Protein AF-A0A935QYT9-F1 (afdb_monomer)

pLDDT: mean 72.6, std 18.12, range [31.16, 96.5]

Sequence (499 aa):
MPSYTTDHISGHEKDSLNIAPDVDAFAAVILAKSVAPPLSIGLFGDWGAGKTFFMQKLERRCDEIAASAHRRAEAGEPSAWHSRVAQIRFNAWHYSDADLWASLVTHIFDELARRLNPGTQDIAAARAELIQRLEATKKLQDELNEEIKAAQKVSEDARKKLAEESRRAEVARKFLQKKKSERLFELVANDPRLREGLGKALTQLGVAEGEATVEQLGEVLREVKTFSGRVQALMASLLRDENKWWVVLAIFALLVGVPLLLYGLYWVMNVTIGDEPLVAMIGAALIQTWVTLSAFLGLAHQRIAKLVSAVNTVELARQHVKDALERDDKTLTDTEELRDARAELAAAEAAEAAARSQLGDAESRLLETQRLLEEAQAGRRFFSFIQDRAGSEDYKKRLGLLNLIRQDFERLESLLRDYKQTAGHDDNGGVERIVLYIDDLDRCEPKRVYEVLQAVHLLLALPLFVVVVGVDARWLHSSLDSQLGEAIEGEGAPGRAAR

Solvent-accessible surface area (backbone atoms only — not comparable to full-atom values): 27536 Å² total; per-residue (Å²): 130,89,76,87,73,76,92,72,82,71,95,73,76,71,76,83,81,69,50,60,68,57,36,52,53,51,32,48,57,75,34,27,68,87,54,71,48,44,43,82,44,79,46,74,42,61,90,88,70,45,58,71,58,50,51,53,54,26,53,53,48,38,52,55,50,13,53,53,24,38,58,32,50,78,70,73,42,93,58,69,42,46,42,36,68,47,77,43,81,44,56,53,44,86,39,66,90,55,63,54,66,36,53,51,52,42,50,51,29,42,52,53,43,44,71,71,40,85,85,50,97,44,68,65,58,57,52,50,51,55,51,52,54,48,52,54,48,50,50,51,48,53,53,45,54,52,50,36,54,53,31,48,52,51,26,54,54,29,48,52,51,31,55,51,36,49,49,51,38,50,52,54,51,52,53,51,52,52,54,50,58,54,49,54,49,51,56,52,71,69,33,70,66,58,47,54,52,51,52,55,50,40,55,73,70,68,56,76,96,60,93,77,53,77,67,58,57,56,48,52,59,53,51,50,60,57,49,52,53,52,56,51,49,55,50,50,68,67,63,41,80,89,51,46,64,58,54,53,44,52,53,46,43,58,69,48,44,50,57,50,53,53,49,51,52,50,53,53,51,54,74,74,67,53,100,50,77,69,59,60,52,55,58,53,52,54,56,54,55,54,54,55,51,54,53,50,52,53,54,49,51,55,54,50,53,52,53,52,53,55,51,51,55,51,51,54,52,50,48,54,52,48,54,53,49,55,56,49,49,53,60,63,65,63,35,67,72,56,50,50,34,49,51,52,31,51,52,29,49,53,48,25,53,51,31,47,48,53,32,53,57,43,52,51,54,42,54,53,47,49,51,54,44,52,24,52,51,33,46,47,54,38,50,50,52,36,45,58,52,39,76,48,70,69,54,77,43,87,79,63,42,71,62,51,52,50,53,51,50,54,48,48,49,53,33,53,50,48,28,56,67,55,41,49,99,80,62,91,80,67,78,75,42,37,36,39,38,39,34,53,40,69,74,38,57,42,70,54,41,51,53,51,52,53,50,51,52,58,48,56,73,36,70,59,34,35,38,38,38,33,38,26,63,66,57,48,50,56,24,49,49,55,54,53,48,50,54,54,54,70,78,60,72,89,75,84,75,91,128

Foldseek 3Di:
DDDDDDDDPDDDDDPPVPCVVVLLVVLCQQFFPPRFDDAEAEAADDPPPCLVVSVVSSVVVNQVLLCVCVVCLVVVHDDRGHNFEQEAEDELLVCQPDDSLLVVLLSQLQSQLCSLPVDDPDLVVVLVVLVVVLVVLVVVLVVLVVVLVVLVVLLVVLVVLLVVLVVLLVVLVVVLVVVLVVVLVVVCVPDPVNVVLVVVLCVVVPPDDDPDDPVNVVVVVVVCVVVVVVVVVVVCVCVPPPCVVVVVVVVCCVLPVVLVVLVVVLVVCCVPPPDDVVSVVSVVVSVVVNVVVVVVVVVVVVVVVVVVVSVVSVVVSVVVSVVVSVVVVVVSCPDPSSVVSVVSSVVSVVSSVVSVVSSVVSVVVSVVSVLVSQLSVLLSVLSVLSVVSSPDPVCSDDPCNVVVSLVSVVVNLVSVVSNDVSVDPNDDRRHPAYEYEYDDLLVHQLVSVVVVVVVVVSVSVGSHYHYYYYDHPVSNVVSCCVVVVCVVVVVDDDDDDDD

Secondary structure (DSSP, 8-state):
----------S----SS--HHHHHHHHHHHHBTT-PSPEEEEEE--TTSSHHHHHHHHHHHHHHHHHHHHHHHHTT---SB-S-EEEEEEESGGGTTS-HHHHHHHHHHHHHHHHH-TT-S-HHHHHHHHHHHHHHHHHHHHHHHHHHHHHHHHHHHHHHHHHHHHHHHHHHHHHHHHHHHHHHHHHHHH-HHHHHHHHHHHHHTT--SS---HHHHHHHHHHHHHHHHHHHHHHHHHS-TTSHHHHHHHHHIIIIIHHHHHHHHHHHHHHHH-S-HHHHHHHHHHHHHHHHHHHHHHHHHHHHHHHHHHHHHHHHHHHHHHHHHHHHHHHHHT-HHHHHHHHHHHHHHHHHHHHHHHHHHHHHHHHHHHHHHHHHHHHHHHH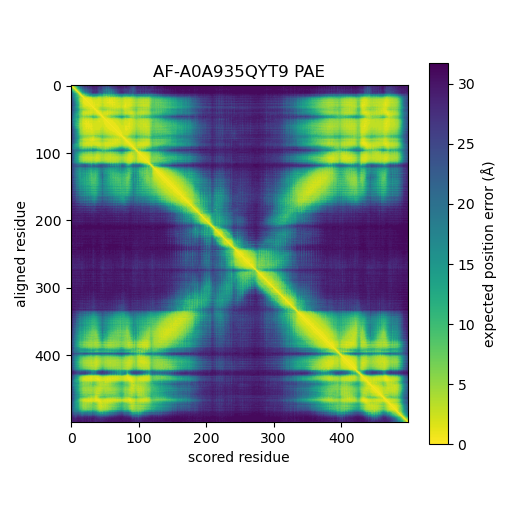HHHHHHHT--GGGS-SSHHHHHHHHHHHHHHHHHHHHHHSTTT-SSS--EEEEEEE-GGGS-HHHHHHHHHHHHHHHTSTTEEEEEEE-HHHHHHHHHHHHHHHHHHTS-S-----

Mean predicted aligned error: 18.49 Å

Structure (mmCIF, N/CA/C/O backbone):
data_AF-A0A935QYT9-F1
#
_entry.id   AF-A0A935QYT9-F1
#
loop_
_atom_site.group_PDB
_atom_site.id
_atom_site.type_symbol
_atom_site.label_atom_id
_atom_site.label_alt_id
_atom_site.label_comp_id
_atom_site.label_asym_id
_atom_site.label_entity_id
_atom_site.label_seq_id
_atom_site.pdbx_PDB_ins_code
_atom_site.Cartn_x
_atom_site.Cartn_y
_atom_site.Cartn_z
_atom_site.occupancy
_atom_site.B_iso_or_equiv
_atom_site.auth_seq_id
_atom_site.auth_comp_id
_atom_site.auth_asym_id
_atom_site.auth_atom_id
_atom_site.pdbx_PDB_model_num
ATOM 1 N N . MET A 1 1 ? 21.761 31.307 -46.242 1.00 34.12 1 MET A N 1
ATOM 2 C CA . MET A 1 1 ? 22.007 29.889 -46.579 1.00 34.12 1 MET A CA 1
ATOM 3 C C . MET A 1 1 ? 20.741 29.120 -46.248 1.00 34.12 1 MET A C 1
ATOM 5 O O . MET A 1 1 ? 20.210 29.378 -45.175 1.00 34.12 1 MET A O 1
ATOM 9 N N . PRO A 1 2 ? 20.204 28.278 -47.141 1.00 31.16 2 PRO A N 1
ATOM 10 C CA . PRO A 1 2 ? 19.028 27.480 -46.812 1.00 31.16 2 PRO A CA 1
ATOM 11 C C . PRO A 1 2 ? 19.428 26.423 -45.773 1.00 31.16 2 PRO A C 1
ATOM 13 O O . PRO A 1 2 ? 20.374 25.668 -45.993 1.00 31.16 2 PRO A O 1
ATOM 16 N N . SER A 1 3 ? 18.768 26.431 -44.612 1.00 33.62 3 SER A N 1
ATOM 17 C CA . SER A 1 3 ? 19.004 25.464 -43.540 1.00 33.62 3 SER A CA 1
ATOM 18 C C . SER A 1 3 ? 18.382 24.124 -43.912 1.00 33.62 3 SER A C 1
ATOM 20 O O . SER A 1 3 ? 17.184 24.037 -44.185 1.00 33.62 3 SER A O 1
ATOM 22 N N . TYR A 1 4 ? 19.204 23.082 -43.905 1.00 35.72 4 TYR A N 1
ATOM 23 C CA . TYR A 1 4 ? 18.763 21.699 -44.010 1.00 35.72 4 TYR A CA 1
ATOM 24 C C . TYR A 1 4 ? 17.867 21.391 -42.803 1.00 35.72 4 TYR A C 1
ATOM 26 O O . TYR A 1 4 ? 18.314 21.484 -41.662 1.00 35.72 4 TYR A O 1
ATOM 34 N N . THR A 1 5 ? 16.590 21.112 -43.051 1.00 33.06 5 THR A N 1
ATOM 35 C CA . THR A 1 5 ? 15.622 20.757 -42.008 1.00 33.06 5 THR A CA 1
ATOM 36 C C . THR A 1 5 ? 15.537 19.237 -42.020 1.00 33.06 5 THR A C 1
ATOM 38 O O . THR A 1 5 ? 15.090 18.668 -43.009 1.00 33.06 5 THR A O 1
ATOM 41 N N . THR A 1 6 ? 16.041 18.576 -40.979 1.00 42.19 6 THR A N 1
ATOM 42 C CA . THR A 1 6 ? 15.811 17.142 -40.746 1.00 42.19 6 THR A CA 1
ATOM 43 C C . THR A 1 6 ? 14.309 16.875 -40.712 1.00 42.19 6 THR A C 1
ATOM 45 O O . THR A 1 6 ? 13.575 17.675 -40.135 1.00 42.19 6 THR A O 1
ATOM 48 N N . ASP A 1 7 ? 13.874 15.782 -41.341 1.00 44.28 7 ASP A N 1
ATOM 49 C CA . ASP A 1 7 ? 12.477 15.364 -41.512 1.00 44.28 7 ASP A CA 1
ATOM 50 C C . ASP A 1 7 ? 11.657 15.451 -40.212 1.00 44.28 7 ASP A C 1
ATOM 52 O O . ASP A 1 7 ? 11.575 14.513 -39.421 1.00 44.28 7 ASP A O 1
ATOM 56 N N . HIS A 1 8 ? 11.012 16.595 -39.993 1.00 41.94 8 HIS A N 1
ATOM 57 C CA . HIS A 1 8 ? 9.943 16.746 -39.018 1.00 41.94 8 HIS A CA 1
ATOM 58 C C . HIS A 1 8 ? 8.623 16.546 -39.755 1.00 41.94 8 HIS A C 1
ATOM 60 O O . HIS A 1 8 ? 8.115 17.457 -40.407 1.00 41.94 8 HIS A O 1
ATOM 66 N N . ILE A 1 9 ? 8.055 15.346 -39.639 1.00 47.06 9 ILE A N 1
ATOM 67 C CA . ILE A 1 9 ? 6.699 15.069 -40.111 1.00 47.06 9 ILE A CA 1
ATOM 68 C C . ILE A 1 9 ? 5.728 15.768 -39.153 1.00 47.06 9 ILE A C 1
ATOM 70 O O . ILE A 1 9 ? 5.502 15.348 -38.016 1.00 47.06 9 ILE A O 1
ATOM 74 N N . SER A 1 10 ? 5.180 16.892 -39.600 1.00 41.56 10 SER A N 1
ATOM 75 C CA . SER A 1 10 ? 4.200 17.689 -38.872 1.00 41.56 10 SER A CA 1
ATOM 76 C C . SER A 1 10 ? 2.873 16.937 -38.700 1.00 41.56 10 SER A C 1
ATOM 78 O O . SER A 1 10 ? 2.111 16.810 -39.651 1.00 41.56 10 SER A O 1
ATOM 80 N N . GLY A 1 11 ? 2.599 16.470 -37.476 1.00 44.44 11 GLY A N 1
ATOM 81 C CA . GLY A 1 11 ? 1.340 16.548 -36.703 1.00 44.44 11 GLY A CA 1
ATOM 82 C C . GLY A 1 11 ? -0.034 16.125 -37.264 1.00 44.44 11 GLY A C 1
ATOM 83 O O . GLY A 1 11 ? -0.910 15.807 -36.465 1.00 44.44 11 GLY A O 1
ATOM 84 N N . HIS A 1 12 ? -0.270 16.081 -38.575 1.00 48.50 12 HIS A N 1
ATOM 85 C CA . HIS A 1 12 ? -1.602 15.869 -39.164 1.00 48.50 12 HIS A CA 1
ATOM 86 C C . HIS A 1 12 ? -1.616 14.917 -40.366 1.00 48.50 12 HIS A C 1
ATOM 88 O O . HIS A 1 12 ? -2.562 14.925 -41.154 1.00 48.50 12 HIS A O 1
ATOM 94 N N . GLU A 1 13 ? -0.611 14.055 -40.516 1.00 54.94 13 GLU A N 1
ATOM 95 C CA . GLU A 1 13 ? -0.648 13.072 -41.594 1.00 54.94 13 GLU A CA 1
ATOM 96 C C . GLU A 1 13 ? -1.628 11.934 -41.287 1.00 54.94 13 GLU A C 1
ATOM 98 O O . GLU A 1 13 ? -1.493 11.167 -40.320 1.00 54.94 13 GLU A O 1
ATOM 103 N N . LYS A 1 14 ? -2.649 11.899 -42.149 1.00 59.22 14 LYS A N 1
ATOM 104 C CA . LYS A 1 14 ? -3.605 10.821 -42.396 1.00 59.22 14 LYS A CA 1
ATOM 105 C C . LYS A 1 14 ? -2.859 9.487 -42.356 1.00 59.22 14 LYS A C 1
ATOM 107 O O . LYS A 1 14 ? -1.844 9.346 -43.038 1.00 59.22 14 LYS A O 1
ATOM 112 N N . ASP A 1 15 ? -3.344 8.536 -41.558 1.00 65.00 15 ASP A N 1
ATOM 113 C CA . ASP A 1 15 ? -2.769 7.192 -41.475 1.00 65.00 15 ASP A CA 1
ATOM 114 C C . ASP A 1 15 ? -2.853 6.496 -42.842 1.00 65.00 15 ASP A C 1
ATOM 116 O O . ASP A 1 15 ? -3.852 5.875 -43.193 1.00 65.00 15 ASP A O 1
ATOM 120 N N . SER A 1 16 ? -1.811 6.680 -43.649 1.00 66.75 16 SER A N 1
ATOM 121 C CA . SER A 1 16 ? -1.741 6.193 -45.029 1.00 66.75 16 SER A CA 1
ATOM 122 C C . SER A 1 16 ? -1.233 4.752 -45.097 1.00 66.75 16 SER A C 1
ATOM 124 O O . SER A 1 16 ? -1.318 4.126 -46.149 1.00 66.75 16 SER A O 1
ATOM 126 N N . LEU A 1 17 ? -0.727 4.231 -43.974 1.00 70.00 17 LEU A N 1
ATOM 127 C CA . LEU A 1 17 ? -0.253 2.857 -43.815 1.00 70.00 17 LEU A CA 1
ATOM 128 C C . LEU A 1 17 ? -1.306 1.956 -43.146 1.00 70.00 17 LEU A C 1
ATOM 130 O O . LEU A 1 17 ? -1.078 0.757 -43.030 1.00 70.00 17 LEU A O 1
ATOM 134 N N . ASN A 1 18 ? -2.453 2.519 -42.739 1.00 83.75 18 ASN A N 1
ATOM 135 C CA . ASN A 1 18 ? -3.534 1.828 -42.033 1.00 83.75 18 ASN A CA 1
ATOM 136 C C . ASN A 1 18 ? -3.041 1.068 -40.782 1.00 83.75 18 ASN A C 1
ATOM 138 O O . ASN A 1 18 ? -3.491 -0.042 -40.505 1.00 83.75 18 ASN A O 1
ATOM 142 N N . ILE A 1 19 ? -2.100 1.667 -40.045 1.00 87.50 19 ILE A N 1
ATOM 143 C CA . ILE A 1 19 ? -1.471 1.086 -38.847 1.00 87.50 19 ILE A CA 1
ATOM 144 C C . ILE A 1 19 ? -2.236 1.391 -37.553 1.00 87.50 19 ILE A C 1
ATOM 146 O O . ILE A 1 19 ? -1.889 0.870 -36.496 1.00 87.50 19 ILE A O 1
ATOM 150 N N . ALA A 1 20 ? -3.260 2.248 -37.598 1.00 88.69 20 ALA A N 1
ATOM 151 C CA . ALA A 1 20 ? -4.035 2.641 -36.425 1.00 88.69 20 ALA A CA 1
ATOM 152 C C . ALA A 1 20 ? -4.621 1.454 -35.630 1.00 88.69 20 ALA A C 1
ATOM 154 O O . ALA A 1 20 ? -4.486 1.485 -34.407 1.00 88.69 20 ALA A O 1
ATOM 155 N N . PRO A 1 21 ? -5.196 0.398 -36.253 1.00 92.50 21 PRO A N 1
ATOM 156 C CA . PRO A 1 21 ? -5.714 -0.750 -35.506 1.00 92.50 21 PRO A CA 1
ATOM 157 C C . PRO A 1 21 ? -4.631 -1.473 -34.696 1.00 92.50 21 PRO A C 1
ATOM 159 O O . PRO A 1 21 ? -4.865 -1.851 -33.549 1.00 92.50 21 PRO A O 1
ATOM 162 N N . ASP A 1 22 ? -3.436 -1.621 -35.272 1.00 92.62 22 ASP A N 1
ATOM 163 C CA . ASP A 1 22 ? -2.299 -2.240 -34.592 1.00 92.62 22 ASP A CA 1
ATOM 164 C C . ASP A 1 22 ? -1.811 -1.342 -33.453 1.00 92.62 22 ASP A C 1
ATOM 166 O O . ASP A 1 22 ? -1.655 -1.800 -32.323 1.00 92.62 22 ASP A O 1
ATOM 170 N N . VAL A 1 23 ? -1.641 -0.041 -33.714 1.00 94.94 23 VAL A N 1
ATOM 171 C CA . VAL A 1 23 ? -1.258 0.950 -32.698 1.00 94.94 23 VAL A CA 1
ATOM 172 C C . VAL A 1 23 ? -2.224 0.937 -31.510 1.00 94.94 23 VAL A C 1
ATOM 174 O O . VAL A 1 23 ? -1.774 0.939 -30.365 1.00 94.94 23 VAL A O 1
ATOM 177 N N . ASP A 1 24 ? -3.534 0.881 -31.760 1.00 94.56 24 ASP A N 1
ATOM 178 C CA . ASP A 1 24 ? -4.557 0.780 -30.718 1.00 94.56 24 ASP A CA 1
ATOM 179 C C . ASP A 1 24 ? -4.413 -0.504 -29.891 1.00 94.56 24 ASP A C 1
ATOM 181 O O . ASP A 1 24 ? -4.456 -0.457 -28.658 1.00 94.56 24 ASP A O 1
ATOM 185 N N . ALA A 1 25 ? -4.206 -1.646 -30.552 1.00 94.50 25 ALA A N 1
ATOM 186 C CA . ALA A 1 25 ? -4.037 -2.932 -29.885 1.00 94.50 25 ALA A CA 1
ATOM 187 C C . ALA A 1 25 ? -2.769 -2.968 -29.016 1.00 94.50 25 ALA A C 1
ATOM 189 O O . ALA A 1 25 ? -2.830 -3.363 -27.849 1.00 94.50 25 ALA A O 1
ATOM 190 N N . PHE A 1 26 ? -1.630 -2.510 -29.546 1.00 96.06 26 PHE A N 1
ATOM 191 C CA . PHE A 1 26 ? -0.379 -2.444 -28.789 1.00 96.06 26 PHE A CA 1
ATOM 192 C C . PHE A 1 26 ? -0.480 -1.459 -27.623 1.00 96.06 26 PHE A C 1
ATOM 194 O O . PHE A 1 26 ? -0.093 -1.811 -26.510 1.00 96.06 26 PHE A O 1
ATOM 201 N N . ALA A 1 27 ? -1.049 -0.267 -27.830 1.00 96.50 27 ALA A N 1
ATOM 202 C CA . ALA A 1 27 ? -1.223 0.712 -26.759 1.00 96.50 27 ALA A CA 1
ATOM 203 C C . ALA A 1 27 ? -2.091 0.149 -25.625 1.00 96.50 27 ALA A C 1
ATOM 205 O O . ALA A 1 27 ? -1.735 0.276 -24.454 1.00 96.50 27 ALA A O 1
ATOM 206 N N . ALA A 1 28 ? -3.185 -0.542 -25.963 1.00 94.62 28 ALA A N 1
ATOM 207 C CA . ALA A 1 28 ? -4.023 -1.222 -24.984 1.00 94.62 28 ALA A CA 1
ATOM 208 C C . ALA A 1 28 ? -3.215 -2.242 -24.163 1.00 94.62 28 ALA A C 1
ATOM 210 O O . ALA A 1 28 ? -3.211 -2.181 -22.936 1.00 94.62 28 ALA A O 1
ATOM 211 N N . VAL A 1 29 ? -2.467 -3.141 -24.808 1.00 95.69 29 VAL A N 1
ATOM 212 C CA . VAL A 1 29 ? -1.653 -4.140 -24.090 1.00 95.69 29 VAL A CA 1
ATOM 213 C C . VAL A 1 29 ? -0.606 -3.479 -23.184 1.00 95.69 29 VAL A C 1
ATOM 215 O O . VAL A 1 29 ? -0.437 -3.902 -22.042 1.00 95.69 29 VAL A O 1
ATOM 218 N N . ILE A 1 30 ? 0.062 -2.424 -23.657 1.00 95.69 30 ILE A N 1
ATOM 219 C CA . ILE A 1 30 ? 1.105 -1.705 -22.906 1.00 95.69 30 ILE A CA 1
ATOM 220 C C . ILE A 1 30 ? 0.538 -1.028 -21.645 1.00 95.69 30 ILE A C 1
ATOM 222 O O . ILE A 1 30 ? 1.191 -1.016 -20.597 1.00 95.69 30 ILE A O 1
ATOM 226 N N . LEU A 1 31 ? -0.668 -0.460 -21.734 1.00 95.44 31 LEU A N 1
ATOM 227 C CA . LEU A 1 31 ? -1.290 0.332 -20.667 1.00 95.44 31 LEU A CA 1
ATOM 228 C C . LEU A 1 31 ? -2.206 -0.455 -19.733 1.00 95.44 31 LEU A C 1
ATOM 230 O O . LEU A 1 31 ? -2.589 0.074 -18.686 1.00 95.44 31 LEU A O 1
ATOM 234 N N . ALA A 1 32 ? -2.590 -1.678 -20.090 1.00 94.75 32 ALA A N 1
ATOM 235 C CA . ALA A 1 32 ? -3.504 -2.487 -19.295 1.00 94.75 32 ALA A CA 1
ATOM 236 C C . ALA A 1 32 ? -2.946 -2.756 -17.888 1.00 94.75 32 ALA A C 1
ATOM 238 O O . ALA A 1 32 ? -1.856 -3.308 -17.727 1.00 94.75 32 ALA A O 1
ATOM 239 N N . LYS A 1 33 ? -3.738 -2.456 -16.849 1.00 91.56 33 LYS A N 1
ATOM 240 C CA . LYS A 1 33 ? -3.401 -2.798 -15.454 1.00 91.56 33 LYS A CA 1
ATOM 241 C C . LYS A 1 33 ? -3.296 -4.309 -15.223 1.00 91.56 33 LYS A C 1
ATOM 243 O O . LYS A 1 33 ? -2.580 -4.741 -14.327 1.00 91.56 33 LYS A O 1
ATOM 248 N N . SER A 1 34 ? -3.990 -5.111 -16.034 1.00 91.88 34 SER A N 1
ATOM 249 C CA . SER A 1 34 ? -3.936 -6.577 -15.993 1.00 91.88 34 SER A CA 1
ATOM 250 C C . SER A 1 34 ? -2.650 -7.165 -16.581 1.00 91.88 34 SER A C 1
ATOM 252 O O . SER A 1 34 ? -2.371 -8.340 -16.357 1.00 91.88 34 SER A O 1
ATOM 254 N N . VAL A 1 35 ? -1.863 -6.380 -17.325 1.00 93.06 35 VAL A N 1
ATOM 255 C CA . VAL A 1 35 ? -0.620 -6.839 -17.955 1.00 93.06 35 VAL A CA 1
ATOM 256 C C . VAL A 1 35 ? 0.561 -6.464 -17.066 1.00 93.06 35 VAL A C 1
ATOM 258 O O . VAL A 1 35 ? 0.946 -5.298 -16.973 1.00 93.06 35 VAL A O 1
ATOM 261 N N . ALA A 1 36 ? 1.162 -7.445 -16.398 1.00 88.38 36 ALA A N 1
ATOM 262 C CA . ALA A 1 36 ? 2.348 -7.221 -15.574 1.00 88.38 36 ALA A CA 1
ATOM 263 C C . ALA A 1 36 ? 3.625 -7.143 -16.442 1.00 88.38 36 ALA A C 1
ATOM 265 O O . ALA A 1 36 ? 3.762 -7.935 -17.373 1.00 88.38 36 ALA A O 1
ATOM 266 N N . PRO A 1 37 ? 4.564 -6.218 -16.161 1.00 90.75 37 PRO A N 1
ATOM 267 C CA . PRO A 1 37 ? 5.910 -6.289 -16.720 1.00 90.75 37 PRO A CA 1
ATOM 268 C C . PRO A 1 37 ? 6.698 -7.462 -16.097 1.00 90.75 37 PRO A C 1
ATOM 270 O O . PRO A 1 37 ? 6.354 -7.908 -14.997 1.00 90.75 37 PRO A O 1
ATOM 273 N N . PRO A 1 38 ? 7.762 -7.954 -16.758 1.00 92.12 38 PRO A N 1
ATOM 274 C CA . PRO A 1 38 ? 8.383 -7.405 -17.963 1.00 92.12 38 PRO A CA 1
ATOM 275 C C . PRO A 1 38 ? 7.647 -7.819 -19.245 1.00 92.12 38 PRO A C 1
ATOM 277 O O . PRO A 1 38 ? 7.178 -8.947 -19.367 1.00 92.12 38 PRO A O 1
ATOM 280 N N . LEU A 1 39 ? 7.565 -6.913 -20.222 1.00 92.19 39 LEU A N 1
ATOM 281 C CA . LEU A 1 39 ? 6.999 -7.194 -21.547 1.00 92.19 39 LEU A CA 1
ATOM 282 C C . LEU A 1 39 ? 7.958 -6.691 -22.625 1.00 92.19 39 LEU A C 1
ATOM 284 O O . LEU A 1 39 ? 8.449 -5.572 -22.526 1.00 92.19 39 LEU A O 1
ATOM 288 N N . SER A 1 40 ? 8.199 -7.491 -23.663 1.00 91.12 40 SER A N 1
ATOM 289 C CA . SER A 1 40 ? 8.982 -7.084 -24.832 1.00 91.12 40 SER A CA 1
ATOM 290 C C . SER A 1 40 ? 8.136 -7.175 -26.096 1.00 91.12 40 SER A C 1
ATOM 292 O O . SER A 1 40 ? 7.458 -8.177 -26.318 1.00 91.12 40 SER A O 1
ATOM 294 N N . ILE A 1 41 ? 8.180 -6.130 -26.916 1.00 92.31 41 ILE A N 1
ATOM 295 C CA . ILE A 1 41 ? 7.478 -6.011 -28.191 1.00 92.31 41 ILE A CA 1
ATOM 296 C C . ILE A 1 41 ? 8.529 -5.737 -29.268 1.00 92.31 41 ILE A C 1
ATOM 298 O O . ILE A 1 41 ? 9.185 -4.698 -29.251 1.00 92.31 41 ILE A O 1
ATOM 302 N N . GLY A 1 42 ? 8.692 -6.668 -30.207 1.00 91.00 42 GLY A N 1
ATOM 303 C CA . GLY A 1 42 ? 9.569 -6.499 -31.366 1.00 91.00 42 GLY A CA 1
ATOM 304 C C . GLY A 1 42 ? 8.793 -5.990 -32.578 1.00 91.00 42 GLY A C 1
ATOM 305 O O . GLY A 1 42 ? 7.853 -6.644 -33.027 1.00 91.00 42 GLY A O 1
ATOM 306 N N . LEU A 1 43 ? 9.198 -4.845 -33.123 1.00 91.75 43 LEU A N 1
ATOM 307 C CA . LEU A 1 43 ? 8.696 -4.298 -34.380 1.00 91.75 43 LEU A CA 1
ATOM 308 C C . LEU A 1 43 ? 9.668 -4.670 -35.499 1.00 91.75 43 LEU A C 1
ATOM 310 O O . LEU A 1 43 ? 10.711 -4.034 -35.674 1.00 91.75 43 LEU A O 1
ATOM 314 N N . PHE A 1 44 ? 9.316 -5.717 -36.240 1.00 89.94 44 PHE A N 1
ATOM 315 C CA . PHE A 1 44 ? 10.117 -6.227 -37.346 1.00 89.94 44 PHE A CA 1
ATOM 316 C C . PHE A 1 44 ? 9.682 -5.604 -38.667 1.00 89.94 44 PHE A C 1
ATOM 318 O O . PHE A 1 44 ? 8.503 -5.612 -39.016 1.00 89.94 44 PHE A O 1
ATOM 325 N N . GLY A 1 45 ? 10.648 -5.100 -39.423 1.00 87.31 45 GLY A N 1
ATOM 326 C CA . GLY A 1 45 ? 10.414 -4.589 -40.767 1.00 87.31 45 GLY A CA 1
ATOM 327 C C . GLY A 1 45 ? 11.716 -4.193 -41.440 1.00 87.31 45 GLY A C 1
ATOM 328 O O . GLY A 1 45 ? 12.680 -3.828 -40.759 1.00 87.31 45 GLY A O 1
ATOM 329 N N . ASP A 1 46 ? 11.724 -4.248 -42.771 1.00 86.19 46 ASP A N 1
ATOM 330 C CA . ASP A 1 46 ? 12.867 -3.824 -43.579 1.00 86.19 46 ASP A CA 1
ATOM 331 C C . ASP A 1 46 ? 13.231 -2.349 -43.284 1.00 86.19 46 ASP A C 1
ATOM 333 O O . ASP A 1 46 ? 12.443 -1.562 -42.726 1.00 86.19 46 ASP A O 1
ATOM 337 N N . TRP A 1 47 ? 14.449 -1.946 -43.638 1.00 82.81 47 TRP A N 1
ATOM 338 C CA . TRP A 1 47 ? 14.852 -0.542 -43.558 1.00 82.81 47 TRP A CA 1
ATOM 339 C C . TRP A 1 47 ? 13.887 0.365 -44.347 1.00 82.81 47 TRP A C 1
ATOM 341 O O . TRP A 1 47 ? 13.508 0.068 -45.479 1.00 82.81 47 TRP A O 1
ATOM 351 N N . GLY A 1 48 ? 13.443 1.464 -43.729 1.00 80.81 48 GLY A N 1
ATOM 352 C CA . GLY A 1 48 ? 12.451 2.374 -44.318 1.00 80.81 48 GLY A CA 1
ATOM 353 C C . GLY A 1 48 ? 10.983 1.929 -44.209 1.00 80.81 48 GLY A C 1
ATOM 354 O O . GLY A 1 48 ? 10.106 2.682 -44.618 1.00 80.81 48 GLY A O 1
ATOM 355 N N . ALA A 1 49 ? 10.672 0.780 -43.594 1.00 85.38 49 ALA A N 1
ATOM 356 C CA . ALA A 1 49 ? 9.294 0.282 -43.441 1.00 85.38 49 ALA A CA 1
ATOM 357 C C . ALA A 1 49 ? 8.398 1.093 -42.470 1.00 85.38 49 ALA A C 1
ATOM 359 O O . ALA A 1 49 ? 7.264 0.705 -42.206 1.00 85.38 49 ALA A O 1
ATOM 360 N N . GLY A 1 50 ? 8.890 2.204 -41.908 1.00 87.44 50 GLY A N 1
ATOM 361 C CA . GLY A 1 50 ? 8.114 3.066 -41.009 1.00 87.44 50 GLY A CA 1
ATOM 362 C C . GLY A 1 50 ? 8.108 2.649 -39.532 1.00 87.44 50 GLY A C 1
ATOM 363 O O . GLY A 1 50 ? 7.238 3.095 -38.791 1.00 87.44 50 GLY A O 1
ATOM 364 N N . LYS A 1 51 ? 9.078 1.844 -39.067 1.00 90.75 51 LYS A N 1
ATOM 365 C CA . LYS A 1 51 ? 9.199 1.401 -37.657 1.00 90.75 51 LYS A CA 1
ATOM 366 C C . LYS A 1 51 ? 9.188 2.575 -36.661 1.00 90.75 51 LYS A C 1
ATOM 368 O O . LYS A 1 51 ? 8.365 2.608 -35.749 1.00 90.75 51 LYS A O 1
ATOM 373 N N . THR A 1 52 ? 10.024 3.588 -36.896 1.00 89.88 52 THR A N 1
ATOM 374 C CA . THR A 1 52 ? 10.066 4.825 -36.098 1.00 89.88 52 THR A CA 1
ATOM 375 C C . THR A 1 52 ? 8.731 5.573 -36.114 1.00 89.88 52 THR A C 1
ATOM 377 O O . THR A 1 52 ? 8.281 6.067 -35.083 1.00 89.88 52 THR A O 1
ATOM 380 N N . PHE A 1 53 ? 8.063 5.639 -37.273 1.00 89.94 53 PHE A N 1
ATOM 381 C CA . PHE A 1 53 ? 6.752 6.282 -37.407 1.00 89.94 53 PHE A CA 1
ATOM 382 C C . PHE A 1 53 ? 5.676 5.539 -36.604 1.00 89.94 53 PHE A C 1
ATOM 384 O O . PHE A 1 53 ? 4.883 6.167 -35.901 1.00 89.94 53 PHE A O 1
ATOM 391 N N . PHE A 1 54 ? 5.691 4.204 -36.643 1.00 92.75 54 PHE A N 1
ATOM 392 C CA . PHE A 1 54 ? 4.820 3.368 -35.824 1.00 92.75 54 PHE A CA 1
ATOM 393 C C . PHE A 1 54 ? 5.037 3.633 -34.330 1.00 92.75 54 PHE A C 1
ATOM 395 O O . PHE A 1 54 ? 4.070 3.894 -33.618 1.00 92.75 54 PHE A O 1
ATOM 402 N N . MET A 1 55 ? 6.290 3.646 -33.858 1.00 93.56 55 MET A N 1
ATOM 403 C CA . MET A 1 55 ? 6.601 3.937 -32.451 1.00 93.56 55 MET A CA 1
ATOM 404 C C . MET A 1 55 ? 6.123 5.321 -32.015 1.00 93.56 55 MET A C 1
ATOM 406 O O . MET A 1 55 ? 5.572 5.452 -30.930 1.00 93.56 55 MET A O 1
ATOM 410 N N . GLN A 1 56 ? 6.275 6.348 -32.856 1.00 92.88 56 GLN A N 1
ATOM 411 C CA . GLN A 1 56 ? 5.783 7.697 -32.549 1.00 92.88 56 GLN A CA 1
ATOM 412 C C . GLN A 1 56 ? 4.253 7.745 -32.447 1.00 92.88 56 GLN A C 1
ATOM 414 O O . GLN A 1 56 ? 3.697 8.403 -31.565 1.00 92.88 56 GLN A O 1
ATOM 419 N N . LYS A 1 57 ? 3.543 7.045 -33.343 1.00 93.38 57 LYS A N 1
ATOM 420 C CA . LYS A 1 57 ? 2.078 6.929 -33.273 1.00 93.38 57 LYS A CA 1
ATOM 421 C C . LYS A 1 57 ? 1.643 6.152 -32.029 1.00 93.38 57 LYS A C 1
ATOM 423 O O . LYS A 1 57 ? 0.671 6.567 -31.399 1.00 93.38 57 LYS A O 1
ATOM 428 N N . LEU A 1 58 ? 2.369 5.092 -31.673 1.00 95.50 58 LEU A N 1
ATOM 429 C CA . LEU A 1 58 ? 2.159 4.298 -30.466 1.00 95.50 58 LEU A CA 1
ATOM 430 C C . LEU A 1 58 ? 2.371 5.121 -29.195 1.00 95.50 58 LEU A C 1
ATOM 432 O O . LEU A 1 58 ? 1.485 5.150 -28.350 1.00 95.50 58 LEU A O 1
ATOM 436 N N . GLU A 1 59 ? 3.476 5.857 -29.099 1.00 94.81 59 GLU A N 1
ATOM 437 C CA . GLU A 1 59 ? 3.777 6.743 -27.972 1.00 94.81 59 GLU A CA 1
ATOM 438 C C . GLU A 1 59 ? 2.659 7.769 -27.758 1.00 94.81 59 GLU A C 1
ATOM 440 O O . GLU A 1 59 ? 2.091 7.864 -26.668 1.00 94.81 59 GLU A O 1
ATOM 445 N N . ARG A 1 60 ? 2.263 8.467 -28.829 1.00 94.75 60 ARG A N 1
ATOM 446 C CA . ARG A 1 60 ? 1.166 9.441 -28.786 1.00 94.75 60 ARG A CA 1
ATOM 447 C C . ARG A 1 60 ? -0.152 8.797 -28.362 1.00 94.75 60 ARG A C 1
ATOM 449 O O . ARG A 1 60 ? -0.911 9.385 -27.595 1.00 94.75 60 ARG A O 1
ATOM 456 N N . ARG A 1 61 ? -0.442 7.592 -28.858 1.00 95.62 61 ARG A N 1
ATOM 457 C CA . ARG A 1 61 ? -1.656 6.868 -28.482 1.00 95.62 61 ARG A CA 1
ATOM 458 C C . ARG A 1 61 ? -1.634 6.463 -27.011 1.00 95.62 61 ARG A C 1
ATOM 460 O O . ARG A 1 61 ? -2.656 6.568 -26.333 1.00 95.62 61 ARG A O 1
ATOM 467 N N . CYS A 1 62 ? -0.474 6.057 -26.508 1.00 96.06 62 CYS A N 1
ATOM 468 C CA . CYS A 1 62 ? -0.300 5.759 -25.100 1.00 96.06 62 CYS A CA 1
ATOM 469 C C . CYS A 1 62 ? -0.556 6.995 -24.224 1.00 96.06 62 CYS A C 1
ATOM 471 O O . CYS A 1 62 ? -1.264 6.885 -23.222 1.00 96.06 62 CYS A O 1
ATOM 473 N N . ASP A 1 63 ? -0.071 8.173 -24.630 1.00 94.25 63 ASP A N 1
ATOM 474 C CA . ASP A 1 63 ? -0.337 9.436 -23.928 1.00 94.25 63 ASP A CA 1
ATOM 475 C C . ASP A 1 63 ? -1.834 9.793 -23.928 1.00 94.25 63 ASP A C 1
ATOM 477 O O . ASP A 1 63 ? -2.374 10.206 -22.902 1.00 94.25 63 ASP A O 1
ATOM 481 N N . GLU A 1 64 ? -2.544 9.591 -25.044 1.00 94.44 64 GLU A N 1
ATOM 482 C CA . GLU A 1 64 ? -3.995 9.822 -25.126 1.00 94.44 64 GLU A CA 1
ATOM 483 C C . GLU A 1 64 ? -4.780 8.932 -24.146 1.00 94.44 64 GLU A C 1
ATOM 485 O O . GLU A 1 64 ? -5.666 9.416 -23.429 1.00 94.44 64 GLU A O 1
ATOM 490 N N . ILE A 1 65 ? -4.453 7.635 -24.102 1.00 94.62 65 ILE A N 1
ATOM 491 C CA . ILE A 1 65 ? -5.092 6.670 -23.198 1.00 94.62 65 ILE A CA 1
ATOM 492 C C . ILE A 1 65 ? -4.758 7.015 -21.745 1.00 94.62 65 ILE A C 1
ATOM 494 O O . ILE A 1 65 ? -5.678 7.106 -20.928 1.00 94.62 65 ILE A O 1
ATOM 498 N N . ALA A 1 66 ? -3.488 7.275 -21.428 1.00 92.31 66 ALA A N 1
ATOM 499 C CA . ALA A 1 66 ? -3.047 7.653 -20.087 1.00 92.31 66 ALA A CA 1
ATOM 500 C C . ALA A 1 66 ? -3.742 8.934 -19.600 1.00 92.31 66 ALA A C 1
ATOM 502 O O . ALA A 1 66 ? -4.301 8.958 -18.504 1.00 92.31 66 ALA A O 1
ATOM 503 N N . ALA A 1 67 ? -3.827 9.966 -20.447 1.00 91.12 67 ALA A N 1
ATOM 504 C CA . ALA A 1 67 ? -4.530 11.206 -20.130 1.00 91.12 67 ALA A CA 1
ATOM 505 C C . ALA A 1 67 ? -6.034 10.983 -19.903 1.00 91.12 67 ALA A C 1
ATOM 507 O O . ALA A 1 67 ? -6.637 11.618 -19.038 1.00 91.12 67 ALA A O 1
ATOM 508 N N . SER A 1 68 ? -6.662 10.078 -20.662 1.00 91.50 68 SER A N 1
ATOM 509 C CA . SER A 1 68 ? -8.062 9.706 -20.430 1.00 91.50 68 SER A CA 1
ATOM 510 C C . SER A 1 68 ? -8.253 8.977 -19.098 1.00 91.50 68 SER A C 1
ATOM 512 O O . SER A 1 68 ? -9.186 9.292 -18.364 1.00 91.50 68 SER A O 1
ATOM 514 N N . ALA A 1 69 ? -7.343 8.065 -18.751 1.00 90.56 69 ALA A N 1
ATOM 515 C CA . ALA A 1 69 ? -7.356 7.342 -17.488 1.00 90.56 69 ALA A CA 1
ATOM 516 C C . ALA A 1 69 ? -7.117 8.276 -16.296 1.00 90.56 69 ALA A C 1
ATOM 518 O O . ALA A 1 69 ? -7.769 8.117 -15.269 1.00 90.56 69 ALA A O 1
ATOM 519 N N . HIS A 1 70 ? -6.242 9.271 -16.452 1.00 87.19 70 HIS A N 1
ATOM 520 C CA . HIS A 1 70 ? -5.990 10.295 -15.442 1.00 87.19 70 HIS A CA 1
ATOM 521 C C . HIS A 1 70 ? -7.247 11.121 -15.144 1.00 87.19 70 HIS A C 1
ATOM 523 O O . HIS A 1 70 ? -7.666 11.182 -13.995 1.00 87.19 70 HIS A O 1
ATOM 529 N N . ARG A 1 71 ? -7.933 11.638 -16.176 1.00 88.88 71 ARG A N 1
ATOM 530 C CA . ARG A 1 71 ? -9.198 12.378 -15.994 1.00 88.88 71 ARG A CA 1
ATOM 531 C C . ARG A 1 71 ? -10.285 11.550 -15.301 1.00 88.88 71 ARG A C 1
ATOM 533 O O . ARG A 1 71 ? -11.081 12.091 -14.544 1.00 88.88 71 ARG A O 1
ATOM 540 N N . ARG A 1 72 ? -10.341 10.240 -15.567 1.00 89.12 72 ARG A N 1
ATOM 541 C CA . ARG A 1 72 ? -11.285 9.335 -14.890 1.00 89.12 72 ARG A CA 1
ATOM 542 C C . ARG A 1 72 ? -10.917 9.108 -13.428 1.00 89.12 72 ARG A C 1
ATOM 544 O O . ARG A 1 72 ? -11.812 9.116 -12.593 1.00 89.12 72 ARG A O 1
ATOM 551 N N . ALA A 1 73 ? -9.627 8.965 -13.126 1.00 83.81 73 ALA A N 1
ATOM 552 C CA . ALA A 1 73 ? -9.143 8.861 -11.753 1.00 83.81 73 ALA A CA 1
ATOM 553 C C . ALA A 1 73 ? -9.471 10.128 -10.942 1.00 83.81 73 ALA A C 1
ATOM 555 O O . ALA A 1 73 ? -9.979 10.016 -9.833 1.00 83.81 73 ALA A O 1
ATOM 556 N N . GLU A 1 74 ? -9.298 11.323 -11.521 1.00 83.06 74 GLU A N 1
ATOM 557 C CA . GLU A 1 74 ? -9.706 12.590 -10.887 1.00 83.06 74 GLU A CA 1
ATOM 558 C C . GLU A 1 74 ? -11.221 12.676 -10.631 1.00 83.06 74 GLU A C 1
ATOM 560 O O . GLU A 1 74 ? -11.656 13.295 -9.663 1.00 83.06 74 GLU A O 1
ATOM 565 N N . ALA A 1 75 ? -12.031 12.030 -11.474 1.00 85.88 75 ALA A N 1
ATOM 566 C CA . ALA A 1 75 ? -13.478 11.919 -11.299 1.00 85.88 75 ALA A CA 1
ATOM 567 C C . ALA A 1 75 ? -13.904 10.784 -10.340 1.00 85.88 75 ALA A C 1
ATOM 569 O O . ALA A 1 75 ? -15.101 10.580 -10.140 1.00 85.88 75 ALA A O 1
ATOM 570 N N . GLY A 1 76 ? -12.958 10.033 -9.763 1.00 83.06 76 GLY A N 1
ATOM 571 C CA . GLY A 1 76 ? -13.237 8.884 -8.894 1.00 83.06 76 GLY A CA 1
ATOM 572 C C . GLY A 1 76 ? -13.787 7.657 -9.632 1.00 83.06 76 GLY A C 1
ATOM 573 O O . GLY A 1 76 ? -14.390 6.777 -9.018 1.00 83.06 76 GLY A O 1
ATOM 574 N N . GLU A 1 77 ? -13.615 7.582 -10.954 1.00 86.44 77 GLU A N 1
ATOM 575 C CA . GLU A 1 77 ? -14.078 6.461 -11.765 1.00 86.44 77 GLU A CA 1
ATOM 576 C C . GLU A 1 77 ? -12.968 5.421 -11.994 1.00 86.44 77 GLU A C 1
ATOM 578 O O . GLU A 1 77 ? -11.842 5.774 -12.367 1.00 86.44 77 GLU A O 1
ATOM 583 N N . PRO A 1 78 ? -13.267 4.113 -11.878 1.00 85.56 78 PRO A N 1
ATOM 584 C CA . PRO A 1 78 ? -12.277 3.076 -12.125 1.00 85.56 78 PRO A CA 1
ATOM 585 C C . PRO A 1 78 ? -11.858 3.044 -13.603 1.00 85.56 78 PRO A C 1
ATOM 587 O O . PRO A 1 78 ? -12.686 3.000 -14.515 1.00 85.56 78 PRO A O 1
ATOM 590 N N . SER A 1 79 ? -10.546 2.996 -13.837 1.00 88.19 79 SER A N 1
ATOM 591 C CA . SER A 1 79 ? -9.943 2.808 -15.161 1.00 88.19 79 SER A CA 1
ATOM 592 C C . SER A 1 79 ? -9.163 1.496 -15.225 1.00 88.19 79 SER A C 1
ATOM 594 O O . SER A 1 79 ? -8.386 1.185 -14.316 1.00 88.19 79 SER A O 1
ATOM 596 N N . ALA A 1 80 ? -9.328 0.764 -16.331 1.00 91.44 80 ALA A N 1
ATOM 597 C CA . ALA A 1 80 ? -8.546 -0.431 -16.661 1.00 91.44 80 ALA A CA 1
ATOM 598 C C . ALA A 1 80 ? -7.106 -0.109 -17.108 1.00 91.44 80 ALA A C 1
ATOM 600 O O . ALA A 1 80 ? -6.263 -1.005 -17.170 1.00 91.44 80 ALA A O 1
ATOM 601 N N . TRP A 1 81 ? -6.823 1.161 -17.405 1.00 93.06 81 TRP A N 1
ATOM 602 C CA . TRP A 1 81 ? -5.548 1.630 -17.941 1.00 93.06 81 TRP A CA 1
ATOM 603 C C . TRP A 1 81 ? -4.748 2.391 -16.889 1.00 93.06 81 TRP A C 1
ATOM 605 O O . TRP A 1 81 ? -5.327 3.083 -16.045 1.00 93.06 81 TRP A O 1
ATOM 615 N N . HIS A 1 82 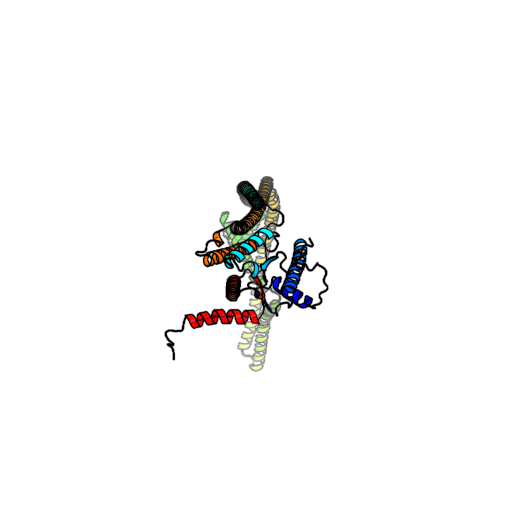? -3.424 2.292 -16.968 1.00 91.00 82 HIS A N 1
ATOM 616 C CA . HIS A 1 82 ? -2.517 3.148 -16.209 1.00 91.00 82 HIS A CA 1
ATOM 617 C C . HIS A 1 82 ? -2.650 4.613 -16.628 1.00 91.00 82 HIS A C 1
ATOM 619 O O . HIS A 1 82 ? -2.725 4.917 -17.816 1.00 91.00 82 HIS A O 1
ATOM 625 N N . SER A 1 83 ? -2.669 5.517 -15.651 1.00 88.50 83 SER A N 1
ATOM 626 C CA . SER A 1 83 ? -2.821 6.961 -15.885 1.00 88.50 83 SER A CA 1
ATOM 627 C C . SER A 1 83 ? -1.483 7.694 -15.967 1.00 88.50 83 SER A C 1
ATOM 629 O O . SER A 1 83 ? -1.384 8.728 -16.622 1.00 88.50 83 SER A O 1
ATOM 631 N N . ARG A 1 84 ? -0.437 7.156 -15.329 1.00 85.88 84 ARG A N 1
ATOM 632 C CA . ARG A 1 84 ? 0.885 7.790 -15.226 1.00 85.88 84 ARG A CA 1
ATOM 633 C C . ARG A 1 84 ? 1.957 6.894 -15.816 1.00 85.88 84 ARG A C 1
ATOM 635 O O . ARG A 1 84 ? 2.489 6.000 -15.155 1.00 85.88 84 ARG A O 1
ATOM 642 N N . VAL A 1 85 ? 2.263 7.138 -17.084 1.00 90.25 85 VAL A N 1
ATOM 643 C CA . VAL A 1 85 ? 3.214 6.340 -17.858 1.00 90.25 85 VAL A CA 1
ATOM 644 C C . VAL A 1 85 ? 4.459 7.163 -18.172 1.00 90.25 85 VAL A C 1
ATOM 646 O O . VAL A 1 85 ? 4.383 8.237 -18.766 1.00 90.25 85 VAL A O 1
ATOM 649 N N . ALA A 1 86 ? 5.624 6.646 -17.789 1.00 90.94 86 ALA A N 1
ATOM 650 C CA . ALA A 1 86 ? 6.909 7.187 -18.202 1.00 90.94 86 ALA A CA 1
ATOM 651 C C . ALA A 1 86 ? 7.320 6.544 -19.530 1.00 90.94 86 ALA A C 1
ATOM 653 O O . ALA A 1 86 ? 7.710 5.380 -19.563 1.00 90.94 86 ALA A O 1
ATOM 654 N N . GLN A 1 87 ? 7.210 7.302 -20.619 1.00 92.88 87 GLN A N 1
ATOM 655 C CA . GLN A 1 87 ? 7.633 6.882 -21.954 1.00 92.88 87 GLN A CA 1
ATOM 656 C C . GLN A 1 87 ? 9.052 7.407 -22.236 1.00 92.88 87 GLN A C 1
ATOM 658 O O . GLN A 1 87 ? 9.298 8.608 -22.140 1.00 92.88 87 GLN A O 1
ATOM 663 N N . ILE A 1 88 ? 9.997 6.513 -22.528 1.00 93.00 88 ILE A N 1
ATOM 664 C CA . ILE A 1 88 ? 11.433 6.806 -22.670 1.00 93.00 88 ILE A CA 1
ATOM 665 C C . ILE A 1 88 ? 11.879 6.356 -24.060 1.00 93.00 88 ILE A C 1
ATOM 667 O O . ILE A 1 88 ? 11.635 5.210 -24.431 1.00 93.00 88 ILE A O 1
ATOM 671 N N . ARG A 1 89 ? 12.540 7.230 -24.827 1.00 92.12 89 ARG A N 1
ATOM 672 C CA . ARG A 1 89 ? 13.031 6.917 -26.178 1.00 92.12 89 ARG A CA 1
ATOM 673 C C . ARG A 1 89 ? 14.546 6.860 -26.215 1.00 92.12 89 ARG A C 1
ATOM 675 O O . ARG A 1 89 ? 15.205 7.869 -26.014 1.00 92.12 89 ARG A O 1
ATOM 682 N N . PHE A 1 90 ? 15.084 5.714 -26.598 1.00 90.62 90 PHE A N 1
ATOM 683 C CA . PHE A 1 90 ? 16.509 5.500 -26.761 1.00 90.62 90 PHE A CA 1
ATOM 684 C C . PHE A 1 90 ? 16.837 5.157 -28.218 1.00 90.62 90 PHE A C 1
ATOM 686 O O . PHE A 1 90 ? 16.375 4.155 -28.760 1.00 90.62 90 PHE A O 1
ATOM 693 N N . ASN A 1 91 ? 17.641 5.998 -28.866 1.00 87.75 91 ASN A N 1
ATOM 694 C CA . ASN A 1 91 ? 18.167 5.722 -30.201 1.00 87.75 91 ASN A CA 1
ATOM 695 C C . ASN A 1 91 ? 19.533 5.045 -30.061 1.00 87.75 91 ASN A C 1
ATOM 697 O O . ASN A 1 91 ? 20.476 5.685 -29.601 1.00 87.75 91 ASN A O 1
ATOM 701 N N . ALA A 1 92 ? 19.647 3.772 -30.444 1.00 83.75 92 ALA A N 1
ATOM 702 C CA . ALA A 1 92 ? 20.873 3.004 -30.228 1.00 83.75 92 ALA A CA 1
ATOM 703 C C . ALA A 1 92 ? 22.065 3.529 -31.046 1.00 83.75 92 ALA A C 1
ATOM 705 O O . ALA A 1 92 ? 23.206 3.465 -30.586 1.00 83.75 92 ALA A O 1
ATOM 706 N N . TRP A 1 93 ? 21.804 4.088 -32.230 1.00 82.69 93 TRP A N 1
ATOM 707 C CA . TRP A 1 93 ? 22.838 4.600 -33.124 1.00 82.69 93 TRP A CA 1
ATOM 708 C C . TRP A 1 93 ? 23.496 5.878 -32.589 1.00 82.69 93 TRP A C 1
ATOM 710 O O . TRP A 1 93 ? 24.710 6.022 -32.682 1.00 82.69 93 TRP A O 1
ATOM 720 N N . HIS A 1 94 ? 22.743 6.768 -31.935 1.00 77.88 94 HIS A N 1
ATOM 721 C CA . HIS A 1 94 ? 23.298 7.997 -31.343 1.00 77.88 94 HIS A CA 1
ATOM 722 C C . HIS A 1 94 ? 24.355 7.750 -30.253 1.00 77.88 94 HIS A C 1
ATOM 724 O O . HIS A 1 94 ? 25.133 8.649 -29.940 1.00 77.88 94 HIS A O 1
ATOM 730 N N . TYR A 1 95 ? 24.387 6.547 -29.677 1.00 70.19 95 TYR A N 1
ATOM 731 C CA . TYR A 1 95 ? 25.309 6.170 -28.607 1.00 70.19 95 TYR A CA 1
ATOM 732 C C . TYR A 1 95 ? 26.341 5.121 -29.051 1.00 70.19 95 TYR A C 1
ATOM 734 O O . TYR A 1 95 ? 27.015 4.531 -28.204 1.00 70.19 95 TYR A O 1
ATOM 742 N N . SER A 1 96 ? 26.512 4.914 -30.366 1.00 65.94 96 SER A N 1
ATOM 743 C CA . SER A 1 96 ? 27.451 3.936 -30.942 1.00 65.94 96 SER A CA 1
ATOM 744 C C . SER A 1 96 ? 28.901 4.130 -30.492 1.00 65.94 96 SER A C 1
ATOM 746 O O . SER A 1 96 ? 29.652 3.157 -30.385 1.00 65.94 96 SER A O 1
ATOM 748 N N . ASP A 1 97 ? 29.283 5.370 -30.184 1.00 62.34 97 ASP A N 1
ATOM 749 C CA . ASP A 1 97 ? 30.662 5.762 -29.870 1.00 62.34 97 ASP A CA 1
ATOM 750 C C . ASP A 1 97 ? 30.970 5.722 -28.359 1.00 62.34 97 ASP A C 1
ATOM 752 O O . ASP A 1 97 ? 32.126 5.848 -27.949 1.00 62.34 97 ASP A O 1
ATOM 756 N N . ALA A 1 98 ? 29.953 5.520 -27.513 1.00 67.19 98 ALA A N 1
ATOM 757 C CA . ALA A 1 98 ? 30.062 5.519 -26.054 1.00 67.19 98 ALA A CA 1
ATOM 758 C C . ALA A 1 98 ? 29.951 4.104 -25.448 1.00 67.19 98 ALA A C 1
ATOM 760 O O . ALA A 1 98 ? 29.819 3.096 -26.150 1.00 67.19 98 ALA A O 1
ATOM 761 N N . ASP A 1 99 ? 30.040 4.016 -24.117 1.00 75.19 99 ASP A N 1
ATOM 762 C CA . ASP A 1 99 ? 29.593 2.827 -23.388 1.00 75.19 99 ASP A CA 1
ATOM 763 C C . ASP A 1 99 ? 28.057 2.811 -23.398 1.00 75.19 99 ASP A C 1
ATOM 765 O O . ASP A 1 99 ? 27.405 3.633 -22.745 1.00 75.19 99 ASP A O 1
ATOM 769 N N . LEU A 1 100 ? 27.492 1.903 -24.197 1.00 78.00 100 LEU A N 1
ATOM 770 C CA . LEU A 1 100 ? 26.057 1.798 -24.437 1.00 78.00 100 LEU A CA 1
ATOM 771 C C . LEU A 1 100 ? 25.274 1.640 -23.126 1.00 78.00 100 LEU A C 1
ATOM 773 O O . LEU A 1 100 ? 24.249 2.294 -22.940 1.00 78.00 100 LEU A O 1
ATOM 777 N N . TRP A 1 101 ? 25.782 0.836 -22.191 1.00 77.75 101 TRP A N 1
ATOM 778 C CA . TRP A 1 101 ? 25.128 0.576 -20.911 1.00 77.75 101 TRP A CA 1
ATOM 779 C C . TRP A 1 101 ? 25.056 1.823 -20.045 1.00 77.75 101 TRP A C 1
ATOM 781 O O . TRP A 1 101 ? 23.991 2.155 -19.527 1.00 77.75 101 TRP A O 1
ATOM 791 N N . ALA A 1 102 ? 26.174 2.539 -19.933 1.00 79.69 102 ALA A N 1
ATOM 792 C CA . ALA A 1 102 ? 26.219 3.792 -19.198 1.00 79.69 102 ALA A CA 1
ATOM 793 C C . ALA A 1 102 ? 25.249 4.812 -19.805 1.00 79.69 102 ALA A C 1
ATOM 795 O O . ALA A 1 102 ? 24.466 5.428 -19.087 1.00 79.69 102 ALA A O 1
ATOM 796 N N . SER A 1 103 ? 25.250 4.936 -21.136 1.00 83.19 103 SER A N 1
ATOM 797 C CA . SER A 1 103 ? 24.382 5.883 -21.837 1.00 83.19 103 SER A CA 1
ATOM 798 C C . SER A 1 103 ? 22.893 5.567 -21.674 1.00 83.19 103 SER A C 1
ATOM 800 O O . SER A 1 103 ? 22.110 6.475 -21.408 1.00 83.19 103 SER A O 1
ATOM 802 N N . LEU A 1 104 ? 22.506 4.291 -21.759 1.00 84.75 104 LEU A N 1
ATOM 803 C CA . LEU A 1 104 ? 21.122 3.851 -21.609 1.00 84.75 104 LEU A CA 1
ATOM 804 C C . LEU A 1 104 ? 20.619 4.084 -20.186 1.00 84.75 104 LEU A C 1
ATOM 806 O O . LEU A 1 104 ? 19.531 4.621 -19.995 1.00 84.75 104 LEU A O 1
ATOM 810 N N . VAL A 1 105 ? 21.407 3.699 -19.183 1.00 86.19 105 VAL A N 1
ATOM 811 C CA . VAL A 1 105 ? 21.001 3.803 -17.778 1.00 86.19 105 VAL A CA 1
ATOM 812 C C . VAL A 1 105 ? 20.930 5.256 -17.330 1.00 86.19 105 VAL A C 1
ATOM 814 O O . VAL A 1 105 ? 19.920 5.650 -16.745 1.00 86.19 105 VAL A O 1
ATOM 817 N N . THR A 1 106 ? 21.936 6.071 -17.661 1.00 85.12 106 THR A N 1
ATOM 818 C CA . THR A 1 106 ? 21.892 7.519 -17.414 1.00 85.12 106 THR A CA 1
ATOM 819 C C . THR A 1 106 ? 20.672 8.139 -18.089 1.00 85.12 106 THR A C 1
ATOM 821 O O . THR A 1 106 ? 19.898 8.823 -17.427 1.00 85.12 106 THR A O 1
ATOM 824 N N . HIS A 1 107 ? 20.418 7.816 -19.362 1.00 87.19 107 HIS A N 1
ATOM 825 C CA . HIS A 1 107 ? 19.257 8.340 -20.077 1.00 87.19 107 HIS A CA 1
ATOM 826 C C . HIS A 1 107 ? 17.920 7.931 -19.432 1.00 87.19 107 HIS A C 1
ATOM 828 O O . HIS A 1 107 ? 17.026 8.766 -19.301 1.00 87.19 107 HIS A O 1
ATOM 834 N N . ILE A 1 108 ? 17.783 6.678 -18.977 1.00 89.19 108 ILE A N 1
ATOM 835 C CA . ILE A 1 108 ? 16.585 6.205 -18.267 1.00 89.19 108 ILE A CA 1
ATOM 836 C C . ILE A 1 108 ? 16.377 6.995 -16.970 1.00 89.19 108 ILE A C 1
ATOM 838 O O . ILE A 1 108 ? 15.277 7.501 -16.746 1.00 89.19 108 ILE A O 1
ATOM 842 N N . PHE A 1 109 ? 17.400 7.123 -16.118 1.00 88.44 109 PHE A N 1
ATOM 843 C CA . PHE A 1 109 ? 17.269 7.861 -14.857 1.00 88.44 109 PHE A CA 1
ATOM 844 C C . PHE A 1 109 ? 16.995 9.355 -15.086 1.00 88.44 109 PHE A C 1
ATOM 846 O O . PHE A 1 109 ? 16.152 9.918 -14.387 1.00 88.44 109 PHE A O 1
ATOM 853 N N . ASP A 1 110 ? 17.608 9.970 -16.099 1.00 85.25 110 ASP A N 1
ATOM 854 C CA . ASP A 1 110 ? 17.374 11.370 -16.471 1.00 85.25 110 ASP A CA 1
ATOM 855 C C . ASP A 1 110 ? 15.942 11.621 -16.960 1.00 85.25 110 ASP A C 1
ATOM 857 O O . ASP A 1 110 ? 15.318 12.619 -16.590 1.00 85.25 110 ASP A O 1
ATOM 861 N N . GLU A 1 111 ? 15.404 10.742 -17.809 1.00 86.56 111 GLU A N 1
ATOM 862 C CA . GLU A 1 111 ? 14.019 10.846 -18.289 1.00 86.56 111 GLU A CA 1
ATOM 863 C C . GLU A 1 111 ? 13.011 10.580 -17.165 1.00 86.56 111 GLU A C 1
ATOM 865 O O . GLU A 1 111 ? 12.013 11.297 -17.044 1.00 86.56 111 GLU A O 1
ATOM 870 N N . LEU A 1 112 ? 13.279 9.603 -16.289 1.00 87.38 112 LEU A N 1
ATOM 871 C CA . LEU A 1 112 ? 12.447 9.357 -15.108 1.00 87.38 112 LEU A CA 1
ATOM 872 C C . LEU A 1 112 ? 12.448 10.568 -14.166 1.00 87.38 112 LEU A C 1
ATOM 874 O O . LEU A 1 112 ? 11.380 10.989 -13.720 1.00 87.38 112 LEU A O 1
ATOM 878 N N . ALA A 1 113 ? 13.612 11.169 -13.904 1.00 81.81 113 ALA A N 1
ATOM 879 C CA . ALA A 1 113 ? 13.733 12.358 -13.062 1.00 81.81 113 ALA A CA 1
ATOM 880 C C . ALA A 1 113 ? 12.965 13.558 -13.638 1.00 81.81 113 ALA A C 1
ATOM 882 O O . ALA A 1 113 ? 12.272 14.260 -12.895 1.00 81.81 113 ALA A O 1
ATOM 883 N N . ARG A 1 114 ? 13.048 13.769 -14.961 1.00 80.69 114 ARG A N 1
ATOM 884 C CA . ARG A 1 114 ? 12.315 14.831 -15.666 1.00 80.69 114 ARG A CA 1
ATOM 885 C C . ARG A 1 114 ? 10.806 14.633 -15.603 1.00 80.69 114 ARG A C 1
ATOM 887 O O . ARG A 1 114 ? 10.081 15.575 -15.298 1.00 80.69 114 ARG A O 1
ATOM 894 N N . ARG A 1 115 ? 10.315 13.417 -15.854 1.00 78.00 115 ARG A N 1
ATOM 895 C CA . ARG A 1 115 ? 8.869 13.138 -15.850 1.00 78.00 115 ARG A CA 1
ATOM 896 C C . ARG A 1 115 ? 8.249 13.154 -14.453 1.00 78.00 115 ARG A C 1
ATOM 898 O O . ARG A 1 115 ? 7.067 13.456 -14.333 1.00 78.00 115 ARG A O 1
ATOM 905 N N . LEU A 1 116 ? 9.032 12.880 -13.410 1.00 71.44 116 LEU A N 1
ATOM 906 C CA . LEU A 1 116 ? 8.589 13.027 -12.021 1.00 71.44 116 LEU A CA 1
ATOM 907 C C . LEU A 1 116 ? 8.485 14.498 -11.570 1.00 71.44 116 LEU A C 1
ATOM 909 O O . LEU A 1 116 ? 7.785 14.760 -10.599 1.00 71.44 116 LEU A O 1
ATOM 913 N N . ASN A 1 117 ? 9.115 15.459 -12.269 1.00 66.06 117 ASN A N 1
ATOM 914 C CA . ASN A 1 117 ? 9.006 16.900 -11.980 1.00 66.06 117 ASN A CA 1
ATOM 915 C C . ASN A 1 117 ? 8.762 17.745 -13.243 1.00 66.06 117 ASN A C 1
ATOM 917 O O . ASN A 1 117 ? 9.674 18.429 -13.714 1.00 66.06 117 ASN A O 1
ATOM 921 N N . PRO A 1 118 ? 7.531 17.792 -13.777 1.00 58.03 118 PRO A N 1
ATOM 922 C CA . PRO A 1 118 ? 7.244 18.571 -14.982 1.00 58.03 118 PRO A CA 1
ATOM 923 C C . PRO A 1 118 ? 7.396 20.095 -14.798 1.00 58.03 118 PRO A C 1
ATOM 925 O O . PRO A 1 118 ? 7.485 20.820 -15.786 1.00 58.03 118 PRO A O 1
ATOM 928 N N . GLY A 1 119 ? 7.383 20.594 -13.551 1.00 52.38 119 GLY A N 1
ATOM 929 C CA . GLY A 1 119 ? 7.262 22.024 -13.227 1.00 52.38 119 GLY A CA 1
ATOM 930 C C . GLY A 1 119 ? 8.513 22.709 -12.667 1.00 52.38 119 GLY A C 1
ATOM 931 O O . GLY A 1 119 ? 8.543 23.936 -12.595 1.00 52.38 119 GLY A O 1
ATOM 932 N N . THR A 1 120 ? 9.551 21.963 -12.293 1.00 52.16 120 THR A N 1
ATOM 933 C CA . THR A 1 120 ? 10.744 22.512 -11.635 1.00 52.16 120 THR A CA 1
ATOM 934 C C . THR A 1 120 ? 11.965 22.184 -12.481 1.00 52.16 120 THR A C 1
ATOM 936 O O . THR A 1 120 ? 12.458 21.062 -12.466 1.00 52.16 120 THR A O 1
ATOM 939 N N . GLN A 1 121 ? 12.486 23.177 -13.211 1.00 54.09 121 GLN A N 1
ATOM 940 C CA . GLN A 1 121 ? 13.814 23.066 -13.837 1.00 54.09 121 GLN A CA 1
ATOM 941 C C . GLN A 1 121 ? 14.917 22.840 -12.783 1.00 54.09 121 GLN A C 1
ATOM 943 O O . GLN A 1 121 ? 16.004 22.380 -13.119 1.00 54.09 121 GLN A O 1
ATOM 948 N N . ASP A 1 122 ? 14.625 23.139 -11.510 1.00 65.25 122 ASP A N 1
ATOM 949 C CA . ASP A 1 122 ? 15.520 22.956 -10.376 1.00 65.25 122 ASP A CA 1
ATOM 950 C C . ASP A 1 122 ? 15.149 21.717 -9.535 1.00 65.25 122 ASP A C 1
ATOM 952 O O . ASP A 1 122 ? 14.196 21.699 -8.748 1.00 65.25 122 ASP A O 1
ATOM 956 N N . ILE A 1 123 ? 15.966 20.678 -9.699 1.00 64.00 123 ILE A N 1
ATOM 957 C CA . ILE A 1 123 ? 15.933 19.404 -8.969 1.00 64.00 123 ILE A CA 1
ATOM 958 C C . ILE A 1 123 ? 16.099 19.625 -7.453 1.00 64.00 123 ILE A C 1
ATOM 960 O O . ILE A 1 123 ? 15.473 18.919 -6.654 1.00 64.00 123 ILE A O 1
ATOM 964 N N . ALA A 1 124 ? 16.899 20.618 -7.042 1.00 67.25 124 ALA A N 1
ATOM 965 C CA . ALA A 1 124 ? 17.146 20.926 -5.636 1.00 67.25 124 ALA A CA 1
ATOM 966 C C . ALA A 1 124 ? 15.922 21.574 -4.975 1.00 67.25 124 ALA A C 1
ATOM 968 O O . ALA A 1 124 ? 15.607 21.254 -3.826 1.00 67.25 124 ALA A O 1
ATOM 969 N N . ALA A 1 125 ? 15.190 22.414 -5.711 1.00 69.38 125 ALA A N 1
ATOM 970 C CA . ALA A 1 125 ? 13.949 23.018 -5.234 1.00 69.38 125 ALA A CA 1
ATOM 971 C C . ALA A 1 125 ? 12.857 21.962 -4.985 1.00 69.38 125 ALA A C 1
ATOM 973 O O . ALA A 1 125 ? 12.243 21.957 -3.918 1.00 69.38 125 ALA A O 1
ATOM 974 N N . ALA A 1 126 ? 12.681 21.006 -5.906 1.00 65.69 126 ALA A N 1
ATOM 975 C CA . ALA A 1 126 ? 11.719 19.910 -5.736 1.00 65.69 126 ALA A CA 1
ATOM 976 C C . ALA A 1 126 ? 12.055 19.019 -4.520 1.00 65.69 126 ALA A C 1
ATOM 978 O O . ALA A 1 126 ? 11.179 18.623 -3.748 1.00 65.69 126 ALA A O 1
ATOM 979 N N . ARG A 1 127 ? 13.348 18.750 -4.294 1.00 68.62 127 ARG A N 1
ATOM 980 C CA . ARG A 1 127 ? 13.824 18.016 -3.111 1.00 68.62 127 ARG A CA 1
ATOM 981 C C . ARG A 1 127 ? 13.558 18.782 -1.813 1.00 68.62 127 ARG A C 1
ATOM 983 O O . ARG A 1 127 ? 13.159 18.169 -0.823 1.00 68.62 127 ARG A O 1
ATOM 990 N N . ALA A 1 128 ? 13.776 20.097 -1.805 1.00 74.56 128 ALA A N 1
ATOM 991 C CA . ALA A 1 128 ? 13.514 20.943 -0.644 1.00 74.56 128 ALA A CA 1
ATOM 992 C C . ALA A 1 128 ? 12.019 20.977 -0.291 1.00 74.56 128 ALA A C 1
ATOM 994 O O . ALA A 1 128 ? 11.667 20.847 0.881 1.00 74.56 128 ALA A O 1
ATOM 995 N N . GLU A 1 129 ? 11.143 21.063 -1.293 1.00 74.62 129 GLU A N 1
ATOM 996 C CA . GLU A 1 129 ? 9.693 21.041 -1.097 1.00 74.62 129 GLU A CA 1
ATOM 997 C C . GLU A 1 129 ? 9.213 19.723 -0.465 1.00 74.62 129 GLU A C 1
ATOM 999 O O . GLU A 1 129 ? 8.459 19.736 0.510 1.00 74.62 129 GLU A O 1
ATOM 1004 N N . LEU A 1 130 ? 9.695 18.574 -0.952 1.00 73.00 130 LEU A N 1
ATOM 1005 C CA . LEU A 1 130 ? 9.376 17.263 -0.370 1.00 73.00 130 LEU A CA 1
ATOM 1006 C C . LEU A 1 130 ? 9.833 17.143 1.091 1.00 73.00 130 LEU A C 1
ATOM 1008 O O . LEU A 1 130 ? 9.122 16.573 1.919 1.00 73.00 130 LEU A O 1
ATOM 1012 N N . ILE A 1 131 ? 11.012 17.682 1.419 1.00 79.88 131 ILE A N 1
ATOM 1013 C CA . ILE A 1 131 ? 11.522 17.705 2.797 1.00 79.88 131 ILE A CA 1
ATOM 1014 C C . ILE A 1 131 ? 10.623 18.571 3.682 1.00 79.88 131 ILE A C 1
ATOM 1016 O O . ILE A 1 131 ? 10.223 18.114 4.750 1.00 79.88 131 ILE A O 1
ATOM 1020 N N . GLN A 1 132 ? 10.238 19.764 3.222 1.00 82.50 132 GLN A N 1
ATOM 1021 C CA . GLN A 1 132 ? 9.343 20.646 3.974 1.00 82.50 132 GLN A CA 1
ATOM 1022 C C . GLN A 1 132 ? 7.970 20.010 4.224 1.00 82.50 132 GLN A C 1
ATOM 1024 O O . GLN A 1 132 ? 7.467 20.064 5.347 1.00 82.50 132 GLN A O 1
ATOM 1029 N N . ARG A 1 133 ? 7.375 19.358 3.215 1.00 79.62 133 ARG A N 1
ATOM 1030 C CA . ARG A 1 133 ? 6.095 18.639 3.369 1.00 79.62 133 ARG A CA 1
ATOM 1031 C C . ARG A 1 133 ? 6.192 17.524 4.415 1.00 79.62 133 ARG A C 1
ATOM 1033 O O . ARG A 1 133 ? 5.290 17.364 5.239 1.00 79.62 133 ARG A O 1
ATOM 1040 N N . LEU A 1 134 ? 7.297 16.781 4.426 1.00 84.38 134 LEU A N 1
ATOM 1041 C CA . LEU A 1 134 ? 7.550 15.738 5.422 1.00 84.38 134 LEU A CA 1
ATOM 1042 C C . LEU A 1 134 ? 7.739 16.288 6.832 1.00 84.38 134 LEU A C 1
ATOM 1044 O O . LEU A 1 134 ? 7.201 15.723 7.781 1.00 84.38 134 LEU A O 1
ATOM 1048 N N . GLU A 1 135 ? 8.493 17.374 6.977 1.00 88.00 135 GLU A N 1
ATOM 1049 C CA . GLU A 1 135 ? 8.694 18.031 8.269 1.00 88.00 135 GLU A CA 1
ATOM 1050 C C . GLU A 1 135 ? 7.376 18.571 8.830 1.00 88.00 135 GLU A C 1
ATOM 1052 O O . GLU A 1 135 ? 7.086 18.362 10.007 1.00 88.00 135 GLU A O 1
ATOM 1057 N N . ALA A 1 136 ? 6.537 19.179 7.986 1.00 86.81 136 ALA A N 1
ATOM 1058 C CA . ALA A 1 136 ? 5.204 19.637 8.372 1.00 86.81 136 ALA A CA 1
ATOM 1059 C C . ALA A 1 136 ? 4.300 18.475 8.822 1.00 86.81 136 ALA A C 1
ATOM 1061 O O . ALA A 1 136 ? 3.663 18.563 9.870 1.00 86.81 136 ALA A O 1
ATOM 1062 N N . THR A 1 137 ? 4.294 17.365 8.076 1.00 85.94 137 THR A N 1
ATOM 1063 C CA . THR A 1 137 ? 3.496 16.170 8.411 1.00 85.94 137 THR A CA 1
ATOM 1064 C C . THR A 1 137 ? 3.972 15.527 9.715 1.00 85.94 137 THR A C 1
ATOM 1066 O O . THR A 1 137 ? 3.167 15.151 10.563 1.00 85.94 137 THR A O 1
ATOM 1069 N N . LYS A 1 138 ? 5.292 15.456 9.924 1.00 88.75 138 LYS A N 1
ATOM 1070 C CA . LYS A 1 138 ? 5.876 14.954 11.171 1.00 88.75 138 LYS A CA 1
ATOM 1071 C C . LYS A 1 138 ? 5.516 15.840 12.364 1.00 88.75 138 LYS A C 1
ATOM 1073 O O . LYS A 1 138 ? 5.168 15.328 13.420 1.00 88.75 138 LYS A O 1
ATOM 1078 N N . LYS A 1 139 ? 5.549 17.162 12.191 1.00 91.50 139 LYS A N 1
ATOM 1079 C CA . LYS A 1 139 ? 5.142 18.100 13.241 1.00 91.50 139 LYS A CA 1
ATOM 1080 C C . LYS A 1 139 ? 3.673 17.906 13.632 1.00 91.50 139 LYS A C 1
ATOM 1082 O O . LYS A 1 139 ? 3.366 17.881 14.818 1.00 91.50 139 LYS A O 1
ATOM 1087 N N . LEU A 1 140 ? 2.790 17.707 12.652 1.00 89.00 140 LEU A N 1
ATOM 1088 C CA . LEU A 1 140 ? 1.380 17.397 12.903 1.00 89.00 140 LEU A CA 1
ATOM 1089 C C . LEU A 1 140 ? 1.211 16.086 13.691 1.00 89.00 140 LEU A C 1
ATOM 1091 O O . LEU A 1 140 ? 0.402 16.023 14.612 1.00 89.00 140 LEU A O 1
ATOM 1095 N N . GLN A 1 141 ? 1.998 15.052 13.373 1.00 89.56 141 GLN A N 1
ATOM 1096 C CA . GLN A 1 141 ? 2.009 13.801 14.138 1.00 89.56 141 GLN A CA 1
ATOM 1097 C C . GLN A 1 141 ? 2.411 14.034 15.604 1.00 89.56 141 GLN A C 1
ATOM 1099 O O . GLN A 1 141 ? 1.788 13.476 16.508 1.00 89.56 141 GLN A O 1
ATOM 1104 N N . ASP A 1 142 ? 3.437 14.852 15.846 1.00 90.56 142 ASP A N 1
ATOM 1105 C CA . ASP A 1 142 ? 3.885 15.189 17.199 1.00 90.56 142 ASP A CA 1
ATOM 1106 C C . ASP A 1 142 ? 2.799 15.963 17.974 1.00 90.56 142 ASP A C 1
ATOM 1108 O O . ASP A 1 142 ? 2.527 15.644 19.131 1.00 90.56 142 ASP A O 1
ATOM 1112 N N . GLU A 1 143 ? 2.117 16.914 17.327 1.00 91.81 143 GLU A N 1
ATOM 1113 C CA . GLU A 1 143 ? 0.988 17.660 17.907 1.00 91.81 143 GLU A CA 1
ATOM 1114 C C . GLU A 1 143 ? -0.191 16.733 18.273 1.00 91.81 143 GLU A C 1
ATOM 1116 O O . GLU A 1 143 ? -0.718 16.816 19.385 1.00 91.81 143 GLU A O 1
ATOM 1121 N N . LEU A 1 144 ? -0.558 15.791 17.394 1.00 90.94 144 LEU A N 1
ATOM 1122 C CA . LEU A 1 144 ? -1.614 14.800 17.655 1.00 90.94 144 LEU A CA 1
ATOM 1123 C C . LEU A 1 144 ? -1.245 13.824 18.778 1.00 90.94 144 LEU A C 1
ATOM 1125 O O . LEU A 1 144 ? -2.099 13.453 19.581 1.00 90.94 144 LEU A O 1
ATOM 1129 N N . ASN A 1 145 ? 0.023 13.416 18.871 1.00 92.25 145 ASN A N 1
ATOM 1130 C CA . ASN A 1 145 ? 0.494 12.569 19.966 1.00 92.25 145 ASN A CA 1
ATOM 1131 C C . ASN A 1 145 ? 0.344 13.266 21.327 1.00 92.25 145 ASN A C 1
ATOM 1133 O O . ASN A 1 145 ? -0.018 12.620 22.312 1.00 92.25 145 ASN A O 1
ATOM 1137 N N . GLU A 1 146 ? 0.607 14.572 21.401 1.00 93.19 146 GLU A N 1
ATOM 1138 C CA . GLU A 1 146 ? 0.375 15.352 22.621 1.00 93.19 146 GLU A CA 1
ATOM 1139 C C . GLU A 1 146 ? -1.125 15.522 22.921 1.00 93.19 146 GLU A C 1
ATOM 1141 O O . GLU A 1 146 ? -1.534 15.380 24.077 1.00 93.19 146 GLU A O 1
ATOM 1146 N N . GLU A 1 147 ? -1.965 15.734 21.899 1.00 91.75 147 GLU A N 1
ATOM 1147 C CA . GLU A 1 147 ? -3.431 15.763 22.044 1.00 91.75 147 GLU A CA 1
ATOM 1148 C C . GLU A 1 147 ? -3.966 14.435 22.609 1.00 91.75 147 GLU A C 1
ATOM 1150 O O . GLU A 1 147 ? -4.742 14.433 23.567 1.00 91.75 147 GLU A O 1
ATOM 1155 N N . ILE A 1 148 ? -3.493 13.298 22.087 1.00 92.81 148 ILE A N 1
ATOM 1156 C CA . ILE A 1 148 ? -3.862 11.960 22.568 1.00 92.81 148 ILE A CA 1
ATOM 1157 C C . ILE A 1 148 ? -3.439 11.769 24.020 1.00 92.81 148 ILE A C 1
ATOM 1159 O O . ILE A 1 148 ? -4.251 11.322 24.825 1.00 92.81 148 ILE A O 1
ATOM 1163 N N . LYS A 1 149 ? -2.214 12.148 24.404 1.00 93.44 149 LYS A N 1
ATOM 1164 C CA . LYS A 1 149 ? -1.775 12.060 25.810 1.00 93.44 149 LYS A CA 1
ATOM 1165 C C . LYS A 1 149 ? -2.683 12.869 26.740 1.00 93.44 149 LYS A C 1
ATOM 1167 O O . LYS A 1 149 ? -3.021 12.406 27.831 1.00 93.44 149 LYS A O 1
ATOM 1172 N N . ALA A 1 150 ? -3.096 14.066 26.319 1.00 91.88 150 ALA A N 1
ATOM 1173 C CA . ALA A 1 150 ? -4.025 14.890 27.084 1.00 91.88 150 ALA A CA 1
ATOM 1174 C C . ALA A 1 150 ? -5.420 14.241 27.181 1.00 91.88 150 ALA A C 1
ATOM 1176 O O . ALA A 1 150 ? -5.972 14.148 28.279 1.00 91.88 150 ALA A O 1
ATOM 1177 N N . ALA A 1 151 ? -5.961 13.733 26.070 1.00 88.75 151 ALA A N 1
ATOM 1178 C CA . ALA A 1 151 ? -7.258 13.056 26.020 1.00 88.75 151 ALA A CA 1
ATOM 1179 C C . ALA A 1 151 ? -7.275 11.749 26.833 1.00 88.75 151 ALA A C 1
ATOM 1181 O O . ALA A 1 151 ? -8.233 11.483 27.559 1.00 88.75 151 ALA A O 1
ATOM 1182 N N . GLN A 1 152 ? -6.190 10.969 26.789 1.00 92.62 152 GLN A N 1
ATOM 1183 C CA . GLN A 1 152 ? -6.001 9.769 27.610 1.00 92.62 152 GLN A CA 1
ATOM 1184 C C . GLN A 1 152 ? -6.087 10.109 29.095 1.00 92.62 152 GLN A C 1
ATOM 1186 O O . GLN A 1 152 ? -6.835 9.468 29.829 1.00 92.62 152 GLN A O 1
ATOM 1191 N N . LYS A 1 153 ? -5.399 11.169 29.533 1.00 93.06 153 LYS A N 1
ATOM 1192 C CA . LYS A 1 153 ? -5.459 11.625 30.926 1.00 93.06 153 LYS A CA 1
ATOM 1193 C C . LYS A 1 153 ? -6.878 12.031 31.341 1.00 93.06 153 LYS A C 1
ATOM 1195 O O . LYS A 1 153 ? -7.326 11.661 32.424 1.00 93.06 153 LYS A O 1
ATOM 1200 N N . VAL A 1 154 ? -7.605 12.746 30.478 1.00 91.81 154 VAL A N 1
ATOM 1201 C CA . VAL A 1 154 ? -9.010 13.124 30.728 1.00 91.81 154 VAL A CA 1
ATOM 1202 C C . VAL A 1 154 ? -9.906 11.887 30.838 1.00 91.81 154 VAL A C 1
ATOM 1204 O O . VAL A 1 154 ? -10.723 11.807 31.756 1.00 91.81 154 VAL A O 1
ATOM 1207 N N . SER A 1 155 ? -9.734 10.905 29.949 1.00 89.00 155 SER A N 1
ATOM 1208 C CA . SER A 1 155 ? -10.474 9.638 29.984 1.00 89.00 155 SER A CA 1
ATOM 1209 C C . SER A 1 155 ? -10.178 8.835 31.255 1.00 89.00 155 SER A C 1
ATOM 1211 O O . SER A 1 155 ? -11.103 8.349 31.909 1.00 89.00 155 SER A O 1
ATOM 1213 N N . GLU A 1 156 ? -8.913 8.754 31.675 1.00 92.19 156 GLU A N 1
ATOM 1214 C CA . GLU A 1 156 ? -8.527 8.101 32.928 1.00 92.19 156 GLU A CA 1
ATOM 1215 C C . GLU A 1 156 ? -9.144 8.779 34.155 1.00 92.19 156 GLU A C 1
ATOM 1217 O O . GLU A 1 156 ? -9.643 8.097 35.055 1.00 92.19 156 GLU A O 1
ATOM 1222 N N . ASP A 1 157 ? -9.134 10.110 34.202 1.00 92.00 157 ASP A N 1
ATOM 1223 C CA . ASP A 1 157 ? -9.707 10.868 35.312 1.00 92.00 157 ASP A CA 1
ATOM 1224 C C . ASP A 1 157 ? -11.240 10.752 35.346 1.00 92.00 157 ASP A C 1
ATOM 1226 O O . ASP A 1 157 ? -11.818 10.585 36.424 1.00 92.00 157 ASP A O 1
ATOM 1230 N N . ALA A 1 158 ? -11.910 10.745 34.188 1.00 88.44 158 ALA A N 1
ATOM 1231 C CA . ALA A 1 158 ? -13.346 10.474 34.088 1.00 88.44 158 ALA A CA 1
ATOM 1232 C C . ALA A 1 158 ? -13.690 9.050 34.556 1.00 88.44 158 ALA A C 1
ATOM 1234 O O . ALA A 1 158 ? -14.621 8.859 35.338 1.00 88.44 158 ALA A O 1
ATOM 1235 N N . ARG A 1 159 ? -12.883 8.054 34.172 1.00 91.50 159 ARG A N 1
ATOM 1236 C CA . ARG A 1 159 ? -13.051 6.658 34.599 1.00 91.50 159 ARG A CA 1
ATOM 1237 C C . ARG A 1 159 ? -12.869 6.480 36.107 1.00 91.50 159 ARG A C 1
ATOM 1239 O O . ARG A 1 159 ? -13.605 5.709 36.724 1.00 91.50 159 ARG A O 1
ATOM 1246 N N . LYS A 1 160 ? -11.913 7.187 36.722 1.00 92.69 160 LYS A N 1
ATOM 1247 C CA . LYS A 1 160 ? -11.737 7.192 38.187 1.00 92.69 160 LYS A CA 1
ATOM 1248 C C . LYS A 1 160 ? -12.958 7.785 38.892 1.00 92.69 160 LYS A C 1
ATOM 1250 O O . LYS A 1 160 ? -13.437 7.177 39.845 1.00 92.69 160 LYS A O 1
ATOM 1255 N N . LYS A 1 161 ? -13.488 8.912 38.398 1.00 90.44 161 LYS A N 1
ATOM 1256 C CA . LYS A 1 161 ? -14.717 9.526 38.931 1.00 90.44 161 LYS A CA 1
ATOM 1257 C C . LYS A 1 161 ? -15.916 8.588 38.811 1.00 90.44 161 LYS A C 1
ATOM 1259 O O . LYS A 1 161 ? -16.614 8.375 39.792 1.00 90.44 161 LYS A O 1
ATOM 1264 N N . LEU A 1 162 ? -16.095 7.943 37.657 1.00 89.25 162 LEU A N 1
ATOM 1265 C CA . LEU A 1 162 ? -17.141 6.939 37.459 1.00 89.25 162 LEU A CA 1
ATOM 1266 C C . LEU A 1 162 ? -17.035 5.784 38.467 1.00 89.25 162 LEU A C 1
ATOM 1268 O O . LEU A 1 162 ? -18.038 5.356 39.033 1.00 89.25 162 LEU A O 1
ATOM 1272 N N . ALA A 1 163 ? -15.822 5.290 38.728 1.00 90.31 163 ALA A N 1
ATOM 1273 C CA . ALA A 1 163 ? -15.604 4.234 39.713 1.00 90.31 163 ALA A CA 1
ATOM 1274 C C . ALA A 1 163 ? -15.930 4.685 41.151 1.00 90.31 163 ALA A C 1
ATOM 1276 O O . ALA A 1 163 ? -16.411 3.878 41.951 1.00 90.31 163 ALA A O 1
ATOM 1277 N N . GLU A 1 164 ? -15.677 5.951 41.488 1.00 90.25 164 GLU A N 1
ATOM 1278 C CA . GLU A 1 164 ? -16.047 6.528 42.782 1.00 90.25 164 GLU A CA 1
ATOM 1279 C C . GLU A 1 164 ? -17.569 6.665 42.923 1.00 90.25 164 GLU A C 1
ATOM 1281 O O . GLU A 1 164 ? -18.134 6.174 43.904 1.00 90.25 164 GLU A O 1
ATOM 1286 N N . GLU A 1 165 ? -18.245 7.229 41.920 1.00 87.00 165 GLU A N 1
ATOM 1287 C CA . GLU A 1 165 ? -19.702 7.408 41.939 1.00 87.00 165 GLU A CA 1
ATOM 1288 C C . GLU A 1 165 ? -20.455 6.072 41.895 1.00 87.00 165 GLU A C 1
ATOM 1290 O 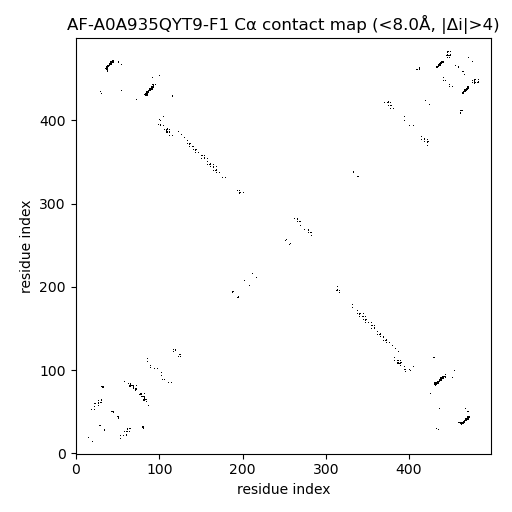O . GLU A 1 165 ? -21.433 5.871 42.617 1.00 87.00 165 GLU A O 1
ATOM 1295 N N . SER A 1 166 ? -19.950 5.089 41.145 1.00 84.06 166 SER A N 1
ATOM 1296 C CA . SER A 1 166 ? -20.507 3.732 41.131 1.00 84.06 166 SER A CA 1
ATOM 1297 C C . SER A 1 166 ? -20.447 3.079 42.516 1.00 84.06 166 SER A C 1
ATOM 1299 O O . SER A 1 166 ? -21.433 2.487 42.964 1.00 84.06 166 SER A O 1
ATOM 1301 N N . ARG A 1 167 ? -19.337 3.252 43.252 1.00 87.56 167 ARG A N 1
ATOM 1302 C CA . ARG A 1 167 ? -19.230 2.782 44.643 1.00 87.56 167 ARG A CA 1
ATOM 1303 C C . ARG A 1 167 ? -20.222 3.490 45.561 1.00 87.56 167 ARG A C 1
ATOM 1305 O O . ARG A 1 167 ? -20.849 2.819 46.380 1.00 87.56 167 ARG A O 1
ATOM 1312 N N . ARG A 1 168 ? -20.391 4.812 45.437 1.00 82.69 168 ARG A N 1
ATOM 1313 C CA . ARG A 1 168 ? -21.364 5.577 46.241 1.00 82.69 168 ARG A CA 1
ATOM 1314 C C . ARG A 1 168 ? -22.794 5.104 45.991 1.00 82.69 168 ARG A C 1
ATOM 1316 O O . ARG A 1 168 ? -23.507 4.798 46.948 1.00 82.69 168 ARG A O 1
ATOM 1323 N N . ALA A 1 169 ? -23.177 4.938 44.726 1.00 81.31 169 ALA A N 1
ATOM 1324 C CA . ALA A 1 169 ? -24.482 4.410 44.343 1.00 81.31 169 ALA A CA 1
ATOM 1325 C C . ALA A 1 169 ? -24.711 2.978 44.868 1.00 81.31 169 ALA A C 1
ATOM 1327 O O . ALA A 1 169 ? -25.807 2.642 45.327 1.00 81.31 169 ALA A O 1
ATOM 1328 N N . GLU A 1 170 ? -23.680 2.126 44.859 1.00 84.50 170 GLU A N 1
ATOM 1329 C CA . GLU A 1 170 ? -23.765 0.766 45.398 1.00 84.50 170 GLU A CA 1
ATOM 1330 C C . GLU A 1 170 ? -23.933 0.750 46.927 1.00 84.50 170 GLU A C 1
ATOM 1332 O O . GLU A 1 170 ? -24.751 -0.011 47.454 1.00 84.50 170 GLU A O 1
ATOM 1337 N N . VAL A 1 171 ? -23.201 1.606 47.649 1.00 86.06 171 VAL A N 1
ATOM 1338 C CA . VAL A 1 171 ? -23.328 1.757 49.108 1.00 86.06 171 VAL A CA 1
ATOM 1339 C C . VAL A 1 171 ? -24.722 2.264 49.481 1.00 86.06 171 VAL A C 1
ATOM 1341 O O . VAL A 1 171 ? -25.365 1.662 50.344 1.00 86.06 171 VAL A O 1
ATOM 1344 N N . ALA A 1 172 ? -25.230 3.294 48.796 1.00 79.38 172 ALA A N 1
ATOM 1345 C CA . ALA A 1 172 ? -26.586 3.808 49.001 1.00 79.38 172 ALA A CA 1
ATOM 1346 C C . ALA A 1 172 ? -27.644 2.714 48.770 1.00 79.38 172 ALA A C 1
ATOM 1348 O O . ALA A 1 172 ? -28.551 2.515 49.584 1.00 79.38 172 ALA A O 1
ATOM 1349 N N . ARG A 1 173 ? -27.477 1.910 47.712 1.00 78.00 173 ARG A N 1
ATOM 1350 C CA . ARG A 1 173 ? -28.361 0.774 47.417 1.00 78.00 173 ARG A CA 1
ATOM 1351 C C . ARG A 1 173 ? -28.326 -0.300 48.509 1.00 78.00 173 ARG A C 1
ATOM 1353 O O . ARG A 1 173 ? -29.381 -0.805 48.896 1.00 78.00 173 ARG A O 1
ATOM 1360 N N . LYS A 1 174 ? -27.140 -0.654 49.016 1.00 81.19 174 LYS A N 1
ATOM 1361 C CA . LYS A 1 174 ? -26.970 -1.625 50.115 1.00 81.19 174 LYS A CA 1
ATOM 1362 C C . LYS A 1 174 ? -27.599 -1.123 51.417 1.00 81.19 174 LYS A C 1
ATOM 1364 O O . LYS A 1 174 ? -28.262 -1.893 52.112 1.00 81.19 174 LYS A O 1
ATOM 1369 N N . PHE A 1 175 ? -27.447 0.163 51.722 1.00 76.25 175 PHE A N 1
ATOM 1370 C CA . PHE A 1 175 ? -28.062 0.788 52.892 1.00 76.25 175 PHE A CA 1
ATOM 1371 C C . PHE A 1 175 ? -29.598 0.733 52.833 1.00 76.25 175 PHE A C 1
ATOM 1373 O O . PHE A 1 175 ? -30.248 0.353 53.809 1.00 76.25 175 PHE A O 1
ATOM 1380 N N . LEU A 1 176 ? -30.184 1.006 51.664 1.00 67.69 176 LEU A N 1
ATOM 1381 C CA . LEU A 1 176 ? -31.630 0.905 51.452 1.00 67.69 176 LEU A CA 1
ATOM 1382 C C . LEU A 1 176 ? -32.147 -0.536 51.514 1.00 67.69 176 LEU A C 1
ATOM 1384 O O . LEU A 1 176 ? -33.214 -0.770 52.078 1.00 67.69 176 LEU A O 1
ATOM 1388 N N . GLN A 1 177 ? -31.389 -1.519 51.015 1.00 69.62 177 GLN A N 1
ATOM 1389 C CA . GLN A 1 177 ? -31.744 -2.933 51.187 1.00 69.62 177 GLN A CA 1
ATOM 1390 C C . GLN A 1 177 ? -31.810 -3.338 52.663 1.00 69.62 177 GLN A C 1
ATOM 1392 O O . GLN A 1 177 ? -32.737 -4.050 53.051 1.00 69.62 177 GLN A O 1
ATOM 1397 N N . LYS A 1 178 ? -30.880 -2.847 53.490 1.00 72.50 178 LYS A N 1
ATOM 1398 C CA . LYS A 1 178 ? -30.889 -3.098 54.936 1.00 72.50 178 LYS A CA 1
ATOM 1399 C C . LYS A 1 178 ? -32.105 -2.458 55.623 1.00 72.50 178 LYS A C 1
ATOM 1401 O O . LYS A 1 178 ? -32.827 -3.145 56.345 1.00 72.50 178 LYS A O 1
ATOM 1406 N N . LYS A 1 179 ? -32.411 -1.190 55.313 1.00 67.62 179 LYS A N 1
ATOM 1407 C CA . LYS A 1 179 ? -33.640 -0.521 55.794 1.00 67.62 179 LYS A CA 1
ATOM 1408 C C . LYS A 1 179 ? -34.916 -1.250 55.349 1.00 67.62 179 LYS A C 1
ATOM 1410 O O . LYS A 1 179 ? -35.876 -1.330 56.112 1.00 67.62 179 LYS A O 1
ATOM 1415 N N . LYS A 1 180 ? -34.930 -1.815 54.136 1.00 62.88 180 LYS A N 1
ATOM 1416 C CA . LYS A 1 180 ? -36.056 -2.604 53.611 1.00 62.88 180 LYS A CA 1
ATOM 1417 C C . LYS A 1 180 ? -36.280 -3.887 54.414 1.00 62.88 180 LYS A C 1
ATOM 1419 O O . LYS A 1 180 ? -37.427 -4.202 54.716 1.00 62.88 180 LYS A O 1
ATOM 1424 N N . SER A 1 181 ? -35.218 -4.606 54.793 1.00 58.94 181 SER A N 1
ATOM 1425 C CA . SER A 1 181 ? -35.338 -5.798 55.649 1.00 58.94 181 SER A CA 1
ATOM 1426 C C . SER A 1 181 ? -35.819 -5.481 57.069 1.00 58.94 181 SER A C 1
ATOM 1428 O O . SER A 1 181 ? -36.598 -6.249 57.625 1.00 58.94 181 SER A O 1
ATOM 1430 N N . GLU A 1 182 ? -35.416 -4.340 57.633 1.00 61.97 182 GLU A N 1
ATOM 1431 C CA . GLU A 1 182 ? -35.836 -3.908 58.975 1.00 61.97 182 GLU A CA 1
ATOM 1432 C C . GLU A 1 182 ? -37.316 -3.475 59.000 1.00 61.97 182 GLU A C 1
ATOM 1434 O O . GLU A 1 182 ? -38.069 -3.905 59.870 1.00 61.97 182 GLU A O 1
ATOM 1439 N N . ARG A 1 183 ? -37.791 -2.725 57.996 1.00 58.50 183 ARG A N 1
ATOM 1440 C CA . ARG A 1 183 ? -39.219 -2.352 57.891 1.00 58.50 183 ARG A CA 1
ATOM 1441 C C . ARG A 1 183 ? -40.142 -3.518 57.556 1.00 58.50 183 ARG A C 1
ATOM 1443 O O . ARG A 1 183 ? -41.270 -3.560 58.035 1.00 58.50 183 ARG A O 1
ATOM 1450 N N . LEU A 1 184 ? -39.667 -4.480 56.764 1.00 55.94 184 LEU A N 1
ATOM 1451 C CA . LEU A 1 184 ? -40.365 -5.750 56.540 1.00 55.94 184 LEU A CA 1
ATOM 1452 C C . LEU A 1 184 ? -40.672 -6.456 57.864 1.00 55.94 184 LEU A C 1
ATOM 1454 O O . LEU A 1 184 ? -41.765 -6.991 58.042 1.00 55.94 184 LEU A O 1
ATOM 1458 N N . PHE A 1 185 ? -39.717 -6.429 58.795 1.00 54.16 185 PHE A N 1
ATOM 1459 C CA . PHE A 1 185 ? -39.890 -6.990 60.126 1.00 54.16 185 PHE A CA 1
ATOM 1460 C C . PHE A 1 185 ? -40.922 -6.201 60.946 1.00 54.16 185 PHE A C 1
ATOM 1462 O O . PHE A 1 185 ? -41.799 -6.812 61.551 1.00 54.16 185 PHE A O 1
ATOM 1469 N N . GLU A 1 186 ? -40.891 -4.864 60.908 1.00 58.22 186 GLU A N 1
ATOM 1470 C CA . GLU A 1 186 ? -41.884 -4.016 61.590 1.00 58.22 186 GLU A CA 1
ATOM 1471 C C . GLU A 1 186 ? -43.313 -4.220 61.064 1.00 58.22 186 GLU A C 1
ATOM 1473 O O . GLU A 1 186 ? -44.246 -4.327 61.860 1.00 58.22 186 GLU A O 1
ATOM 1478 N N . LEU A 1 187 ? -43.502 -4.318 59.744 1.00 59.19 187 LEU A N 1
ATOM 1479 C CA . LEU A 1 187 ? -44.823 -4.536 59.140 1.00 59.19 187 LEU A CA 1
ATOM 1480 C C . LEU A 1 187 ? -45.408 -5.902 59.521 1.00 59.19 187 LEU A C 1
ATOM 1482 O O . LEU A 1 187 ? -46.593 -6.006 59.830 1.00 59.19 187 LEU A O 1
ATOM 1486 N N . VAL A 1 188 ? -44.576 -6.947 59.542 1.00 56.62 188 VAL A N 1
ATOM 1487 C CA . VAL A 1 188 ? -44.994 -8.300 59.946 1.00 56.62 188 VAL A CA 1
ATOM 1488 C C . VAL A 1 188 ? -45.230 -8.387 61.459 1.00 56.62 188 VAL A C 1
ATOM 1490 O O . VAL A 1 188 ? -46.140 -9.089 61.897 1.00 56.62 188 VAL A O 1
ATOM 1493 N N . ALA A 1 189 ? -44.450 -7.667 62.269 1.00 55.72 189 ALA A N 1
ATOM 1494 C CA . ALA A 1 189 ? -44.595 -7.659 63.724 1.00 55.72 189 ALA A CA 1
ATOM 1495 C C . ALA A 1 189 ? -45.845 -6.899 64.206 1.00 55.72 189 ALA A C 1
ATOM 1497 O O . ALA A 1 189 ? -46.433 -7.298 65.218 1.00 55.72 189 ALA A O 1
ATOM 1498 N N . ASN A 1 190 ? -46.246 -5.842 63.486 1.00 53.09 190 ASN A N 1
ATOM 1499 C CA . ASN A 1 190 ? -47.323 -4.927 63.874 1.00 53.09 190 ASN A CA 1
ATOM 1500 C C . ASN A 1 190 ? -48.697 -5.243 63.259 1.00 53.09 190 ASN A C 1
ATOM 1502 O O . ASN A 1 190 ? -49.678 -4.635 63.687 1.00 53.09 190 ASN A O 1
ATOM 1506 N N . ASP A 1 191 ? -48.810 -6.176 62.305 1.00 59.44 191 ASP A N 1
ATOM 1507 C CA . ASP A 1 191 ? -50.112 -6.613 61.783 1.00 59.44 191 ASP A CA 1
ATOM 1508 C C . ASP A 1 191 ? -50.621 -7.871 62.527 1.00 59.44 191 ASP A C 1
ATOM 1510 O O . ASP A 1 191 ? -50.178 -8.997 62.252 1.00 59.44 191 ASP A O 1
ATOM 1514 N N . PRO A 1 192 ? -51.567 -7.727 63.480 1.00 56.28 192 PRO A N 1
ATOM 1515 C CA . PRO A 1 192 ? -52.068 -8.846 64.275 1.00 56.28 192 PRO A CA 1
ATOM 1516 C C . PRO A 1 192 ? -52.744 -9.937 63.431 1.00 56.28 192 PRO A C 1
ATOM 1518 O O . PRO A 1 192 ? -52.723 -11.101 63.829 1.00 56.28 192 PRO A O 1
ATOM 1521 N N . ARG A 1 193 ? -53.280 -9.613 62.243 1.00 54.69 193 ARG A N 1
ATOM 1522 C CA . ARG A 1 193 ? -53.935 -10.599 61.361 1.00 54.69 193 ARG A CA 1
ATOM 1523 C C . ARG A 1 193 ? -52.928 -11.519 60.673 1.00 54.69 193 ARG A C 1
ATOM 1525 O O . ARG A 1 193 ? -53.195 -12.709 60.508 1.00 54.69 193 ARG A O 1
ATOM 1532 N N . LEU A 1 194 ? -51.766 -10.985 60.298 1.00 52.91 194 LEU A N 1
ATOM 1533 C CA . LEU A 1 194 ? -50.681 -11.756 59.686 1.00 52.91 194 LEU A CA 1
ATOM 1534 C C . LEU A 1 194 ? -50.004 -12.676 60.703 1.00 52.91 194 LEU A C 1
ATOM 1536 O O . LEU A 1 194 ? -49.716 -13.827 60.382 1.00 52.91 194 LEU A O 1
ATOM 1540 N N . ARG A 1 195 ? -49.825 -12.207 61.942 1.00 51.81 195 ARG A N 1
ATOM 1541 C CA . ARG A 1 195 ? -49.258 -12.998 63.043 1.00 51.81 195 ARG A CA 1
ATOM 1542 C C . ARG A 1 195 ? -50.144 -14.194 63.403 1.00 51.81 195 ARG A C 1
ATOM 1544 O O . ARG A 1 195 ? -49.649 -15.305 63.580 1.00 51.81 195 ARG A O 1
ATOM 1551 N N . GLU A 1 196 ? -51.460 -13.985 63.430 1.00 51.94 196 GLU A N 1
ATOM 1552 C CA . GLU A 1 196 ? -52.438 -15.041 63.702 1.00 51.94 196 GLU A CA 1
ATOM 1553 C C . GLU A 1 196 ? -52.581 -16.025 62.523 1.00 51.94 196 GLU A C 1
ATOM 1555 O O . GLU A 1 196 ? -52.687 -17.235 62.728 1.00 51.94 196 GLU A O 1
ATOM 1560 N N . GLY A 1 197 ? -52.535 -15.527 61.280 1.00 50.69 197 GLY A N 1
ATOM 1561 C CA . GLY A 1 197 ? -52.572 -16.347 60.064 1.00 50.69 197 GLY A CA 1
ATOM 1562 C C . GLY A 1 197 ? -51.329 -17.225 59.880 1.00 50.69 197 GLY A C 1
ATOM 1563 O O . GLY A 1 197 ? -51.456 -18.411 59.573 1.00 50.69 197 GLY A O 1
ATOM 1564 N N . LEU A 1 198 ? -50.133 -16.680 60.133 1.00 48.56 198 LEU A N 1
ATOM 1565 C CA . LEU A 1 198 ? -48.870 -17.431 60.115 1.00 48.56 198 LEU A CA 1
ATOM 1566 C C . LEU A 1 198 ? -48.788 -18.439 61.265 1.00 48.56 198 LEU A C 1
ATOM 1568 O O . LEU A 1 198 ? -48.384 -19.577 61.036 1.00 48.56 198 LEU A O 1
ATOM 1572 N N . GLY A 1 199 ? -49.236 -18.068 62.469 1.00 50.91 199 GLY A N 1
ATOM 1573 C CA . GLY A 1 199 ? -49.304 -18.985 63.611 1.00 50.91 199 GLY A CA 1
ATOM 1574 C C . GLY A 1 199 ? -50.214 -20.190 63.349 1.00 50.91 199 GLY A C 1
ATOM 1575 O O . GLY A 1 199 ? -49.835 -21.326 63.634 1.00 50.91 199 GLY A O 1
ATOM 1576 N N . LYS A 1 200 ? -51.379 -19.973 62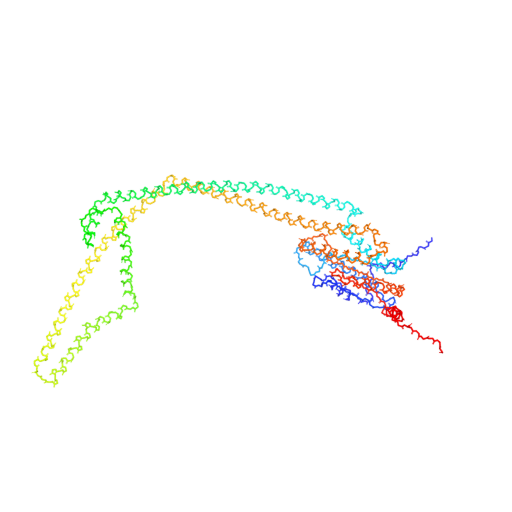.720 1.00 53.00 200 LYS A N 1
ATOM 1577 C CA . LYS A 1 200 ? -52.307 -21.048 62.316 1.00 53.00 200 LYS A CA 1
ATOM 1578 C C . LYS A 1 200 ? -51.746 -21.930 61.195 1.00 53.00 200 LYS A C 1
ATOM 1580 O O . LYS A 1 200 ? -51.981 -23.133 61.200 1.00 53.00 200 LYS A O 1
ATOM 1585 N N . ALA A 1 201 ? -50.993 -21.364 60.253 1.00 47.12 201 ALA A N 1
ATOM 1586 C CA . ALA A 1 201 ? -50.364 -22.134 59.180 1.00 47.12 201 ALA A CA 1
ATOM 1587 C C . ALA A 1 201 ? -49.188 -22.993 59.685 1.00 47.12 201 ALA A C 1
ATOM 1589 O O . ALA A 1 201 ? -49.064 -24.152 59.293 1.00 47.12 201 ALA A O 1
ATOM 1590 N N . LEU A 1 202 ? -48.357 -22.459 60.588 1.00 48.31 202 LEU A N 1
ATOM 1591 C CA . LEU A 1 202 ? -47.207 -23.166 61.169 1.00 48.31 202 LEU A CA 1
ATOM 1592 C C . LEU A 1 202 ? -47.632 -24.328 62.080 1.00 48.31 202 LEU A C 1
ATOM 1594 O O . LEU A 1 202 ? -47.072 -25.421 61.983 1.00 48.31 202 LEU A O 1
ATOM 1598 N N . THR A 1 203 ? -48.681 -24.133 62.884 1.00 52.06 203 THR A N 1
ATOM 1599 C CA . THR A 1 203 ? -49.272 -25.200 63.715 1.00 52.06 203 THR A CA 1
ATOM 1600 C C . THR A 1 203 ? -49.940 -26.293 62.876 1.00 52.06 203 THR A C 1
ATOM 1602 O O . THR A 1 203 ? -49.844 -27.472 63.210 1.00 52.06 203 THR A O 1
ATOM 1605 N N . GLN A 1 204 ? -50.559 -25.946 61.742 1.00 47.88 204 GLN A N 1
ATOM 1606 C CA . GLN A 1 204 ? -51.155 -26.926 60.822 1.00 47.88 204 GLN A CA 1
ATOM 1607 C C . GLN A 1 204 ? -50.126 -27.699 59.981 1.00 47.88 204 GLN A C 1
ATOM 1609 O O . GLN A 1 204 ? -50.437 -28.789 59.500 1.00 47.88 204 GLN A O 1
ATOM 1614 N N . LEU A 1 205 ? -48.909 -27.168 59.824 1.00 42.06 205 LEU A N 1
ATOM 1615 C CA . LEU A 1 205 ? -47.790 -27.822 59.134 1.00 42.06 205 LEU A CA 1
ATOM 1616 C C . LEU A 1 205 ? -46.899 -28.661 60.071 1.00 42.06 205 LEU A C 1
ATOM 1618 O O . LEU A 1 205 ? -45.968 -29.306 59.596 1.00 42.06 205 LEU A O 1
ATOM 1622 N N . GLY A 1 206 ? -47.205 -28.709 61.373 1.00 37.44 206 GLY A N 1
ATOM 1623 C CA . GLY A 1 206 ? -46.549 -29.606 62.330 1.00 37.44 206 GLY A CA 1
ATOM 1624 C C . GLY A 1 206 ? -45.201 -29.119 62.870 1.00 37.44 206 GLY A C 1
ATOM 1625 O O . GLY A 1 206 ? -44.429 -29.933 63.372 1.00 37.44 206 GLY A O 1
ATOM 1626 N N . VAL A 1 207 ? -44.906 -27.817 62.793 1.00 42.28 207 VAL A N 1
ATOM 1627 C CA . VAL A 1 207 ? -43.716 -27.231 63.432 1.00 42.28 207 VAL A CA 1
ATOM 1628 C C . VAL A 1 207 ? -44.071 -26.883 64.880 1.00 42.28 207 VAL A C 1
ATOM 1630 O O . VAL A 1 207 ? -45.025 -26.149 65.127 1.00 42.28 207 VAL A O 1
ATOM 1633 N N . ALA A 1 208 ? -43.350 -27.477 65.835 1.00 33.88 208 ALA A N 1
ATOM 1634 C CA . ALA A 1 208 ? -43.648 -27.384 67.263 1.00 33.88 208 ALA A CA 1
ATOM 1635 C C . ALA A 1 208 ? -43.566 -25.942 67.792 1.00 33.88 208 ALA A C 1
ATOM 1637 O O . ALA A 1 208 ? -42.681 -25.178 67.410 1.00 33.88 208 ALA A O 1
ATOM 1638 N N . GLU A 1 209 ? -44.488 -25.600 68.695 1.00 38.19 209 GLU A N 1
ATOM 1639 C CA . GLU A 1 209 ? -44.556 -24.311 69.385 1.00 38.19 209 GLU A CA 1
ATOM 1640 C C . GLU A 1 209 ? -43.290 -24.069 70.221 1.00 38.19 209 GLU A C 1
ATOM 1642 O O . GLU A 1 209 ? -43.110 -24.617 71.307 1.00 38.19 209 GLU A O 1
ATOM 1647 N N . GLY A 1 210 ? -42.407 -23.227 69.698 1.00 37.72 210 GLY A N 1
ATOM 1648 C CA . GLY A 1 210 ? -41.257 -22.664 70.391 1.00 37.72 210 GLY A CA 1
ATOM 1649 C C . GLY A 1 210 ? -40.784 -21.440 69.617 1.00 37.72 210 GLY A C 1
ATOM 1650 O O . GLY A 1 210 ? -40.861 -21.437 68.391 1.00 37.72 210 GLY A O 1
ATOM 1651 N N . GLU A 1 211 ? -40.380 -20.384 70.326 1.00 38.44 211 GLU A N 1
ATOM 1652 C CA . GLU A 1 211 ? -39.981 -19.080 69.778 1.00 38.44 211 GLU A CA 1
ATOM 1653 C C . GLU A 1 211 ? -39.045 -19.225 68.565 1.00 38.44 211 GLU A C 1
ATOM 1655 O O . GLU A 1 211 ? -37.849 -19.473 68.699 1.00 38.44 211 GLU A O 1
ATOM 1660 N N . ALA A 1 212 ? -39.609 -19.105 67.363 1.00 39.19 212 ALA A N 1
ATOM 1661 C CA . ALA A 1 212 ? -38.870 -19.274 66.123 1.00 39.19 212 ALA A CA 1
ATOM 1662 C C . ALA A 1 212 ? -38.006 -18.034 65.860 1.00 39.19 212 ALA A C 1
ATOM 1664 O O . ALA A 1 212 ? -38.517 -16.927 65.666 1.00 39.19 212 ALA A O 1
ATOM 1665 N N . THR A 1 213 ? -36.689 -18.225 65.839 1.00 40.09 213 THR A N 1
ATOM 1666 C CA . THR A 1 213 ? -35.709 -17.178 65.530 1.00 40.09 213 THR A CA 1
ATOM 1667 C C . THR A 1 213 ? -35.750 -16.816 64.037 1.00 40.09 213 THR A C 1
ATOM 1669 O O . THR A 1 213 ? -36.045 -17.649 63.180 1.00 40.09 213 THR A O 1
ATOM 1672 N N . VAL A 1 214 ? -35.422 -15.559 63.717 1.00 41.53 214 VAL A N 1
ATOM 1673 C CA . VAL A 1 214 ? -35.519 -14.904 62.390 1.00 41.53 214 VAL A CA 1
ATOM 1674 C C . VAL A 1 214 ? -34.894 -15.709 61.236 1.00 41.53 214 VAL A C 1
ATOM 1676 O O . VAL A 1 214 ? -35.404 -15.675 60.116 1.00 41.53 214 VAL A O 1
ATOM 1679 N N . GLU A 1 215 ? -33.834 -16.474 61.496 1.00 39.62 215 GLU A N 1
ATOM 1680 C CA . GLU A 1 215 ? -33.179 -17.316 60.486 1.00 39.62 215 GLU A CA 1
ATOM 1681 C C . GLU A 1 215 ? -34.015 -18.540 60.091 1.00 39.62 215 GLU A C 1
ATOM 1683 O O . GLU A 1 215 ? -34.114 -18.853 58.905 1.00 39.62 215 GLU A O 1
ATOM 1688 N N . GLN A 1 216 ? -34.725 -19.156 61.040 1.00 40.12 216 GLN A N 1
ATOM 1689 C CA . GLN A 1 216 ? -35.540 -20.350 60.790 1.00 40.12 216 GLN A CA 1
ATOM 1690 C C . GLN A 1 216 ? -36.805 -20.025 59.983 1.00 40.12 216 GLN A C 1
ATOM 1692 O O . GLN A 1 216 ? -37.235 -20.817 59.146 1.00 40.12 216 GLN A O 1
ATOM 1697 N N . LEU A 1 217 ? -37.379 -18.829 60.159 1.00 40.62 217 LEU A N 1
ATOM 1698 C CA . LEU A 1 217 ? -38.551 -18.395 59.391 1.00 40.62 217 LEU A CA 1
ATOM 1699 C C . LEU A 1 217 ? -38.196 -18.109 57.920 1.00 40.62 217 LEU A C 1
ATOM 1701 O O . LEU A 1 217 ? -38.966 -18.443 57.017 1.00 40.62 217 LEU A O 1
ATOM 1705 N N . GLY A 1 218 ? -37.014 -17.532 57.671 1.00 42.66 218 GLY A N 1
ATOM 1706 C CA . GLY A 1 218 ? -36.488 -17.312 56.321 1.00 42.66 218 GLY A CA 1
ATOM 1707 C C . GLY A 1 218 ? -36.155 -18.615 55.589 1.00 42.66 218 GLY A C 1
ATOM 1708 O O . GLY A 1 218 ? -36.347 -18.705 54.374 1.00 42.66 218 GLY A O 1
ATOM 1709 N N . GLU A 1 219 ? -35.713 -19.636 56.323 1.00 39.84 219 GLU A N 1
ATOM 1710 C CA . GLU A 1 219 ? -35.363 -20.955 55.794 1.00 39.84 219 GLU A CA 1
ATOM 1711 C C . GLU A 1 219 ? -36.611 -21.785 55.433 1.00 39.84 219 GLU A C 1
ATOM 1713 O O . GLU A 1 219 ? -36.719 -22.271 54.304 1.00 39.84 219 GLU A O 1
ATOM 1718 N N . VAL A 1 220 ? -37.633 -21.801 56.299 1.00 40.19 220 VAL A N 1
ATOM 1719 C CA . VAL A 1 220 ? -38.935 -22.453 56.038 1.00 40.19 220 VAL A CA 1
ATOM 1720 C C . VAL A 1 220 ? -39.671 -21.800 54.859 1.00 40.19 220 VAL A C 1
ATOM 1722 O O . VAL A 1 220 ? -40.192 -22.494 53.986 1.00 40.19 220 VAL A O 1
ATOM 1725 N N . LEU A 1 221 ? -39.669 -20.465 54.745 1.00 39.66 221 LEU A N 1
ATOM 1726 C CA . LEU A 1 221 ? -40.249 -19.759 53.586 1.00 39.66 221 LEU A CA 1
ATOM 1727 C C . LEU A 1 221 ? -39.534 -20.094 52.267 1.00 39.66 221 LEU A C 1
ATOM 1729 O O . LEU A 1 221 ? -40.148 -20.073 51.192 1.00 39.66 221 LEU A O 1
ATOM 1733 N N . ARG A 1 222 ? -38.239 -20.417 52.332 1.00 42.56 222 ARG A N 1
ATOM 1734 C CA . ARG A 1 222 ? -37.430 -20.807 51.175 1.00 42.56 222 ARG A CA 1
ATOM 1735 C C . ARG A 1 222 ? -37.676 -22.269 50.781 1.00 42.56 222 ARG A C 1
ATOM 1737 O O . ARG A 1 222 ? -37.756 -22.547 49.583 1.00 42.56 222 ARG A O 1
ATOM 1744 N N . GLU A 1 223 ? -37.901 -23.159 51.748 1.00 38.41 223 GLU A N 1
ATOM 1745 C CA . GLU A 1 223 ? -38.331 -24.552 51.530 1.00 38.41 223 GLU A CA 1
ATOM 1746 C C . GLU A 1 223 ? -39.772 -24.671 51.004 1.00 38.41 223 GLU A C 1
ATOM 1748 O O . GLU A 1 223 ? -40.049 -25.461 50.100 1.00 38.41 223 GLU A O 1
ATOM 1753 N N . VAL A 1 224 ? -40.697 -23.814 51.450 1.00 37.44 224 VAL A N 1
ATOM 1754 C CA . VAL A 1 224 ? -42.071 -23.760 50.906 1.00 37.44 224 VAL A CA 1
ATOM 1755 C C . VAL A 1 224 ? -42.075 -23.362 49.419 1.00 37.44 224 VAL A C 1
ATOM 1757 O O . VAL A 1 224 ? -42.923 -23.815 48.637 1.00 37.44 224 VAL A O 1
ATOM 1760 N N . LYS A 1 225 ? -41.082 -22.575 48.981 1.00 42.41 225 LYS A N 1
ATOM 1761 C CA . LYS A 1 225 ? -40.907 -22.181 47.574 1.00 42.41 225 LYS A CA 1
ATOM 1762 C C . LYS A 1 225 ? -40.526 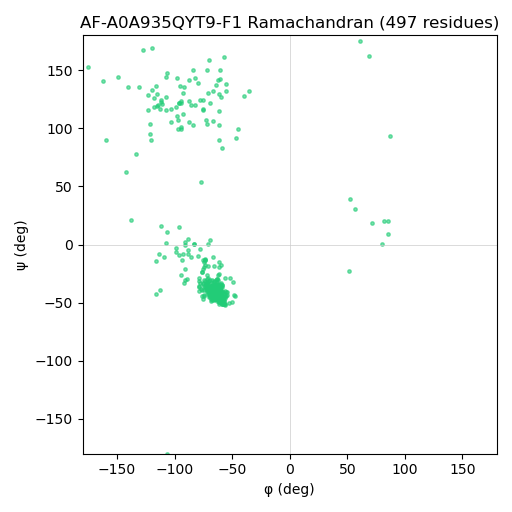-23.363 46.672 1.00 42.41 225 LYS A C 1
ATOM 1764 O O . LYS A 1 225 ? -40.898 -23.370 45.501 1.00 42.41 225 LYS A O 1
ATOM 1769 N N . THR A 1 226 ? -39.815 -24.364 47.195 1.00 37.53 226 THR A N 1
ATOM 1770 C CA . THR A 1 226 ? -39.407 -25.556 46.431 1.00 37.53 226 THR A CA 1
ATOM 1771 C C . THR A 1 226 ? -40.427 -26.690 46.534 1.00 37.53 226 THR A C 1
ATOM 1773 O O . THR A 1 226 ? -40.609 -27.432 45.567 1.00 37.53 226 THR A O 1
ATOM 1776 N N . PHE A 1 227 ? -41.146 -26.799 47.655 1.00 37.34 227 PHE A N 1
ATOM 1777 C CA . PHE A 1 227 ? -42.159 -27.836 47.864 1.00 37.34 227 PHE A CA 1
ATOM 1778 C C . PHE A 1 227 ? -43.471 -27.547 47.114 1.00 37.34 227 PHE A C 1
ATOM 1780 O O . PHE A 1 227 ? -43.984 -28.429 46.422 1.00 37.34 227 PHE A O 1
ATOM 1787 N N . SER A 1 228 ? -43.972 -26.302 47.148 1.00 45.09 228 SER A N 1
ATOM 1788 C CA . SER A 1 228 ? -45.187 -25.923 46.397 1.00 45.09 228 SER A CA 1
ATOM 1789 C C . SER A 1 228 ? -44.991 -26.047 44.884 1.00 45.09 228 SER A C 1
ATOM 1791 O O . SER A 1 228 ? -45.863 -26.573 44.197 1.00 45.09 228 SER A O 1
ATOM 1793 N N . GLY A 1 229 ? -43.804 -25.697 44.373 1.00 43.72 229 GLY A N 1
ATOM 1794 C CA . GLY A 1 229 ? -43.463 -25.858 42.958 1.00 43.72 229 GLY A CA 1
ATOM 1795 C C . GLY A 1 229 ? -43.448 -27.319 42.491 1.00 43.72 229 GLY A C 1
ATOM 1796 O O . GLY A 1 229 ? -43.870 -27.603 41.374 1.00 43.72 229 GLY A O 1
ATOM 1797 N N . ARG A 1 230 ? -43.028 -28.267 43.343 1.00 42.50 230 ARG A N 1
ATOM 1798 C CA . ARG A 1 230 ? -42.999 -29.708 43.015 1.00 42.50 230 ARG A CA 1
ATOM 1799 C C . ARG A 1 230 ? -44.381 -30.356 43.083 1.00 42.50 230 ARG A C 1
ATOM 1801 O O . ARG A 1 230 ? -44.710 -31.162 42.217 1.00 42.50 230 ARG A O 1
ATOM 1808 N N . VAL A 1 231 ? -45.207 -29.968 44.055 1.00 42.66 231 VAL A N 1
ATOM 1809 C CA . VAL A 1 231 ? -46.600 -30.435 44.174 1.00 42.66 231 VAL A CA 1
ATOM 1810 C C . VAL A 1 231 ? -47.470 -29.855 43.054 1.00 42.66 231 VAL A C 1
ATOM 1812 O O . VAL A 1 231 ? -48.259 -30.578 42.450 1.00 42.66 231 VAL A O 1
ATOM 1815 N N . GLN A 1 232 ? -47.275 -28.580 42.704 1.00 45.25 232 GLN A N 1
ATOM 1816 C CA . GLN A 1 232 ? -47.972 -27.937 41.591 1.00 45.25 232 GLN A CA 1
ATOM 1817 C C . GLN A 1 232 ? -47.523 -28.493 40.232 1.00 45.25 232 GLN A C 1
ATOM 1819 O O . GLN A 1 232 ? -48.364 -28.681 39.359 1.00 45.25 232 GLN A O 1
ATOM 1824 N N . ALA A 1 233 ? -46.239 -28.831 40.054 1.00 41.56 233 ALA A N 1
ATOM 1825 C CA . ALA A 1 233 ? -45.740 -29.479 38.836 1.00 41.56 233 ALA A CA 1
ATOM 1826 C C . ALA A 1 233 ? -46.252 -30.922 38.669 1.00 41.56 233 ALA A C 1
ATOM 1828 O O . ALA A 1 233 ? -46.615 -31.309 37.560 1.00 41.56 233 ALA A O 1
ATOM 1829 N N . LEU A 1 234 ? -46.340 -31.698 39.758 1.00 45.56 234 LEU A N 1
ATOM 1830 C CA . LEU A 1 234 ? -46.957 -33.033 39.759 1.00 45.56 234 LEU A CA 1
ATOM 1831 C C . LEU A 1 234 ? -48.471 -32.975 39.497 1.00 45.56 234 LEU A C 1
ATOM 1833 O O . LEU A 1 234 ? -49.002 -33.817 38.780 1.00 45.56 234 LEU A O 1
ATOM 1837 N N . MET A 1 235 ? -49.171 -31.963 40.016 1.00 41.03 235 MET A N 1
ATOM 1838 C CA . MET A 1 235 ? -50.594 -31.750 39.717 1.00 41.03 235 MET A CA 1
ATOM 1839 C C . MET A 1 235 ? -50.824 -31.261 38.284 1.00 41.03 235 MET A C 1
ATOM 1841 O O . MET A 1 235 ? -51.753 -31.713 37.620 1.00 41.03 235 MET A O 1
ATOM 1845 N N . ALA A 1 236 ? -49.967 -30.376 37.773 1.00 46.66 236 ALA A N 1
ATOM 1846 C CA . ALA A 1 236 ? -50.054 -29.878 36.404 1.00 46.66 236 ALA A CA 1
ATOM 1847 C C . ALA A 1 236 ? -49.712 -30.956 35.359 1.00 46.66 236 ALA A C 1
ATOM 1849 O O . ALA A 1 236 ? -50.271 -30.926 34.263 1.00 46.66 236 ALA A O 1
ATOM 1850 N N . SER A 1 237 ? -48.843 -31.924 35.680 1.00 48.75 237 SER A N 1
ATOM 1851 C CA . SER A 1 237 ? -48.558 -33.055 34.786 1.00 48.75 237 SER A CA 1
ATOM 1852 C C . SER A 1 237 ? -49.698 -34.080 34.746 1.00 48.75 237 SER A C 1
ATOM 1854 O O . SER A 1 237 ? -49.944 -34.653 33.687 1.00 48.75 237 SER A O 1
ATOM 1856 N N . LEU A 1 238 ? -50.449 -34.249 35.842 1.00 44.62 238 LEU A N 1
ATOM 1857 C CA . LEU A 1 238 ? -51.661 -35.080 35.884 1.00 44.62 238 LEU A CA 1
ATOM 1858 C C . LEU A 1 238 ? -52.890 -34.428 35.218 1.00 44.62 238 LEU A C 1
ATOM 1860 O O . LEU A 1 238 ? -53.798 -35.140 34.796 1.00 44.62 238 LEU A O 1
ATOM 1864 N N . LEU A 1 239 ? -52.936 -33.094 35.117 1.00 44.38 239 LEU A N 1
ATOM 1865 C CA . LEU A 1 239 ? -54.077 -32.322 34.592 1.00 44.38 239 LEU A CA 1
ATOM 1866 C C . LEU A 1 239 ? -53.842 -31.716 33.194 1.00 44.38 239 LEU A C 1
ATOM 1868 O O . LEU A 1 239 ? -54.651 -30.900 32.745 1.00 44.38 239 LEU A O 1
ATOM 1872 N N . ARG A 1 240 ? -52.771 -32.094 32.485 1.00 46.59 240 ARG A N 1
ATOM 1873 C CA . ARG A 1 240 ? -52.512 -31.619 31.113 1.00 46.59 240 ARG A CA 1
ATOM 1874 C C . ARG A 1 240 ? -53.503 -32.251 30.123 1.00 46.59 240 ARG A C 1
ATOM 1876 O O . ARG A 1 240 ? -53.708 -33.463 30.138 1.00 46.59 240 ARG A O 1
ATOM 1883 N N . ASP A 1 241 ? -54.127 -31.405 29.298 1.00 48.75 241 ASP A N 1
ATOM 1884 C CA . ASP A 1 241 ? -55.380 -31.665 28.561 1.00 48.75 241 ASP A CA 1
ATOM 1885 C C . ASP A 1 241 ? -55.435 -32.953 27.724 1.00 48.75 241 ASP A C 1
ATOM 1887 O O . ASP A 1 241 ? -56.512 -33.529 27.591 1.00 48.75 241 ASP A O 1
ATOM 1891 N N . GLU A 1 242 ? -54.312 -33.461 27.214 1.00 50.47 242 GLU A N 1
ATOM 1892 C CA . GLU A 1 242 ? -54.317 -34.609 26.293 1.00 50.47 242 GLU A CA 1
ATOM 1893 C C . GLU A 1 242 ? -54.558 -35.973 26.969 1.00 50.47 242 GLU A C 1
ATOM 1895 O O . GLU A 1 242 ? -55.089 -36.881 26.333 1.00 50.47 242 GLU A O 1
ATOM 1900 N N . ASN A 1 243 ? -54.270 -36.123 28.270 1.00 53.38 243 ASN A N 1
ATOM 1901 C CA . ASN A 1 243 ? -54.416 -37.408 28.981 1.00 53.38 243 ASN A CA 1
ATOM 1902 C C . ASN A 1 243 ? -55.599 -37.463 29.964 1.00 53.38 243 ASN A C 1
ATOM 1904 O O . ASN A 1 243 ? -55.822 -38.500 30.598 1.00 53.38 243 ASN A O 1
ATOM 1908 N N . LYS A 1 244 ? -56.397 -36.388 30.074 1.00 55.69 244 LYS A N 1
ATOM 1909 C CA . LYS A 1 244 ? -57.529 -36.303 31.019 1.00 55.69 244 LYS A CA 1
ATOM 1910 C C . LYS A 1 244 ? -58.531 -37.440 30.833 1.00 55.69 244 LYS A C 1
ATOM 1912 O O . LYS A 1 244 ? -58.966 -38.045 31.810 1.00 55.69 244 LYS A O 1
ATOM 1917 N N . TRP A 1 245 ? -58.878 -37.756 29.586 1.00 49.97 245 TRP A N 1
ATOM 1918 C CA . TRP A 1 245 ? -59.878 -38.785 29.314 1.00 49.97 245 TRP A CA 1
ATOM 1919 C C . TRP A 1 245 ? -59.353 -40.198 29.584 1.00 49.97 245 TRP A C 1
ATOM 1921 O O . TRP A 1 245 ? -60.103 -41.009 30.109 1.00 49.97 245 TRP A O 1
ATOM 1931 N N . TRP A 1 246 ? -58.065 -40.474 29.346 1.00 53.16 246 TRP A N 1
ATOM 1932 C CA . TRP A 1 246 ? -57.458 -41.784 29.619 1.00 53.16 246 TRP A CA 1
ATOM 1933 C C . TRP A 1 246 ? -57.320 -42.087 31.113 1.00 53.16 246 TRP A C 1
ATOM 1935 O O . TRP A 1 246 ? -57.569 -43.216 31.528 1.00 53.16 246 TRP A O 1
ATOM 1945 N N . VAL A 1 247 ? -56.988 -41.089 31.939 1.00 56.19 247 VAL A N 1
ATOM 1946 C CA . VAL A 1 247 ? -56.929 -41.261 33.403 1.00 56.19 247 VAL A CA 1
ATOM 1947 C C . VAL A 1 247 ? -58.332 -41.456 33.984 1.00 56.19 247 VAL A C 1
ATOM 1949 O O . VAL A 1 247 ? -58.541 -42.354 34.798 1.00 56.19 247 VAL A O 1
ATOM 1952 N N . VAL A 1 248 ? -59.316 -40.677 33.522 1.00 56.44 248 VAL A N 1
ATOM 1953 C CA . VAL A 1 248 ? -60.723 -40.851 33.921 1.00 56.44 248 VAL A CA 1
ATOM 1954 C C . VAL A 1 248 ? -61.271 -42.198 33.435 1.00 56.44 248 VAL A C 1
ATOM 1956 O O . VAL A 1 248 ? -61.952 -42.873 34.201 1.00 56.44 248 VAL A O 1
ATOM 1959 N N . LEU A 1 249 ? -60.922 -42.643 32.223 1.00 59.25 249 LEU A N 1
ATOM 1960 C CA . LEU A 1 249 ? -61.261 -43.970 31.696 1.00 59.25 249 LEU A CA 1
ATOM 1961 C C . LEU A 1 249 ? -60.624 -45.101 32.491 1.00 59.25 249 LEU A C 1
ATOM 1963 O O . LEU A 1 249 ? -61.295 -46.092 32.738 1.00 59.25 249 LEU A O 1
ATOM 1967 N N . ALA A 1 250 ? -59.360 -44.981 32.897 1.00 58.50 250 ALA A N 1
ATOM 1968 C CA . ALA A 1 250 ? -58.686 -46.006 33.689 1.00 58.50 250 ALA A CA 1
ATOM 1969 C C . ALA A 1 250 ? -59.325 -46.138 35.078 1.00 58.50 250 ALA A C 1
ATOM 1971 O O . ALA A 1 250 ? -59.581 -47.247 35.543 1.00 58.50 250 ALA A O 1
ATOM 1972 N N . ILE A 1 251 ? -59.656 -45.006 35.708 1.00 60.41 251 ILE A N 1
ATOM 1973 C CA . ILE A 1 251 ? -60.371 -44.971 36.988 1.00 60.41 251 ILE A CA 1
ATOM 1974 C C . ILE A 1 251 ? -61.795 -45.526 36.825 1.00 60.41 251 ILE A C 1
ATOM 1976 O O . ILE A 1 251 ? -62.234 -46.321 37.651 1.00 60.41 251 ILE A O 1
ATOM 1980 N N . PHE A 1 252 ? -62.500 -45.185 35.742 1.00 62.31 252 PHE A N 1
ATOM 1981 C CA . PHE A 1 252 ? -63.838 -45.703 35.439 1.00 62.31 252 PHE A CA 1
ATOM 1982 C C . PHE A 1 252 ? -63.827 -47.205 35.112 1.00 62.31 252 PHE A C 1
ATOM 1984 O O . PHE A 1 252 ? -64.657 -47.951 35.619 1.00 62.31 252 PHE A O 1
ATOM 1991 N N . ALA A 1 253 ? -62.862 -47.683 34.327 1.00 64.88 253 ALA A N 1
ATOM 1992 C CA . ALA A 1 253 ? -62.687 -49.098 34.005 1.00 64.88 253 ALA A CA 1
ATOM 1993 C C . ALA A 1 253 ? -62.354 -49.924 35.255 1.00 64.88 253 ALA A C 1
ATOM 1995 O O . ALA A 1 253 ? -62.870 -51.029 35.417 1.00 64.88 253 ALA A O 1
ATOM 1996 N N . LEU A 1 254 ? -61.557 -49.374 36.174 1.00 64.31 254 LEU A N 1
ATOM 1997 C CA . LEU A 1 254 ? -61.261 -50.021 37.448 1.00 64.31 254 LEU A CA 1
ATOM 1998 C C . LEU A 1 254 ? -62.487 -50.040 38.376 1.00 64.31 254 LEU A C 1
ATOM 2000 O O . LEU A 1 254 ? -62.795 -51.072 38.963 1.00 64.31 254 LEU A O 1
ATOM 2004 N N . LEU A 1 255 ? -63.202 -48.915 38.490 1.00 61.41 255 LEU A N 1
ATOM 2005 C CA . LEU A 1 255 ? -64.321 -48.755 39.426 1.00 61.41 255 LEU A CA 1
ATOM 2006 C C . LEU A 1 255 ? -65.627 -49.398 38.959 1.00 61.41 255 LEU A C 1
ATOM 2008 O O . LEU A 1 255 ? -66.423 -49.816 39.790 1.00 61.41 255 LEU A O 1
ATOM 2012 N N . VAL A 1 256 ? -65.870 -49.457 37.652 1.00 65.94 256 VAL A N 1
ATOM 2013 C CA . VAL A 1 256 ? -67.135 -49.936 37.071 1.00 65.94 256 VAL A CA 1
ATOM 2014 C C . VAL A 1 256 ? -66.924 -51.241 36.314 1.00 65.94 256 VAL A C 1
ATOM 2016 O O . VAL A 1 256 ? -67.732 -52.160 36.439 1.00 65.94 256 VAL A O 1
ATOM 2019 N N . GLY A 1 257 ? -65.807 -51.367 35.593 1.00 68.19 257 GLY A N 1
ATOM 2020 C CA . GLY A 1 257 ? -65.486 -52.559 34.810 1.00 68.19 257 GLY A CA 1
ATOM 2021 C C . GLY A 1 257 ? -65.209 -53.786 35.675 1.00 68.19 257 GLY A C 1
ATOM 2022 O O . GLY A 1 257 ? -65.801 -54.832 35.432 1.00 68.19 257 GLY A O 1
ATOM 2023 N N . VAL A 1 258 ? -64.380 -53.668 36.718 1.00 68.50 258 VAL A N 1
ATOM 2024 C CA . VAL A 1 258 ? -64.053 -54.810 37.597 1.00 68.50 258 VAL A CA 1
ATOM 2025 C C . VAL A 1 258 ? -65.295 -55.348 38.332 1.00 68.50 258 VAL A C 1
ATOM 2027 O O . VAL A 1 258 ? -65.508 -56.561 38.298 1.00 68.50 258 VAL A O 1
ATOM 2030 N N . PRO A 1 259 ? -66.179 -54.512 38.916 1.00 64.00 259 PRO A N 1
ATOM 2031 C CA . PRO A 1 259 ? -67.403 -55.007 39.550 1.00 64.00 259 PRO A CA 1
ATOM 2032 C C . PRO A 1 259 ? -68.404 -55.626 38.573 1.00 64.00 259 PRO A C 1
ATOM 2034 O O . PRO A 1 259 ? -69.006 -56.644 38.904 1.00 64.00 259 PRO A O 1
ATOM 2037 N N . LEU A 1 260 ? -68.565 -55.067 37.366 1.00 71.88 260 LEU A N 1
ATOM 2038 C CA . LEU A 1 260 ? -69.424 -55.654 36.328 1.00 71.88 260 LEU A CA 1
ATOM 2039 C C . LEU A 1 260 ? -68.908 -57.016 35.862 1.00 71.88 260 LEU A C 1
ATOM 2041 O O . LEU A 1 260 ? -69.700 -57.933 35.658 1.00 71.88 260 LEU A O 1
ATOM 2045 N N . LEU A 1 261 ? -67.589 -57.161 35.722 1.00 72.94 261 LEU A N 1
ATOM 2046 C CA . LEU A 1 261 ? -66.953 -58.408 35.301 1.00 72.94 261 LEU A CA 1
ATOM 2047 C C . LEU A 1 261 ? -67.114 -59.488 36.379 1.00 72.94 261 LEU A C 1
ATOM 2049 O O . LEU A 1 261 ? -67.489 -60.618 36.073 1.00 72.94 261 LEU A O 1
ATOM 2053 N N . LEU A 1 262 ? -66.930 -59.122 37.651 1.00 69.00 262 LEU A N 1
ATOM 2054 C CA . LEU A 1 262 ? -67.162 -60.023 38.781 1.00 69.00 262 LEU A CA 1
ATOM 2055 C C . LEU A 1 262 ? -68.651 -60.373 38.958 1.00 69.00 262 LEU A C 1
ATOM 2057 O O . LEU A 1 262 ? -68.967 -61.517 39.277 1.00 69.00 262 LEU A O 1
ATOM 2061 N N . TYR A 1 263 ? -69.568 -59.437 38.693 1.00 72.69 263 TYR A N 1
ATOM 2062 C CA . TYR A 1 263 ? -71.012 -59.699 38.685 1.00 72.69 263 TYR A CA 1
ATOM 2063 C C . TYR A 1 263 ? -71.424 -60.634 37.539 1.00 72.69 263 TYR A C 1
ATOM 2065 O O . TYR A 1 263 ? -72.200 -61.565 37.746 1.00 72.69 263 TYR A O 1
ATOM 2073 N N . GLY A 1 264 ? -70.867 -60.435 36.341 1.00 72.12 264 GLY A N 1
ATOM 2074 C CA . GLY A 1 264 ? -71.067 -61.335 35.207 1.00 72.12 264 GLY A CA 1
ATOM 2075 C C . GLY A 1 264 ? -70.550 -62.745 35.496 1.00 72.12 264 GLY A C 1
ATOM 2076 O O . GLY A 1 264 ? -71.241 -63.722 35.214 1.00 72.12 264 GLY A O 1
ATOM 2077 N N . LEU A 1 265 ? -69.378 -62.859 36.132 1.00 71.75 265 LEU A N 1
ATOM 2078 C CA . LEU A 1 265 ? -68.812 -64.142 36.554 1.00 71.75 265 LEU A CA 1
ATOM 2079 C C . LEU A 1 265 ? -69.692 -64.837 37.607 1.00 71.75 265 LEU A C 1
ATOM 2081 O O . LEU A 1 265 ? -69.954 -66.032 37.489 1.00 71.75 265 LEU A O 1
ATOM 2085 N N . TYR A 1 266 ? -70.201 -64.079 38.584 1.00 71.75 266 TYR A N 1
ATOM 2086 C CA . TYR A 1 266 ? -71.177 -64.558 39.565 1.00 71.75 266 TYR A CA 1
ATOM 2087 C C . TYR A 1 266 ? -72.447 -65.090 38.885 1.00 71.75 266 TYR A C 1
ATOM 2089 O O . TYR A 1 266 ? -72.891 -66.192 39.199 1.00 71.75 266 TYR A O 1
ATOM 2097 N N . TRP A 1 267 ? -72.999 -64.355 37.914 1.00 74.38 267 TRP A N 1
ATOM 2098 C CA . TRP A 1 267 ? -74.205 -64.759 37.187 1.00 74.38 267 TRP A CA 1
ATOM 2099 C C . TRP A 1 267 ? -74.004 -66.064 36.402 1.00 74.38 267 TRP A C 1
ATOM 2101 O O . TRP A 1 267 ? -74.832 -66.970 36.494 1.00 74.38 267 TRP A O 1
ATOM 2111 N N . VAL A 1 268 ? -72.877 -66.201 35.692 1.00 73.31 268 VAL A N 1
ATOM 2112 C CA . VAL A 1 268 ? -72.534 -67.423 34.942 1.00 73.31 268 VAL A CA 1
ATOM 2113 C C . VAL A 1 268 ? -72.323 -68.615 35.875 1.00 73.31 268 VAL A C 1
ATOM 2115 O O . VAL A 1 268 ? -72.847 -69.693 35.595 1.00 73.31 268 VAL A O 1
ATOM 2118 N N . MET A 1 269 ? -71.594 -68.440 36.984 1.00 65.50 269 MET A N 1
ATOM 2119 C CA . MET A 1 269 ? -71.391 -69.502 37.980 1.00 65.50 269 MET A CA 1
ATOM 2120 C C . MET A 1 269 ? -72.710 -69.949 38.618 1.00 65.50 269 MET A C 1
ATOM 2122 O O . MET A 1 269 ? -72.922 -71.146 38.795 1.00 65.50 269 MET A O 1
ATOM 2126 N N . ASN A 1 270 ? -73.616 -69.008 38.901 1.00 67.75 270 ASN A N 1
ATOM 2127 C CA . ASN A 1 270 ? -74.918 -69.316 39.486 1.00 67.75 270 ASN A CA 1
ATOM 2128 C C . ASN A 1 270 ? -75.808 -70.145 38.539 1.00 67.75 270 ASN A C 1
ATOM 2130 O O . ASN A 1 270 ? -76.490 -71.068 38.971 1.00 67.75 270 ASN A O 1
ATOM 2134 N N . VAL A 1 271 ? -75.770 -69.861 37.230 1.00 72.62 271 VAL A N 1
ATOM 2135 C CA . VAL A 1 271 ? -76.558 -70.594 36.218 1.00 72.62 271 VAL A CA 1
ATOM 2136 C C . VAL A 1 271 ? -75.983 -71.982 35.913 1.00 72.62 271 VAL A C 1
ATOM 2138 O O . VAL A 1 271 ? -76.738 -72.899 35.596 1.00 72.62 271 VAL A O 1
ATOM 2141 N N . THR A 1 272 ? -74.660 -72.151 35.975 1.00 68.12 272 THR A N 1
ATOM 2142 C CA . THR A 1 272 ? -73.991 -73.388 35.536 1.00 68.12 272 THR A CA 1
ATOM 2143 C C . THR A 1 272 ? -73.836 -74.451 36.622 1.00 68.12 272 THR A C 1
ATOM 2145 O O . THR A 1 272 ? -73.803 -75.630 36.277 1.00 68.12 272 THR A O 1
ATOM 2148 N N . ILE A 1 273 ? -73.724 -74.077 37.903 1.00 63.44 273 ILE A N 1
ATOM 2149 C CA . ILE A 1 273 ? -73.309 -75.018 38.964 1.00 63.44 273 ILE A CA 1
ATOM 2150 C C . ILE A 1 273 ? -74.401 -75.268 40.026 1.00 63.44 273 ILE A C 1
ATOM 2152 O O . ILE A 1 273 ? -74.339 -76.283 40.713 1.00 63.44 273 ILE A O 1
ATOM 2156 N N . GLY A 1 274 ? -75.462 -74.454 40.099 1.00 60.22 274 GLY A N 1
ATOM 2157 C CA . GLY A 1 274 ? -76.506 -74.604 41.127 1.00 60.22 274 GLY A CA 1
ATOM 2158 C C . GLY A 1 274 ? -76.010 -74.263 42.542 1.00 60.22 274 GLY A C 1
ATOM 2159 O O . GLY A 1 274 ? -74.808 -74.162 42.776 1.00 60.22 274 GLY A O 1
ATOM 2160 N N . ASP A 1 275 ? -76.949 -74.018 43.464 1.00 61.03 275 ASP A N 1
ATOM 2161 C CA . ASP A 1 275 ? -76.744 -73.368 44.773 1.00 61.03 275 ASP A CA 1
ATOM 2162 C C . ASP A 1 275 ? -75.735 -74.076 45.707 1.00 61.03 275 ASP A C 1
ATOM 2164 O O . ASP A 1 275 ? -76.101 -74.796 46.635 1.00 61.03 275 ASP A O 1
ATOM 2168 N N . GLU A 1 276 ? -74.444 -73.805 45.512 1.00 61.19 276 GLU A N 1
ATOM 2169 C CA . GLU A 1 276 ? -73.378 -74.073 46.480 1.00 61.19 276 GLU A CA 1
ATOM 2170 C C . GLU A 1 276 ? -73.040 -72.785 47.273 1.00 61.19 276 GLU A C 1
ATOM 2172 O O . GLU A 1 276 ? -72.992 -71.684 46.706 1.00 61.19 276 GLU A O 1
ATOM 2177 N N . PRO A 1 277 ? -72.724 -72.873 48.581 1.00 64.56 277 PRO A N 1
ATOM 2178 C CA . PRO A 1 277 ? -72.496 -71.723 49.470 1.00 64.56 277 PRO A CA 1
ATOM 2179 C C . PRO A 1 277 ? -71.324 -70.815 49.050 1.00 64.56 277 PRO A C 1
ATOM 2181 O O . PRO A 1 277 ? -71.222 -69.672 49.502 1.00 64.56 277 PRO A O 1
ATOM 2184 N N . LEU A 1 278 ? -70.454 -71.290 48.157 1.00 61.44 278 LEU A N 1
ATOM 2185 C CA . LEU A 1 278 ? -69.348 -70.527 47.575 1.00 61.44 278 LEU A CA 1
ATOM 2186 C C . LEU A 1 278 ? -69.826 -69.326 46.741 1.00 61.44 278 LEU A C 1
ATOM 2188 O O . LEU A 1 278 ? -69.189 -68.272 46.766 1.00 61.44 278 LEU A O 1
ATOM 2192 N N . VAL A 1 279 ? -70.971 -69.445 46.061 1.00 62.69 279 VAL A N 1
ATOM 2193 C CA . VAL A 1 279 ? -71.523 -68.381 45.206 1.00 62.69 279 VAL A CA 1
ATOM 2194 C C . VAL A 1 279 ? -72.000 -67.195 46.060 1.00 62.69 279 VAL A C 1
ATOM 2196 O O . VAL A 1 279 ? -71.672 -66.044 45.767 1.00 62.69 279 VAL A O 1
ATOM 2199 N N . ALA A 1 280 ? -72.664 -67.455 47.192 1.00 61.72 280 ALA A N 1
ATOM 2200 C CA . ALA A 1 280 ? -73.121 -66.420 48.128 1.00 61.72 280 ALA A CA 1
ATOM 2201 C C . ALA A 1 280 ? -71.964 -65.627 48.774 1.00 61.72 280 ALA A C 1
ATOM 2203 O O . ALA A 1 280 ? -72.073 -64.416 48.983 1.00 61.72 280 ALA A O 1
ATOM 2204 N N . MET A 1 281 ? -70.834 -66.286 49.046 1.00 61.72 281 MET A N 1
ATOM 2205 C CA . MET A 1 281 ? -69.652 -65.654 49.644 1.00 61.72 281 MET A CA 1
ATOM 2206 C C . MET A 1 281 ? -68.994 -64.639 48.696 1.00 61.72 281 MET A C 1
ATOM 2208 O O . MET A 1 281 ? -68.606 -63.549 49.122 1.00 61.72 281 MET A O 1
ATOM 2212 N N . ILE A 1 282 ? -68.931 -64.961 47.400 1.00 59.88 282 ILE A N 1
ATOM 2213 C CA . ILE A 1 282 ? -68.400 -64.064 46.360 1.00 59.88 282 ILE A CA 1
ATOM 2214 C C . ILE A 1 282 ? -69.314 -62.839 46.192 1.00 59.88 282 ILE A C 1
ATOM 2216 O O . ILE A 1 282 ? -68.823 -61.712 46.113 1.00 59.88 282 ILE A O 1
ATOM 2220 N N . GLY A 1 283 ? -70.639 -63.030 46.230 1.00 58.28 283 GLY A N 1
ATOM 2221 C CA . GLY A 1 283 ? -71.606 -61.925 46.202 1.00 58.28 283 GLY A CA 1
ATOM 2222 C C . GLY A 1 283 ? -71.451 -60.952 47.382 1.00 58.28 283 GLY A C 1
ATOM 2223 O O . GLY A 1 283 ? -71.465 -59.735 47.192 1.00 58.28 283 GLY A O 1
ATOM 2224 N N . ALA A 1 284 ? -71.229 -61.468 48.595 1.00 60.59 284 ALA A N 1
ATOM 2225 C CA . ALA A 1 284 ? -71.022 -60.644 49.790 1.00 60.59 284 ALA A CA 1
ATOM 2226 C C . ALA A 1 284 ? -69.689 -59.867 49.767 1.00 60.59 284 ALA A C 1
ATOM 2228 O O . ALA A 1 284 ? -69.639 -58.709 50.195 1.00 60.59 284 ALA A O 1
ATOM 2229 N N . ALA A 1 285 ? -68.620 -60.467 49.230 1.00 58.12 285 ALA A N 1
ATOM 2230 C CA . ALA A 1 285 ? -67.322 -59.808 49.083 1.00 58.12 285 ALA A CA 1
ATOM 2231 C C . ALA A 1 285 ? -67.396 -58.585 48.147 1.00 58.12 285 ALA A C 1
ATOM 2233 O O . ALA A 1 285 ? -66.802 -57.545 48.438 1.00 58.12 285 ALA A O 1
ATOM 2234 N N . LEU A 1 286 ? -68.191 -58.662 47.073 1.00 56.78 286 LEU A N 1
ATOM 2235 C CA . LEU A 1 286 ? -68.361 -57.562 46.117 1.00 56.78 286 LEU A CA 1
ATOM 2236 C C . LEU A 1 286 ? -69.015 -56.323 46.743 1.00 56.78 286 LEU A C 1
ATOM 2238 O O . LEU A 1 286 ? -68.546 -55.203 46.531 1.00 56.78 286 LEU A O 1
ATOM 2242 N N . ILE A 1 287 ? -70.036 -56.509 47.581 1.00 57.38 287 ILE A N 1
ATOM 2243 C CA . ILE A 1 287 ? -70.721 -55.401 48.268 1.00 57.38 287 ILE A CA 1
ATOM 2244 C C . ILE A 1 287 ? -69.773 -54.712 49.266 1.00 57.38 287 ILE A C 1
ATOM 2246 O O . ILE A 1 287 ? -69.698 -53.483 49.310 1.00 57.38 287 ILE A O 1
ATOM 2250 N N . GLN A 1 288 ? -68.991 -55.489 50.022 1.00 54.59 288 GLN A N 1
ATOM 2251 C CA . GLN A 1 288 ? -68.022 -54.969 50.998 1.00 54.59 288 GLN A CA 1
ATOM 2252 C C . GLN A 1 288 ? -66.905 -54.147 50.331 1.00 54.59 288 GLN A C 1
ATOM 2254 O O . GLN A 1 288 ? -66.530 -53.079 50.827 1.00 54.59 288 GLN A O 1
ATOM 2259 N N . THR A 1 289 ? -66.408 -54.590 49.171 1.00 53.56 289 THR A N 1
ATOM 2260 C CA . THR A 1 289 ? -65.404 -53.828 48.406 1.00 53.56 289 THR A CA 1
ATOM 2261 C C . THR A 1 289 ? -65.939 -52.488 47.892 1.00 53.56 289 THR A C 1
ATOM 2263 O O . THR A 1 289 ? -65.221 -51.492 47.920 1.00 53.56 289 THR A O 1
ATOM 2266 N N . TRP A 1 290 ? -67.218 -52.412 47.512 1.00 52.81 290 TRP A N 1
ATOM 2267 C CA . TRP A 1 290 ? -67.843 -51.164 47.057 1.00 52.81 290 TRP A CA 1
ATOM 2268 C C . TRP A 1 290 ? -68.023 -50.132 48.181 1.00 52.81 290 TRP A C 1
ATOM 2270 O O . TRP A 1 290 ? -67.750 -48.941 47.999 1.00 52.81 290 TRP A O 1
ATOM 2280 N N . VAL A 1 291 ? -68.449 -50.579 49.366 1.00 54.66 291 VAL A N 1
ATOM 2281 C CA . VAL A 1 291 ? -68.688 -49.698 50.524 1.00 54.66 291 VAL A CA 1
ATOM 2282 C C . VAL A 1 291 ? -67.377 -49.133 51.077 1.00 54.66 291 VAL A C 1
ATOM 2284 O O . VAL A 1 291 ? -67.277 -47.933 51.341 1.00 54.66 291 VAL A O 1
ATOM 2287 N N . THR A 1 292 ? -66.346 -49.972 51.203 1.00 55.12 292 THR A N 1
ATOM 2288 C CA . THR A 1 292 ? -65.024 -49.560 51.708 1.00 55.12 292 THR A CA 1
ATOM 2289 C C . THR A 1 292 ? -64.337 -48.556 50.784 1.00 55.12 292 THR A C 1
ATOM 2291 O O . THR A 1 292 ? -63.762 -47.570 51.252 1.00 55.12 292 THR A O 1
ATOM 2294 N N . LEU A 1 293 ? -64.470 -48.739 49.471 1.00 53.66 293 LEU A N 1
ATOM 2295 C CA . LEU A 1 293 ? -63.894 -47.840 48.475 1.00 53.66 293 LEU A CA 1
ATOM 2296 C C . LEU A 1 293 ? -64.584 -46.468 48.454 1.00 53.66 293 LEU A C 1
ATOM 2298 O O . LEU A 1 293 ? -63.916 -45.434 48.389 1.00 53.66 293 LEU A O 1
ATOM 2302 N N . SER A 1 294 ? -65.911 -46.447 48.608 1.00 49.94 294 SER A N 1
ATOM 2303 C CA . SER A 1 294 ? -66.703 -45.211 48.691 1.00 49.94 294 SER A CA 1
ATOM 2304 C C . SER A 1 294 ? -66.357 -44.388 49.940 1.00 49.94 294 SER A C 1
ATOM 2306 O O . SER A 1 294 ? -66.204 -43.167 49.870 1.00 49.94 294 SER A O 1
ATOM 2308 N N . ALA A 1 295 ? -66.157 -45.057 51.081 1.00 53.62 295 ALA A N 1
ATOM 2309 C CA . ALA A 1 295 ? -65.733 -44.411 52.323 1.00 53.62 295 ALA A CA 1
ATOM 2310 C C . ALA A 1 295 ? -64.310 -43.827 52.223 1.00 53.62 295 ALA A C 1
ATOM 2312 O O . ALA A 1 295 ? -64.051 -42.722 52.708 1.00 53.62 295 ALA A O 1
ATOM 2313 N N . PHE A 1 296 ? -63.395 -44.532 51.549 1.00 50.62 296 PHE A N 1
ATOM 2314 C CA . PHE A 1 296 ? -62.023 -44.068 51.339 1.00 50.62 296 PHE A CA 1
ATOM 2315 C C . PHE A 1 296 ? -61.961 -42.813 50.452 1.00 50.62 296 PHE A C 1
ATOM 2317 O O . PHE A 1 296 ? -61.271 -41.848 50.788 1.00 50.62 296 PHE A O 1
ATOM 2324 N N . LEU A 1 297 ? -62.744 -42.780 49.368 1.00 51.56 297 LEU A N 1
ATOM 2325 C CA . LEU A 1 297 ? -62.869 -41.615 48.483 1.00 51.56 297 LEU A CA 1
ATOM 2326 C C . LEU A 1 297 ? -63.440 -40.385 49.210 1.00 51.56 297 LEU A C 1
ATOM 2328 O O . LEU A 1 297 ? -62.939 -39.274 49.023 1.00 51.56 297 LEU A O 1
ATOM 2332 N N . GLY A 1 298 ? -64.427 -40.571 50.093 1.00 49.78 298 GLY A N 1
ATOM 2333 C CA . GLY A 1 298 ? -64.991 -39.486 50.905 1.00 49.78 298 GLY A CA 1
ATOM 2334 C C . GLY A 1 298 ? -63.986 -38.874 51.890 1.00 49.78 298 GLY A C 1
ATOM 2335 O O . GLY A 1 298 ? -63.871 -37.648 51.987 1.00 49.78 298 GLY A O 1
ATOM 2336 N N . LEU A 1 299 ? -63.202 -39.712 52.578 1.00 50.75 299 LEU A N 1
ATOM 2337 C CA . LEU A 1 299 ? -62.151 -39.261 53.502 1.00 50.75 299 LEU A CA 1
ATOM 2338 C C . LEU A 1 299 ? -61.002 -38.550 52.772 1.00 50.75 299 LEU A C 1
ATOM 2340 O O . LEU A 1 299 ? -60.491 -37.537 53.260 1.00 50.75 299 LEU A O 1
ATOM 2344 N N . ALA A 1 300 ? -60.621 -39.043 51.590 1.00 46.88 300 ALA A N 1
ATOM 2345 C CA . ALA A 1 300 ? -59.625 -38.398 50.742 1.00 46.88 300 ALA A CA 1
ATOM 2346 C C . ALA A 1 300 ? -60.093 -37.003 50.295 1.00 46.88 300 ALA A C 1
ATOM 2348 O O . ALA A 1 300 ? -59.341 -36.036 50.427 1.00 46.88 300 ALA A O 1
ATOM 2349 N N . HIS A 1 301 ? -61.353 -36.865 49.865 1.00 46.34 301 HIS A N 1
ATOM 2350 C CA . HIS A 1 301 ? -61.916 -35.580 49.443 1.00 46.34 301 HIS A CA 1
ATOM 2351 C C . HIS A 1 301 ? -61.913 -34.540 50.576 1.00 46.34 301 HIS A C 1
ATOM 2353 O O . HIS A 1 301 ? -61.521 -33.393 50.365 1.00 46.34 301 HIS A O 1
ATOM 2359 N N . GLN A 1 302 ? -62.251 -34.945 51.805 1.00 50.72 302 GLN A N 1
ATOM 2360 C CA . GLN A 1 302 ? -62.224 -34.044 52.963 1.00 50.72 302 GLN A CA 1
ATOM 2361 C C . GLN A 1 302 ? -60.810 -33.590 53.350 1.00 50.72 302 GLN A C 1
ATOM 2363 O O . GLN A 1 302 ? -60.619 -32.429 53.721 1.00 50.72 302 GLN A O 1
ATOM 2368 N N . ARG A 1 303 ? -59.806 -34.475 53.274 1.00 47.19 303 ARG A N 1
ATOM 2369 C CA . ARG A 1 303 ? -58.410 -34.107 53.571 1.00 47.19 303 ARG A CA 1
ATOM 2370 C C . ARG A 1 303 ? -57.819 -33.201 52.493 1.00 47.19 303 ARG A C 1
ATOM 2372 O O . ARG A 1 303 ? -57.138 -32.239 52.835 1.00 47.19 303 ARG A O 1
ATOM 2379 N N . ILE A 1 304 ? -58.139 -33.455 51.224 1.00 48.75 304 ILE A N 1
ATOM 2380 C CA . ILE A 1 304 ? -57.713 -32.620 50.093 1.00 48.75 304 ILE A CA 1
ATOM 2381 C C . ILE A 1 304 ? -58.362 -31.231 50.175 1.00 48.75 304 ILE A C 1
ATOM 2383 O O . ILE A 1 304 ? -57.660 -30.234 50.042 1.00 48.75 304 ILE A O 1
ATOM 2387 N N . ALA A 1 305 ? -59.659 -31.136 50.483 1.00 48.56 305 ALA A N 1
ATOM 2388 C CA . ALA A 1 305 ? -60.344 -29.850 50.637 1.00 48.56 305 ALA A CA 1
ATOM 2389 C C . ALA A 1 305 ? -59.754 -28.999 51.779 1.00 48.56 305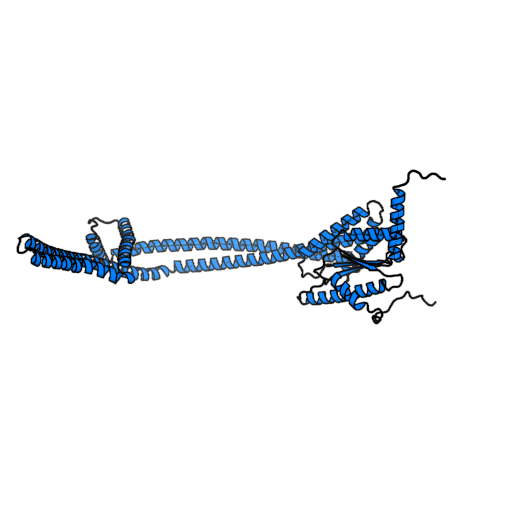 ALA A C 1
ATOM 2391 O O . ALA A 1 305 ? -59.553 -27.795 51.614 1.00 48.56 305 ALA A O 1
ATOM 2392 N N . LYS A 1 306 ? -59.403 -29.624 52.914 1.00 47.34 306 LYS A N 1
ATOM 2393 C CA . LYS A 1 306 ? -58.721 -28.939 54.025 1.00 47.34 306 LYS A CA 1
ATOM 2394 C C . LYS A 1 306 ? -57.332 -28.436 53.623 1.00 47.34 306 LYS A C 1
ATOM 2396 O O . LYS A 1 306 ? -57.027 -27.272 53.874 1.00 47.34 306 LYS A O 1
ATOM 2401 N N . LEU A 1 307 ? -56.541 -29.258 52.930 1.00 45.72 307 LEU A N 1
ATOM 2402 C CA . LEU A 1 307 ? -55.232 -28.869 52.389 1.00 45.72 307 LEU A CA 1
ATOM 2403 C C . LEU A 1 307 ? -55.331 -27.699 51.397 1.00 45.72 307 LEU A C 1
ATOM 2405 O O . LEU A 1 307 ? -54.562 -26.749 51.496 1.00 45.72 307 LEU A O 1
ATOM 2409 N N . VAL A 1 308 ? -56.313 -27.720 50.494 1.00 50.53 308 VAL A N 1
ATOM 2410 C CA . VAL A 1 308 ? -56.542 -26.638 49.520 1.00 50.53 308 VAL A CA 1
ATOM 2411 C C . VAL A 1 308 ? -56.959 -25.335 50.212 1.00 50.53 308 VAL A C 1
ATOM 2413 O O . VAL A 1 308 ? -56.482 -24.264 49.841 1.00 50.53 308 VAL A O 1
ATOM 2416 N N . SER A 1 309 ? -57.799 -25.403 51.251 1.00 47.09 309 SER A N 1
ATOM 2417 C CA . SER A 1 309 ? -58.210 -24.208 52.003 1.00 47.09 309 SER A CA 1
ATOM 2418 C C . SER A 1 309 ? -57.056 -23.555 52.777 1.00 47.09 309 SER A C 1
ATOM 2420 O O . SER A 1 309 ? -56.947 -22.331 52.766 1.00 47.09 309 SER A O 1
ATOM 2422 N N . ALA A 1 310 ? -56.153 -24.357 53.356 1.00 51.25 310 ALA A N 1
ATOM 2423 C CA . ALA A 1 310 ? -54.958 -23.868 54.044 1.00 51.25 310 ALA A CA 1
ATOM 2424 C C . ALA A 1 310 ? -53.966 -23.204 53.070 1.00 51.25 310 ALA A C 1
ATOM 2426 O O . ALA A 1 310 ? -53.417 -22.140 53.363 1.00 51.25 310 ALA A O 1
ATOM 2427 N N . VAL A 1 311 ? -53.792 -23.779 51.873 1.00 51.06 311 VAL A N 1
ATOM 2428 C CA . VAL A 1 311 ? -52.963 -23.191 50.807 1.00 51.06 311 VAL A CA 1
ATOM 2429 C C . VAL A 1 311 ? -53.541 -21.854 50.335 1.00 51.06 311 VAL A C 1
ATOM 2431 O O . VAL A 1 311 ? -52.804 -20.875 50.260 1.00 51.06 311 VAL A O 1
ATOM 2434 N N . ASN A 1 312 ? -54.858 -21.759 50.121 1.00 47.88 312 ASN A N 1
ATOM 2435 C CA . ASN A 1 312 ? -55.495 -20.506 49.695 1.00 47.88 312 ASN A CA 1
ATOM 2436 C C . ASN A 1 312 ? -55.379 -19.381 50.738 1.00 47.88 312 ASN A C 1
ATOM 2438 O O . ASN A 1 312 ? -55.193 -18.222 50.367 1.00 47.88 312 ASN A O 1
ATOM 2442 N N . THR A 1 313 ? -55.439 -19.691 52.039 1.00 52.34 313 THR A N 1
ATOM 2443 C CA . THR A 1 313 ? -55.210 -18.684 53.092 1.00 52.34 313 THR A CA 1
ATOM 2444 C C . THR A 1 313 ? -53.766 -18.180 53.129 1.00 52.34 313 THR A C 1
ATOM 2446 O O . THR A 1 313 ? -53.538 -16.993 53.358 1.00 52.34 313 THR A O 1
ATOM 2449 N N . VAL A 1 314 ? -52.792 -19.049 52.841 1.00 53.53 314 VAL A N 1
ATOM 2450 C CA . VAL A 1 314 ? -51.374 -18.669 52.733 1.00 53.53 314 VAL A CA 1
ATOM 2451 C C . VAL A 1 314 ? -51.120 -17.851 51.461 1.00 53.53 314 VAL A C 1
ATOM 2453 O O . VAL A 1 314 ? -50.367 -16.879 51.501 1.00 53.53 314 VAL A O 1
ATOM 2456 N N . GLU A 1 315 ? -51.790 -18.172 50.352 1.00 51.09 315 GLU A N 1
ATOM 2457 C CA . GLU A 1 315 ? -51.701 -17.430 49.086 1.00 51.09 315 GLU A CA 1
ATOM 2458 C C . GLU A 1 315 ? -52.248 -15.994 49.221 1.00 51.09 315 GLU A C 1
ATOM 2460 O O . GLU A 1 315 ? -51.620 -15.043 48.755 1.00 51.09 315 GLU A O 1
ATOM 2465 N N . LEU A 1 316 ? -53.373 -15.809 49.925 1.00 53.50 316 LEU A N 1
ATOM 2466 C CA . LEU A 1 316 ? -53.971 -14.489 50.180 1.00 53.50 316 LEU A CA 1
ATOM 2467 C C . LEU A 1 316 ? -53.116 -13.620 51.115 1.00 53.50 316 LEU A C 1
ATOM 2469 O O . LEU A 1 316 ? -52.971 -12.417 50.874 1.00 53.50 316 LEU A O 1
ATOM 2473 N N . ALA A 1 317 ? -52.518 -14.219 52.150 1.00 53.09 317 ALA A N 1
ATOM 2474 C CA . ALA A 1 317 ? -51.561 -13.536 53.023 1.00 53.09 317 ALA A CA 1
ATOM 2475 C C . ALA A 1 317 ? -50.287 -13.149 52.254 1.00 53.09 317 ALA A C 1
ATOM 2477 O O . ALA A 1 317 ? -49.782 -12.035 52.390 1.00 53.09 317 ALA A O 1
ATOM 2478 N N . ARG A 1 318 ? -49.810 -14.032 51.369 1.00 57.75 318 ARG A N 1
ATOM 2479 C CA . ARG A 1 318 ? -48.674 -13.768 50.481 1.00 57.75 318 ARG A CA 1
ATOM 2480 C C . ARG A 1 318 ? -48.954 -12.621 49.513 1.00 57.75 318 ARG A C 1
ATOM 2482 O O . ARG A 1 318 ? -48.064 -11.804 49.303 1.00 57.75 318 ARG A O 1
ATOM 2489 N N . GLN A 1 319 ? -50.153 -12.544 48.937 1.00 55.88 319 GLN A N 1
ATOM 2490 C CA . GLN A 1 319 ? -50.538 -11.449 48.040 1.00 55.88 319 GLN A CA 1
ATOM 2491 C C . GLN A 1 319 ? -50.609 -10.105 48.771 1.00 55.88 319 GLN A C 1
ATOM 2493 O O . GLN A 1 319 ? -50.049 -9.134 48.280 1.00 55.88 319 GLN A O 1
ATOM 2498 N N . HIS A 1 320 ? -51.175 -10.050 49.980 1.00 58.19 320 HIS A N 1
ATOM 2499 C CA . HIS A 1 320 ? -51.200 -8.810 50.767 1.00 58.19 320 HIS A CA 1
ATOM 2500 C C . HIS A 1 320 ? -49.798 -8.335 51.165 1.00 58.19 320 HIS A C 1
ATOM 2502 O O . HIS A 1 320 ? -49.498 -7.147 51.063 1.00 58.19 320 HIS A O 1
ATOM 2508 N N . VAL A 1 321 ? -48.913 -9.260 51.554 1.00 57.94 321 VAL A N 1
ATOM 2509 C CA . VAL A 1 321 ? -47.502 -8.947 51.826 1.00 57.94 321 VAL A CA 1
ATOM 2510 C C . VAL A 1 321 ? -46.792 -8.489 50.553 1.00 57.94 321 VAL A C 1
ATOM 2512 O O . VAL A 1 321 ? -46.006 -7.549 50.604 1.00 57.94 321 VAL A O 1
ATOM 2515 N N . LYS A 1 322 ? -47.089 -9.100 49.400 1.00 56.81 322 LYS A N 1
ATOM 2516 C CA . LYS A 1 322 ? -46.527 -8.712 48.102 1.00 56.81 322 LYS A CA 1
ATOM 2517 C C . LYS A 1 322 ? -46.972 -7.307 47.681 1.00 56.81 322 LYS A C 1
ATOM 2519 O O . LYS A 1 322 ? -46.129 -6.513 47.283 1.00 56.81 322 LYS A O 1
ATOM 2524 N N . ASP A 1 323 ? -48.248 -6.976 47.838 1.00 60.66 323 ASP A N 1
ATOM 2525 C CA . ASP A 1 323 ? -48.793 -5.664 47.476 1.00 60.66 323 ASP A CA 1
ATOM 2526 C C . ASP A 1 323 ? -48.331 -4.559 48.439 1.00 60.66 323 ASP A C 1
ATOM 2528 O O . ASP A 1 323 ? -48.125 -3.417 48.027 1.00 60.66 323 ASP A O 1
ATOM 2532 N N . ALA A 1 324 ? -48.157 -4.871 49.728 1.00 60.66 324 ALA A N 1
ATOM 2533 C CA . ALA A 1 324 ? -47.539 -3.958 50.692 1.00 60.66 324 ALA A CA 1
ATOM 2534 C C . ALA A 1 324 ? -46.053 -3.732 50.363 1.00 60.66 324 ALA A C 1
ATOM 2536 O O . ALA A 1 324 ? -45.596 -2.592 50.320 1.00 60.66 324 ALA A O 1
ATOM 2537 N N . LEU A 1 325 ? -45.331 -4.804 50.019 1.00 56.56 325 LEU A N 1
ATOM 2538 C CA . LEU A 1 325 ? -43.941 -4.749 49.572 1.00 56.56 325 LEU A CA 1
ATOM 2539 C C . LEU A 1 325 ? -43.754 -3.948 48.287 1.00 56.56 325 LEU A C 1
ATOM 2541 O O . LEU A 1 325 ? -42.780 -3.216 48.193 1.00 56.56 325 LEU A O 1
ATOM 2545 N N . GLU A 1 326 ? -44.641 -4.080 47.301 1.00 58.81 326 GLU A N 1
ATOM 2546 C CA . GLU A 1 326 ? -44.553 -3.342 46.034 1.00 58.81 326 GLU A CA 1
ATOM 2547 C C . GLU A 1 326 ? -44.859 -1.845 46.205 1.00 58.81 326 GLU A C 1
ATOM 2549 O O . GLU A 1 326 ? -44.251 -1.014 45.526 1.00 58.81 326 GLU A O 1
ATOM 2554 N N . ARG A 1 327 ? -45.765 -1.475 47.123 1.00 60.47 327 ARG A N 1
ATOM 2555 C CA . ARG A 1 327 ? -46.021 -0.063 47.466 1.00 60.47 327 ARG A CA 1
ATOM 2556 C C . ARG A 1 327 ? -44.840 0.565 48.202 1.00 60.47 327 ARG A C 1
ATOM 2558 O O . ARG A 1 327 ? -44.452 1.677 47.851 1.00 60.47 327 ARG A O 1
ATOM 2565 N N . ASP A 1 328 ? -44.247 -0.160 49.146 1.00 56.81 328 ASP A N 1
ATOM 2566 C CA . ASP A 1 328 ? -43.077 0.310 49.892 1.00 56.81 328 ASP A CA 1
ATOM 2567 C C . ASP A 1 328 ? -41.789 0.293 49.062 1.00 56.81 328 ASP A C 1
ATOM 2569 O O . ASP A 1 328 ? -40.917 1.140 49.242 1.00 56.81 328 ASP A O 1
ATOM 2573 N N . ASP A 1 329 ? -41.657 -0.637 48.113 1.00 55.97 329 ASP A N 1
ATOM 2574 C CA . ASP A 1 329 ? -40.523 -0.656 47.189 1.00 55.97 329 ASP A CA 1
ATOM 2575 C C . ASP A 1 329 ? -40.502 0.605 46.329 1.00 55.97 329 ASP A C 1
ATOM 2577 O O . ASP A 1 329 ? -39.431 1.171 46.136 1.00 55.97 329 ASP A O 1
ATOM 2581 N N . LYS A 1 330 ? -41.671 1.096 45.886 1.00 58.44 330 LYS A N 1
ATOM 2582 C CA . LYS A 1 330 ? -41.792 2.363 45.147 1.00 58.44 330 LYS A CA 1
ATOM 2583 C C . LYS A 1 330 ? -41.395 3.576 45.989 1.00 58.44 330 LYS A C 1
ATOM 2585 O O . LYS A 1 330 ? -40.639 4.405 45.504 1.00 58.44 330 LYS A O 1
ATOM 2590 N N . THR A 1 331 ? -41.825 3.672 47.246 1.00 56.44 331 THR A N 1
ATOM 2591 C CA . THR A 1 331 ? -41.440 4.787 48.137 1.00 56.44 331 THR A CA 1
ATOM 2592 C C . THR A 1 331 ? -39.980 4.725 48.593 1.00 56.44 331 THR A C 1
ATOM 2594 O O . THR A 1 331 ? -39.370 5.768 48.809 1.00 56.44 331 THR A O 1
ATOM 2597 N N . LEU A 1 332 ? -39.386 3.532 48.712 1.00 56.50 332 LEU A N 1
ATOM 2598 C CA . LEU A 1 332 ? -37.957 3.350 49.008 1.00 56.50 332 LEU A CA 1
ATOM 2599 C C . LEU A 1 332 ? -37.056 3.549 47.781 1.00 56.50 332 LEU A C 1
ATOM 2601 O O . LEU A 1 332 ? -35.906 3.946 47.943 1.00 56.50 332 LEU A O 1
ATOM 2605 N N . THR A 1 333 ? -37.539 3.277 46.563 1.00 55.53 333 THR A N 1
ATOM 2606 C CA . THR A 1 333 ? -36.788 3.593 45.331 1.00 55.53 333 THR A CA 1
ATOM 2607 C C . THR A 1 333 ? -36.791 5.081 44.989 1.00 55.53 333 THR A C 1
ATOM 2609 O O . THR A 1 333 ? -35.887 5.508 44.272 1.00 55.53 333 THR A O 1
ATOM 2612 N N . ASP A 1 334 ? -37.736 5.850 45.535 1.00 57.84 334 ASP A N 1
ATOM 2613 C CA . ASP A 1 334 ? -37.867 7.306 45.371 1.00 57.84 334 ASP A CA 1
ATOM 2614 C C . ASP A 1 334 ? -37.231 8.123 46.511 1.00 57.84 334 ASP A C 1
ATOM 2616 O O . ASP A 1 334 ? -37.484 9.320 46.646 1.00 57.84 334 ASP A O 1
ATOM 2620 N N . THR A 1 335 ? -36.386 7.518 47.353 1.00 69.38 335 THR A N 1
ATOM 2621 C CA . THR A 1 335 ? -35.594 8.305 48.308 1.00 69.38 335 THR A CA 1
ATOM 2622 C C . THR A 1 335 ? -34.677 9.268 47.558 1.00 69.38 335 THR A C 1
ATOM 2624 O O . THR A 1 335 ? -33.923 8.835 46.683 1.00 69.38 335 THR A O 1
ATOM 2627 N N . GLU A 1 336 ? -34.715 10.545 47.942 1.00 74.81 336 GLU A N 1
ATOM 2628 C CA . GLU A 1 336 ? -33.943 11.650 47.353 1.00 74.81 336 GLU A CA 1
ATOM 2629 C C . GLU A 1 336 ? -32.455 11.280 47.183 1.00 74.81 336 GLU A C 1
ATOM 2631 O O . GLU A 1 336 ? -31.919 11.374 46.082 1.00 74.81 336 GLU A O 1
ATOM 2636 N N . GLU A 1 337 ? -31.856 10.650 48.202 1.00 74.75 337 GLU A N 1
ATOM 2637 C CA . GLU A 1 337 ? -30.471 10.144 48.198 1.00 74.75 337 GLU A CA 1
ATOM 2638 C C . GLU A 1 337 ? -30.150 9.156 47.053 1.00 74.75 337 GLU A C 1
ATOM 2640 O O . GLU A 1 337 ? -29.064 9.194 46.476 1.00 74.75 337 GLU A O 1
ATOM 2645 N N . LEU A 1 338 ? -31.071 8.247 46.704 1.00 75.50 338 LEU A N 1
ATOM 2646 C CA . LEU A 1 338 ? -30.849 7.262 45.634 1.00 75.50 338 LEU A CA 1
ATOM 2647 C C . LEU A 1 338 ? -31.014 7.902 44.250 1.00 75.50 338 LEU A C 1
ATOM 2649 O O . LEU A 1 338 ? -30.354 7.494 43.292 1.00 75.50 338 LEU A O 1
ATOM 2653 N N . ARG A 1 339 ? -31.918 8.878 44.134 1.00 80.81 339 ARG A N 1
ATOM 2654 C CA . ARG A 1 339 ? -32.146 9.612 42.889 1.00 80.81 339 ARG A CA 1
ATOM 2655 C C . ARG A 1 339 ? -30.938 10.481 42.553 1.00 80.81 339 ARG A C 1
ATOM 2657 O O . ARG A 1 339 ? -30.490 10.448 41.410 1.00 80.81 339 ARG A O 1
ATOM 2664 N N . ASP A 1 340 ? -30.381 11.155 43.552 1.00 84.69 340 ASP A N 1
ATOM 2665 C CA . ASP A 1 340 ? -29.198 12.000 43.404 1.00 84.69 340 ASP A CA 1
ATOM 2666 C C . ASP A 1 340 ? -27.964 11.156 43.064 1.00 84.69 340 ASP A C 1
ATOM 2668 O O . ASP A 1 340 ? -27.315 11.408 42.051 1.00 84.69 340 ASP A O 1
ATOM 2672 N N . ALA A 1 341 ? -27.726 10.052 43.784 1.00 83.00 341 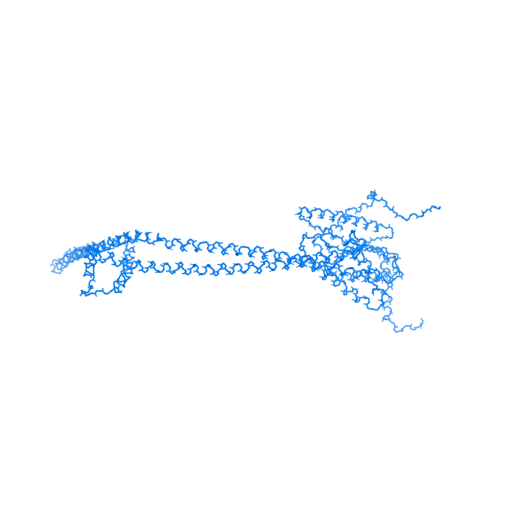ALA A N 1
ATOM 2673 C CA . ALA A 1 341 ? -26.624 9.136 43.472 1.00 83.00 341 ALA A CA 1
ATOM 2674 C C . ALA A 1 341 ? -26.734 8.510 42.064 1.00 83.00 341 ALA A C 1
ATOM 2676 O O . ALA A 1 341 ? -25.726 8.276 41.397 1.00 83.00 341 ALA A O 1
ATOM 2677 N N . ARG A 1 342 ? -27.953 8.231 41.577 1.00 84.88 342 ARG A N 1
ATOM 2678 C CA . ARG A 1 342 ? -28.177 7.758 40.197 1.00 84.88 342 ARG A CA 1
ATOM 2679 C C . ARG A 1 342 ? -27.940 8.854 39.161 1.00 84.88 342 ARG A C 1
ATOM 2681 O O . ARG A 1 342 ? -27.413 8.551 38.095 1.00 84.88 342 ARG A O 1
ATOM 2688 N N . ALA A 1 343 ? -28.344 10.089 39.450 1.00 87.50 343 ALA A N 1
ATOM 2689 C CA . ALA A 1 343 ? -28.117 11.224 38.565 1.00 87.50 343 ALA A CA 1
ATOM 2690 C C . ALA A 1 343 ? -26.618 11.543 38.443 1.00 87.50 343 ALA A C 1
ATOM 2692 O O . ALA A 1 343 ? -26.130 11.742 37.331 1.00 87.50 343 ALA A O 1
ATOM 2693 N N . GLU A 1 344 ? -25.880 11.514 39.556 1.00 88.06 344 GLU A N 1
ATOM 2694 C CA . GLU A 1 344 ? -24.422 11.683 39.580 1.00 88.06 344 GLU A CA 1
ATOM 2695 C C . GLU A 1 344 ? -23.702 10.554 38.833 1.00 88.06 344 GLU A C 1
ATOM 2697 O O . GLU A 1 344 ? -22.821 10.825 38.015 1.00 88.06 344 GLU A O 1
ATOM 2702 N N . LEU A 1 345 ? -24.129 9.298 39.023 1.00 88.19 345 LEU A N 1
ATOM 2703 C CA . LEU A 1 345 ? -23.604 8.161 38.265 1.00 88.19 345 LEU A CA 1
ATOM 2704 C C . LEU A 1 345 ? -23.841 8.324 36.757 1.00 88.19 345 LEU A C 1
ATOM 2706 O O . LEU A 1 345 ? -22.905 8.175 35.978 1.00 88.19 345 LEU A O 1
ATOM 2710 N N . ALA A 1 346 ? -25.059 8.683 36.344 1.00 89.44 346 ALA A N 1
ATOM 2711 C CA . ALA A 1 346 ? -25.387 8.896 34.934 1.00 89.44 346 ALA A CA 1
ATOM 2712 C C . ALA A 1 346 ? -24.580 10.056 34.319 1.00 89.44 346 ALA A C 1
ATOM 2714 O O . ALA A 1 346 ? -24.141 9.970 33.172 1.00 89.44 346 ALA A O 1
ATOM 2715 N N . ALA A 1 347 ? -24.340 11.129 35.080 1.00 91.12 347 ALA A N 1
ATOM 2716 C CA . ALA A 1 347 ? -23.484 12.232 34.651 1.00 91.12 347 ALA A CA 1
ATOM 2717 C C . ALA A 1 347 ? -22.015 11.794 34.496 1.00 91.12 347 ALA A C 1
ATOM 2719 O O . ALA A 1 347 ? -21.358 12.180 33.527 1.00 91.12 347 ALA A O 1
ATOM 2720 N N . ALA A 1 348 ? -21.506 10.961 35.409 1.00 88.19 348 ALA A N 1
ATOM 2721 C CA . ALA A 1 348 ? -20.160 10.401 35.322 1.00 88.19 348 ALA A CA 1
ATOM 2722 C C . ALA A 1 348 ? -20.007 9.412 34.150 1.00 88.19 348 ALA A C 1
ATOM 2724 O O . ALA A 1 348 ? -18.986 9.443 33.464 1.00 88.19 348 ALA A O 1
ATOM 2725 N N . GLU A 1 349 ? -21.020 8.583 33.878 1.00 90.25 349 GLU A N 1
ATOM 2726 C CA . GLU A 1 349 ? -21.068 7.688 32.711 1.00 90.25 349 GLU A CA 1
ATOM 2727 C C . GLU A 1 349 ? -21.055 8.483 31.400 1.00 90.25 349 GLU A C 1
ATOM 2729 O O . GLU A 1 349 ? -20.273 8.183 30.499 1.00 90.25 349 GLU A O 1
ATOM 2734 N N . ALA A 1 350 ? -21.860 9.547 31.305 1.00 92.56 350 ALA A N 1
ATOM 2735 C CA . ALA A 1 350 ? -21.874 10.421 30.134 1.00 92.56 350 ALA A CA 1
ATOM 2736 C C . ALA A 1 350 ? -20.524 11.130 29.920 1.00 92.56 350 ALA A C 1
ATOM 2738 O O . ALA A 1 350 ? -20.061 11.251 28.784 1.00 92.56 350 ALA A O 1
ATOM 2739 N N . ALA A 1 351 ? -19.871 11.572 31.000 1.00 90.38 351 ALA A N 1
ATOM 2740 C CA . ALA A 1 351 ? -18.556 12.203 30.936 1.00 90.38 351 ALA A CA 1
ATOM 2741 C C . ALA A 1 351 ? -17.447 11.223 30.501 1.00 90.38 351 ALA A C 1
ATOM 2743 O O . ALA A 1 351 ? -16.587 11.600 29.705 1.00 90.38 351 ALA A O 1
ATOM 2744 N N . GLU A 1 352 ? -17.467 9.974 30.982 1.00 92.00 352 GLU A N 1
ATOM 2745 C CA . GLU A 1 352 ? -16.528 8.925 30.551 1.00 92.00 352 GLU A CA 1
ATOM 2746 C C . GLU A 1 352 ? -16.728 8.566 29.077 1.00 92.00 352 GLU A C 1
ATOM 2748 O O . GLU A 1 352 ? -15.753 8.541 28.323 1.00 92.00 352 GLU A O 1
ATOM 2753 N N . ALA A 1 353 ? -17.981 8.399 28.643 1.00 92.12 353 ALA A N 1
ATOM 2754 C CA . ALA A 1 353 ? -18.307 8.111 27.252 1.00 92.12 353 ALA A CA 1
ATOM 2755 C C . ALA A 1 353 ? -17.842 9.236 26.309 1.00 92.12 353 ALA A C 1
ATOM 2757 O O . ALA A 1 353 ? -17.239 8.961 25.270 1.00 92.12 353 ALA A O 1
ATOM 2758 N N . ALA A 1 354 ? -18.060 10.502 26.685 1.00 92.75 354 ALA A N 1
ATOM 2759 C CA . ALA A 1 354 ? -17.599 11.655 25.912 1.00 92.75 354 ALA A CA 1
ATOM 2760 C C . ALA A 1 354 ? -16.064 11.718 25.825 1.00 92.75 354 ALA A C 1
ATOM 2762 O O . ALA A 1 354 ? -15.517 11.891 24.735 1.00 92.75 354 ALA A O 1
ATOM 2763 N N . ALA A 1 355 ? -15.362 11.521 26.947 1.00 90.25 355 ALA A N 1
ATOM 2764 C CA . ALA A 1 355 ? -13.900 11.511 26.977 1.00 90.25 355 ALA A CA 1
ATOM 2765 C C . ALA A 1 355 ? -13.310 10.357 26.147 1.00 90.25 355 ALA A C 1
ATOM 2767 O O . ALA A 1 355 ? -12.318 10.532 25.441 1.00 90.25 355 ALA A O 1
ATOM 2768 N N . ARG A 1 356 ? -13.941 9.178 26.189 1.00 92.75 356 ARG A N 1
ATOM 2769 C CA . ARG A 1 356 ? -13.540 8.016 25.391 1.00 92.75 356 ARG A CA 1
ATOM 2770 C C . ARG A 1 356 ? -13.771 8.230 23.894 1.00 92.75 356 ARG A C 1
ATOM 2772 O O . ARG A 1 356 ? -12.934 7.813 23.099 1.00 92.75 356 ARG A O 1
ATOM 2779 N N . SER A 1 357 ? -14.867 8.888 23.515 1.00 93.56 357 SER A N 1
ATOM 2780 C CA . SER A 1 357 ? -15.123 9.264 22.119 1.00 93.56 357 SER A CA 1
ATOM 2781 C C . SER A 1 357 ? -14.038 10.204 21.594 1.00 93.56 357 SER A C 1
ATOM 2783 O O . SER A 1 357 ? -13.453 9.930 20.554 1.00 93.56 357 SER A O 1
ATOM 2785 N N . GLN A 1 358 ? -13.704 11.257 22.349 1.00 90.75 358 GLN A N 1
ATOM 2786 C CA . GLN A 1 358 ? -12.653 12.208 21.966 1.00 90.75 358 GLN A CA 1
ATOM 2787 C C . GLN A 1 358 ? -11.288 11.536 21.786 1.00 90.75 358 GLN A C 1
ATOM 2789 O O . GLN A 1 358 ? -10.561 11.860 20.847 1.00 90.75 358 GLN A O 1
ATOM 2794 N N . LEU A 1 359 ? -10.948 10.585 22.663 1.00 92.62 359 LEU A N 1
ATOM 2795 C CA . LEU A 1 359 ? -9.731 9.791 22.529 1.00 92.62 359 LEU A CA 1
ATOM 2796 C C . LEU A 1 359 ? -9.727 8.980 21.223 1.00 92.62 359 LEU A C 1
ATOM 2798 O O . LEU A 1 359 ? -8.748 9.034 20.484 1.00 92.62 359 LEU A O 1
ATOM 2802 N N . GLY A 1 360 ? -10.825 8.286 20.912 1.00 92.12 360 GLY A N 1
ATOM 2803 C CA . GLY A 1 360 ? -10.948 7.506 19.676 1.00 92.12 360 GLY A CA 1
ATOM 2804 C C . GLY A 1 360 ? -10.858 8.359 18.404 1.00 92.12 360 GLY A C 1
ATOM 2805 O O . GLY A 1 360 ? -10.217 7.956 17.430 1.00 92.12 360 GLY A O 1
ATOM 2806 N N . ASP A 1 361 ? -11.433 9.564 18.420 1.00 91.69 361 ASP A N 1
ATOM 2807 C CA . ASP A 1 361 ? -11.353 10.512 17.300 1.00 91.69 361 ASP A CA 1
ATOM 2808 C C . ASP A 1 361 ? -9.920 11.032 17.092 1.00 91.69 361 ASP A C 1
ATOM 2810 O O . ASP A 1 361 ? -9.466 11.210 15.958 1.00 91.69 361 ASP A O 1
ATOM 2814 N N . ALA A 1 362 ? -9.181 11.282 18.177 1.00 89.81 362 ALA A N 1
ATOM 2815 C CA . ALA A 1 362 ? -7.776 11.682 18.112 1.00 89.81 362 ALA A CA 1
ATOM 2816 C C . ALA A 1 362 ? -6.874 10.534 17.618 1.00 89.81 362 ALA A C 1
ATOM 2818 O O . ALA A 1 362 ? -6.034 10.749 16.744 1.00 89.81 362 ALA A O 1
ATOM 2819 N N . GLU A 1 363 ? -7.087 9.306 18.103 1.00 92.19 363 GLU A N 1
ATOM 2820 C CA . GLU A 1 363 ? -6.368 8.104 17.649 1.00 92.19 363 GLU A CA 1
ATOM 2821 C C . GLU A 1 363 ? -6.593 7.823 16.156 1.00 92.19 363 GLU A C 1
ATOM 2823 O O . GLU A 1 363 ? -5.647 7.502 15.434 1.00 92.19 363 GLU A O 1
ATOM 2828 N N . SER A 1 364 ? -7.820 8.014 15.666 1.00 93.00 364 SER A N 1
ATOM 2829 C CA . SER A 1 364 ? -8.149 7.848 14.244 1.00 93.00 364 SER A CA 1
ATOM 2830 C C . SER A 1 364 ? -7.417 8.869 13.363 1.00 93.00 364 SER A C 1
ATOM 2832 O O . SER A 1 364 ? -6.822 8.496 12.351 1.00 93.00 364 SER A O 1
ATOM 2834 N N . ARG A 1 365 ? -7.375 10.145 13.781 1.00 91.81 365 ARG A N 1
ATOM 2835 C CA . ARG A 1 365 ? -6.598 11.201 13.100 1.00 91.81 365 ARG A CA 1
ATOM 2836 C C . ARG A 1 365 ? -5.096 10.911 13.100 1.00 91.81 365 ARG A C 1
ATOM 2838 O O . ARG A 1 365 ? -4.416 11.186 12.109 1.00 91.81 365 ARG A O 1
ATOM 2845 N N . LEU A 1 366 ? -4.567 10.346 14.188 1.00 92.06 366 LEU A N 1
ATOM 2846 C CA . LEU A 1 366 ? -3.162 9.944 14.262 1.00 92.06 366 LEU A CA 1
ATOM 2847 C C . LEU A 1 366 ? -2.854 8.817 13.271 1.00 92.06 366 LEU A C 1
ATOM 2849 O O . LEU A 1 366 ? -1.856 8.909 12.561 1.00 92.06 366 LEU A O 1
ATOM 2853 N N . LEU A 1 367 ? -3.701 7.788 13.203 1.00 91.50 367 LEU A N 1
ATOM 2854 C CA . LEU A 1 367 ? -3.548 6.680 12.254 1.00 91.50 367 LEU A CA 1
ATOM 2855 C C . LEU A 1 367 ? -3.532 7.178 10.803 1.00 91.50 367 LEU A C 1
ATOM 2857 O O . LEU A 1 367 ? -2.660 6.793 10.025 1.00 91.50 367 LEU A O 1
ATOM 2861 N N . GLU A 1 368 ? -4.450 8.076 10.446 1.00 90.00 368 GLU A N 1
ATOM 2862 C CA . GLU A 1 368 ? -4.478 8.692 9.117 1.00 90.00 368 GLU A CA 1
ATOM 2863 C C . GLU A 1 368 ? -3.205 9.504 8.832 1.00 90.00 368 GLU A C 1
ATOM 2865 O O . GLU A 1 368 ? -2.593 9.353 7.775 1.00 90.00 368 GLU A O 1
ATOM 2870 N N . THR A 1 369 ? -2.754 10.311 9.795 1.00 88.81 369 THR A N 1
ATOM 2871 C CA . THR A 1 369 ? -1.534 11.122 9.660 1.00 88.81 369 THR A CA 1
ATOM 2872 C C . THR A 1 369 ? -0.279 10.253 9.539 1.00 88.81 369 THR A C 1
ATOM 2874 O O . THR A 1 369 ? 0.615 10.570 8.756 1.00 88.81 369 THR A O 1
ATOM 2877 N N . GLN A 1 370 ? -0.208 9.137 10.272 1.00 89.69 370 GLN A N 1
ATOM 2878 C CA . GLN A 1 370 ? 0.881 8.163 10.158 1.00 89.69 370 GLN A CA 1
ATOM 2879 C C . GLN A 1 370 ? 0.921 7.536 8.764 1.00 89.69 370 GLN A C 1
ATOM 2881 O O . GLN A 1 370 ? 1.993 7.491 8.164 1.00 89.69 370 GLN A O 1
ATOM 2886 N N . ARG A 1 371 ? -0.236 7.143 8.213 1.00 87.00 371 ARG A N 1
ATOM 2887 C CA . ARG A 1 371 ? -0.331 6.637 6.837 1.00 87.00 371 ARG A CA 1
ATOM 2888 C C . ARG A 1 371 ? 0.200 7.663 5.831 1.00 87.00 371 ARG A C 1
ATOM 2890 O O . ARG A 1 371 ? 1.078 7.340 5.039 1.00 87.00 371 ARG A O 1
ATOM 2897 N N . LEU A 1 372 ? -0.264 8.913 5.910 1.00 84.50 372 LEU A N 1
ATOM 2898 C CA . LEU A 1 372 ? 0.205 9.994 5.031 1.00 84.50 372 LEU A CA 1
ATOM 2899 C C . LEU A 1 372 ? 1.717 10.243 5.166 1.00 84.50 372 LEU A C 1
ATOM 2901 O O . LEU A 1 372 ? 2.401 10.524 4.180 1.00 84.50 372 LEU A O 1
ATOM 2905 N N . LEU A 1 373 ? 2.263 10.129 6.380 1.00 86.88 373 LEU A N 1
ATOM 2906 C CA . LEU A 1 373 ? 3.697 10.266 6.612 1.00 86.88 373 LEU A CA 1
ATOM 2907 C C . LEU A 1 373 ? 4.489 9.122 5.970 1.00 86.88 373 LEU A C 1
ATOM 2909 O O . LEU A 1 373 ? 5.512 9.379 5.335 1.00 86.88 373 LEU A O 1
ATOM 2913 N N . GLU A 1 374 ? 4.044 7.877 6.131 1.00 85.19 374 GLU A N 1
ATOM 2914 C CA . GLU A 1 374 ? 4.674 6.707 5.510 1.00 85.19 374 GLU A CA 1
ATOM 2915 C C . GLU A 1 374 ? 4.679 6.823 3.982 1.00 85.19 374 GLU A C 1
ATOM 2917 O O . GLU A 1 374 ? 5.723 6.624 3.354 1.00 85.19 374 GLU A O 1
ATOM 2922 N N . GLU A 1 375 ? 3.559 7.247 3.397 1.00 82.56 375 GLU A N 1
ATOM 2923 C CA . GLU A 1 375 ? 3.415 7.519 1.964 1.00 82.56 375 GLU A CA 1
ATOM 2924 C C . GLU A 1 375 ? 4.392 8.591 1.480 1.00 82.56 375 GLU A C 1
ATOM 2926 O O . GLU A 1 375 ? 5.157 8.374 0.534 1.00 82.56 375 GLU A O 1
ATOM 2931 N N . ALA A 1 376 ? 4.435 9.734 2.167 1.00 81.44 376 ALA A N 1
ATOM 2932 C CA . ALA A 1 376 ? 5.350 10.819 1.837 1.00 81.44 376 ALA A CA 1
ATOM 2933 C C . ALA A 1 376 ? 6.823 10.388 1.976 1.00 81.44 376 ALA A C 1
ATOM 2935 O O . ALA A 1 376 ? 7.681 10.798 1.187 1.00 81.44 376 ALA A O 1
ATOM 2936 N N . GLN A 1 377 ? 7.144 9.543 2.961 1.00 85.19 377 GLN A N 1
ATOM 2937 C CA . GLN A 1 377 ? 8.497 9.024 3.156 1.00 85.19 377 GLN A CA 1
ATOM 2938 C C . GLN A 1 377 ? 8.888 8.037 2.054 1.00 85.19 377 GLN A C 1
ATOM 2940 O O . GLN A 1 377 ? 10.010 8.118 1.547 1.00 85.19 377 GLN A O 1
ATOM 2945 N N . ALA A 1 378 ? 7.990 7.125 1.675 1.00 84.38 378 ALA A N 1
ATOM 2946 C CA . ALA A 1 378 ? 8.199 6.195 0.570 1.00 84.38 378 ALA A CA 1
ATOM 2947 C C . ALA A 1 378 ? 8.405 6.950 -0.749 1.00 84.38 378 ALA A C 1
ATOM 2949 O O . ALA A 1 378 ? 9.400 6.719 -1.444 1.00 84.38 378 ALA A O 1
ATOM 2950 N N . GLY A 1 379 ? 7.546 7.937 -1.026 1.00 80.44 379 GLY A N 1
ATOM 2951 C CA . GLY A 1 379 ? 7.663 8.819 -2.186 1.00 80.44 379 GLY A CA 1
ATOM 2952 C C . GLY A 1 379 ? 8.993 9.567 -2.212 1.00 80.44 379 GLY A C 1
ATOM 2953 O O . GLY A 1 379 ? 9.692 9.547 -3.225 1.00 80.44 379 GLY A O 1
ATOM 2954 N N . ARG A 1 380 ? 9.419 10.140 -1.076 1.00 82.94 380 ARG A N 1
ATOM 2955 C CA . ARG A 1 380 ? 10.733 10.790 -0.969 1.00 82.94 380 ARG A CA 1
ATOM 2956 C C . ARG A 1 380 ? 11.879 9.830 -1.263 1.00 82.94 380 ARG A C 1
ATOM 2958 O O . ARG A 1 380 ? 12.775 10.223 -1.998 1.00 82.94 380 ARG A O 1
ATOM 2965 N N . ARG A 1 381 ? 11.894 8.621 -0.684 1.00 86.69 381 ARG A N 1
ATOM 2966 C CA . ARG A 1 381 ? 12.980 7.644 -0.906 1.00 86.69 381 ARG A CA 1
ATOM 2967 C C . ARG A 1 381 ? 13.097 7.275 -2.382 1.00 86.69 381 ARG A C 1
ATOM 2969 O O . ARG A 1 381 ? 14.203 7.265 -2.921 1.00 86.69 381 ARG A O 1
ATOM 2976 N N . PHE A 1 382 ? 11.960 6.985 -3.013 1.00 84.50 382 PHE A N 1
ATOM 2977 C CA . PHE A 1 382 ? 11.876 6.681 -4.438 1.00 84.50 382 PHE A CA 1
ATOM 2978 C C . PHE A 1 382 ? 12.413 7.843 -5.282 1.00 84.50 382 PHE A C 1
ATOM 2980 O O . PHE A 1 382 ? 13.319 7.669 -6.095 1.00 84.50 382 PHE A O 1
ATOM 2987 N N . PHE A 1 383 ? 11.920 9.047 -5.018 1.00 80.19 383 PHE A N 1
ATOM 2988 C CA . PHE A 1 383 ? 12.299 10.249 -5.740 1.00 80.19 383 PHE A CA 1
ATOM 2989 C C . PHE A 1 383 ? 13.775 10.628 -5.566 1.00 80.19 383 PHE A C 1
ATOM 2991 O O . PHE A 1 383 ? 14.464 10.892 -6.550 1.00 80.19 383 PHE A O 1
ATOM 2998 N N . SER A 1 384 ? 14.288 10.611 -4.330 1.00 83.12 384 SER A N 1
ATOM 2999 C CA . SER A 1 384 ? 15.691 10.928 -4.054 1.00 83.12 384 SER A CA 1
ATOM 3000 C C . SER A 1 384 ? 16.629 9.953 -4.750 1.00 83.12 384 SER A C 1
ATOM 3002 O O . SER A 1 384 ? 17.648 10.372 -5.281 1.00 83.12 384 SER A O 1
ATOM 3004 N N . PHE A 1 385 ? 16.261 8.670 -4.806 1.00 87.56 385 PHE A N 1
ATOM 3005 C CA . PHE A 1 385 ? 17.063 7.665 -5.494 1.00 87.56 385 PHE A CA 1
ATOM 3006 C C . PHE A 1 385 ? 17.173 7.949 -6.998 1.00 87.56 385 PHE A C 1
ATOM 3008 O O . PHE A 1 385 ? 18.276 7.939 -7.538 1.00 87.56 385 PHE A O 1
ATOM 3015 N N . ILE A 1 386 ? 16.053 8.260 -7.664 1.00 85.19 386 ILE A N 1
ATOM 3016 C CA . ILE A 1 386 ? 16.053 8.631 -9.088 1.00 85.19 386 ILE A CA 1
ATOM 3017 C C . ILE A 1 386 ? 16.932 9.863 -9.337 1.00 85.19 386 ILE A C 1
ATOM 3019 O O . ILE A 1 386 ? 17.760 9.849 -10.245 1.00 85.19 386 ILE A O 1
ATOM 3023 N N . GLN A 1 387 ? 16.786 10.909 -8.519 1.00 80.00 387 GLN A N 1
ATOM 3024 C CA . GLN A 1 387 ? 17.561 12.144 -8.665 1.00 80.00 387 GLN A CA 1
ATOM 3025 C C . GLN A 1 387 ? 19.062 11.937 -8.430 1.00 80.00 387 GLN A C 1
ATOM 3027 O O . GLN A 1 387 ? 19.877 12.429 -9.210 1.00 80.00 387 GLN A O 1
ATOM 3032 N N . ASP A 1 388 ? 19.432 11.201 -7.380 1.00 83.75 388 ASP A N 1
ATOM 3033 C CA . ASP A 1 388 ? 20.833 10.930 -7.052 1.00 83.75 388 ASP A CA 1
ATOM 3034 C C . ASP A 1 388 ? 21.510 10.111 -8.174 1.00 83.75 388 ASP A C 1
ATOM 3036 O O . ASP A 1 388 ? 22.694 10.306 -8.454 1.00 83.75 388 ASP A O 1
ATOM 3040 N N . ARG A 1 389 ? 20.766 9.226 -8.862 1.00 85.56 389 ARG A N 1
ATOM 3041 C CA . ARG A 1 389 ? 21.274 8.454 -10.010 1.00 85.56 389 ARG A CA 1
ATOM 3042 C C . ARG A 1 389 ? 21.322 9.241 -11.319 1.00 85.56 389 ARG A C 1
ATOM 3044 O O . ARG A 1 389 ? 22.288 9.062 -12.053 1.00 85.56 389 ARG A O 1
ATOM 3051 N N . ALA A 1 390 ? 20.356 10.119 -11.585 1.00 81.38 390 ALA A N 1
ATOM 3052 C CA . ALA A 1 390 ? 20.367 11.016 -12.747 1.00 81.38 390 ALA A CA 1
ATOM 3053 C C . ALA A 1 390 ? 21.585 11.966 -12.730 1.00 81.38 390 ALA A C 1
ATOM 3055 O O . ALA A 1 390 ? 22.255 12.171 -13.734 1.00 81.38 390 ALA A O 1
ATOM 3056 N N . GLY A 1 391 ? 21.947 12.489 -11.552 1.00 72.44 391 GLY A N 1
ATOM 3057 C CA . GLY A 1 391 ? 23.106 13.377 -11.394 1.00 72.44 391 GLY A CA 1
ATOM 3058 C C . GLY A 1 391 ? 24.468 12.681 -11.254 1.00 72.44 391 GLY A C 1
ATOM 3059 O O . GLY A 1 391 ? 25.469 13.368 -11.048 1.00 72.44 391 GLY A O 1
ATOM 3060 N N . SER A 1 392 ? 24.531 11.344 -11.295 1.00 79.12 392 SER A N 1
ATOM 3061 C CA . SER A 1 392 ? 25.763 10.603 -11.008 1.00 79.12 392 SER A CA 1
ATOM 3062 C C . SER A 1 392 ? 26.598 10.312 -12.260 1.00 79.12 392 SER A C 1
ATOM 3064 O O . SER A 1 392 ? 26.118 9.816 -13.275 1.00 79.12 392 SER A O 1
ATOM 3066 N N . GLU A 1 393 ? 27.909 10.521 -12.135 1.00 74.62 393 GLU A N 1
ATOM 3067 C CA . GLU A 1 393 ? 28.918 10.145 -13.131 1.00 74.62 393 GLU A CA 1
ATOM 3068 C C . GLU A 1 393 ? 29.442 8.706 -12.929 1.00 74.62 393 GLU A C 1
ATOM 3070 O O . GLU A 1 393 ? 30.375 8.274 -13.611 1.00 74.62 393 GLU A O 1
ATOM 3075 N N . ASP A 1 394 ? 28.884 7.945 -11.979 1.00 77.56 394 ASP A N 1
ATOM 3076 C CA . ASP A 1 394 ? 29.397 6.622 -11.597 1.00 77.56 394 ASP A CA 1
ATOM 3077 C C . ASP A 1 394 ? 29.302 5.597 -12.726 1.00 77.56 394 ASP A C 1
ATOM 3079 O O . ASP A 1 394 ? 30.190 4.754 -12.858 1.00 77.56 394 ASP A O 1
ATOM 3083 N N . TYR A 1 395 ? 28.304 5.724 -13.603 1.00 75.19 395 TYR A N 1
ATOM 3084 C CA . TYR A 1 395 ? 28.147 4.844 -14.759 1.00 75.19 395 TYR A CA 1
ATOM 3085 C C . TYR A 1 395 ? 29.211 5.069 -15.844 1.00 75.19 395 TYR A C 1
ATOM 3087 O O . TYR A 1 395 ? 29.452 4.186 -16.659 1.00 75.19 395 TYR A O 1
ATOM 3095 N N . LYS A 1 396 ? 29.913 6.211 -15.845 1.00 67.25 396 LYS A N 1
ATOM 3096 C CA . LYS A 1 396 ? 31.010 6.472 -16.796 1.00 67.25 396 LYS A CA 1
ATOM 3097 C C . LYS A 1 396 ? 32.321 5.784 -16.388 1.00 67.25 396 LYS A C 1
ATOM 3099 O O . LYS A 1 396 ? 33.272 5.743 -17.172 1.00 67.25 396 LYS A O 1
ATOM 3104 N N . LYS A 1 397 ? 32.397 5.229 -15.171 1.00 69.56 397 LYS A N 1
ATOM 3105 C CA . LYS A 1 397 ? 33.566 4.495 -14.664 1.00 69.56 397 LYS A CA 1
ATOM 3106 C C . LYS A 1 397 ? 33.451 3.017 -15.068 1.00 69.56 397 LYS A C 1
ATOM 3108 O O . LYS A 1 397 ? 32.487 2.342 -14.740 1.00 69.56 397 LYS A O 1
ATOM 3113 N N . ARG A 1 398 ? 34.460 2.494 -15.776 1.00 59.81 398 ARG A N 1
ATOM 3114 C CA . ARG A 1 398 ? 34.382 1.202 -16.499 1.00 59.81 398 ARG A CA 1
ATOM 3115 C C . ARG A 1 398 ? 34.402 -0.075 -15.640 1.00 59.81 398 ARG A C 1
ATOM 3117 O O . ARG A 1 398 ? 34.135 -1.151 -16.163 1.00 59.81 398 ARG A O 1
ATOM 3124 N N . LEU A 1 399 ? 34.748 -0.016 -14.353 1.00 57.03 399 LEU A N 1
ATOM 3125 C CA . LEU A 1 399 ? 34.898 -1.216 -13.514 1.00 57.03 399 LEU A CA 1
ATOM 3126 C C . LEU A 1 399 ? 33.646 -1.456 -12.663 1.00 57.03 399 LEU A C 1
ATOM 3128 O O . LEU A 1 399 ? 33.309 -0.640 -11.813 1.00 57.03 399 LEU A O 1
ATOM 3132 N N . GLY A 1 400 ? 32.983 -2.599 -12.872 1.00 69.25 400 GLY A N 1
ATOM 3133 C CA . GLY A 1 400 ? 31.823 -3.027 -12.075 1.00 69.25 400 GLY A CA 1
ATOM 3134 C C . GLY A 1 400 ? 30.465 -2.476 -12.527 1.00 69.25 400 GLY A C 1
ATOM 3135 O O . GLY A 1 400 ? 29.474 -2.691 -11.830 1.00 69.25 400 GLY A O 1
ATOM 3136 N N . LEU A 1 401 ? 30.408 -1.824 -13.694 1.00 78.38 401 LEU A N 1
ATOM 3137 C CA . LEU A 1 401 ? 29.221 -1.158 -14.242 1.00 78.38 401 LEU A CA 1
ATOM 3138 C C . LEU A 1 401 ? 27.971 -2.053 -14.242 1.00 78.38 401 LEU A C 1
ATOM 3140 O O . LEU A 1 401 ? 26.932 -1.657 -13.728 1.00 78.38 401 LEU A O 1
ATOM 3144 N N . LEU A 1 402 ? 28.081 -3.286 -14.743 1.00 77.88 402 LEU A N 1
ATOM 3145 C CA . LEU A 1 402 ? 26.941 -4.204 -14.845 1.00 77.88 402 LEU A CA 1
ATOM 3146 C C . LEU A 1 402 ? 26.342 -4.569 -13.476 1.00 77.88 402 LEU A C 1
ATOM 3148 O O . LEU A 1 402 ? 25.124 -4.640 -13.332 1.00 77.88 402 LEU A O 1
ATOM 3152 N N . ASN A 1 403 ? 27.189 -4.780 -12.463 1.00 79.81 403 ASN A N 1
ATOM 3153 C CA . ASN A 1 403 ? 26.717 -5.093 -11.116 1.00 79.81 403 ASN A CA 1
ATOM 3154 C C . ASN A 1 403 ? 26.053 -3.872 -10.463 1.00 79.81 403 ASN A C 1
ATOM 3156 O O . ASN A 1 403 ? 25.011 -4.021 -9.835 1.00 79.81 403 ASN A O 1
ATOM 3160 N N . LEU A 1 404 ? 26.615 -2.673 -10.657 1.00 84.88 404 LEU A N 1
ATOM 3161 C CA . LEU A 1 404 ? 26.016 -1.425 -10.178 1.00 84.88 404 LEU A CA 1
ATOM 3162 C C . LEU A 1 404 ? 24.642 -1.183 -10.820 1.00 84.88 404 LEU A C 1
ATOM 3164 O O . LEU A 1 404 ? 23.670 -0.978 -10.105 1.00 84.88 404 LEU A O 1
ATOM 3168 N N . ILE A 1 405 ? 24.545 -1.300 -12.149 1.00 83.81 405 ILE A N 1
ATOM 3169 C CA . ILE A 1 405 ? 23.289 -1.147 -12.900 1.00 83.81 405 ILE A CA 1
ATOM 3170 C C . ILE A 1 405 ? 22.229 -2.121 -12.392 1.00 83.81 405 ILE A C 1
ATOM 3172 O O . ILE A 1 405 ? 21.093 -1.729 -12.128 1.00 83.81 405 ILE A O 1
ATOM 3176 N N . ARG A 1 406 ? 22.598 -3.397 -12.243 1.00 83.31 406 ARG A N 1
ATOM 3177 C CA . ARG A 1 406 ? 21.680 -4.418 -11.745 1.00 83.31 406 ARG A CA 1
ATOM 3178 C C . ARG A 1 406 ? 21.183 -4.077 -10.340 1.00 83.31 406 ARG A C 1
ATOM 3180 O O . ARG A 1 406 ? 19.977 -4.083 -10.122 1.00 83.31 406 ARG A O 1
ATOM 3187 N N . GLN A 1 407 ? 22.087 -3.740 -9.420 1.00 86.56 407 GLN A N 1
ATOM 3188 C CA . GLN A 1 407 ? 21.730 -3.349 -8.053 1.00 86.56 407 GLN A CA 1
ATOM 3189 C C . GLN A 1 407 ? 20.834 -2.106 -8.028 1.00 86.56 407 GLN A C 1
ATOM 3191 O O . GLN A 1 407 ? 19.886 -2.047 -7.247 1.00 86.56 407 GLN A O 1
ATOM 3196 N N . ASP A 1 408 ? 21.098 -1.129 -8.894 1.00 89.50 408 ASP A N 1
ATOM 3197 C CA . ASP A 1 408 ? 20.325 0.105 -8.959 1.00 89.50 408 ASP A CA 1
ATOM 3198 C C . ASP A 1 408 ? 18.927 -0.102 -9.534 1.00 89.50 408 ASP A C 1
ATOM 3200 O O . ASP A 1 408 ? 17.967 0.477 -9.021 1.00 89.50 408 ASP A O 1
ATOM 3204 N N . PHE A 1 409 ? 18.764 -0.969 -10.531 1.00 87.88 409 PHE A N 1
ATOM 3205 C CA . PHE A 1 409 ? 17.432 -1.311 -11.012 1.00 87.88 409 PHE A CA 1
ATOM 3206 C C . PHE A 1 409 ? 16.665 -2.241 -10.056 1.00 87.88 409 PHE A C 1
ATOM 3208 O O . PHE A 1 409 ? 15.465 -2.045 -9.877 1.00 87.88 409 PHE A O 1
ATOM 3215 N N . GLU A 1 410 ? 17.321 -3.189 -9.376 1.00 89.50 410 GLU A N 1
ATOM 3216 C CA . GLU A 1 410 ? 16.699 -3.975 -8.292 1.00 89.50 410 GLU A CA 1
ATOM 3217 C C . GLU A 1 410 ? 16.238 -3.049 -7.150 1.00 89.50 410 GLU A C 1
ATOM 3219 O O . GLU A 1 410 ? 15.136 -3.184 -6.606 1.00 89.50 410 GLU A O 1
ATOM 3224 N N . ARG A 1 411 ? 17.050 -2.036 -6.818 1.00 90.50 411 ARG A N 1
ATOM 3225 C CA . ARG A 1 411 ? 16.685 -1.012 -5.837 1.00 90.50 411 ARG A CA 1
ATOM 3226 C C . ARG A 1 411 ? 15.521 -0.153 -6.319 1.00 90.50 411 ARG A C 1
ATOM 3228 O O . ARG A 1 411 ? 14.618 0.117 -5.526 1.00 90.50 411 ARG A O 1
ATOM 3235 N N . LEU A 1 412 ? 15.520 0.247 -7.590 1.00 89.31 412 LEU A N 1
ATOM 3236 C CA . LEU A 1 412 ? 14.421 0.982 -8.208 1.00 89.31 412 LEU A CA 1
ATOM 3237 C C . LEU A 1 412 ? 13.109 0.196 -8.125 1.00 89.31 412 LEU A C 1
ATOM 3239 O O . LEU A 1 412 ? 12.088 0.757 -7.734 1.00 89.31 412 LEU A O 1
ATOM 3243 N N . GLU A 1 413 ? 13.143 -1.099 -8.446 1.00 88.12 413 GLU A N 1
ATOM 3244 C CA . GLU A 1 413 ? 11.982 -1.985 -8.357 1.00 88.12 413 GLU A CA 1
ATOM 3245 C C . GLU A 1 413 ? 11.430 -2.029 -6.932 1.00 88.12 413 GLU A C 1
ATOM 3247 O O . GLU A 1 413 ? 10.233 -1.826 -6.716 1.00 88.12 413 GLU A O 1
ATOM 3252 N N . SER A 1 414 ? 12.309 -2.254 -5.953 1.00 89.88 414 SER A N 1
ATOM 3253 C CA . SER A 1 414 ? 11.932 -2.311 -4.543 1.00 89.88 414 SER A CA 1
ATOM 3254 C C . SER A 1 414 ? 11.297 -1.002 -4.069 1.00 89.88 414 SER A C 1
ATOM 3256 O O . SER A 1 414 ? 10.255 -1.046 -3.419 1.00 89.88 414 SER A O 1
ATOM 3258 N N . LEU A 1 415 ? 11.876 0.150 -4.422 1.00 88.25 415 LEU A N 1
ATOM 3259 C CA . LEU A 1 415 ? 11.351 1.463 -4.039 1.00 88.25 415 LEU A CA 1
ATOM 3260 C C . LEU A 1 415 ? 10.022 1.783 -4.729 1.00 88.25 415 LEU A C 1
ATOM 3262 O O . LEU A 1 415 ? 9.126 2.341 -4.101 1.00 88.25 415 LEU A O 1
ATOM 3266 N N . LEU A 1 416 ? 9.873 1.412 -6.002 1.00 84.50 416 LEU A N 1
ATOM 3267 C CA . LEU A 1 416 ? 8.627 1.607 -6.736 1.00 84.50 416 LEU A CA 1
ATOM 3268 C C . LEU A 1 416 ? 7.500 0.732 -6.173 1.00 84.50 416 LEU A C 1
ATOM 3270 O O . LEU A 1 416 ? 6.356 1.175 -6.081 1.00 84.50 416 LEU A O 1
ATOM 3274 N N . ARG A 1 417 ? 7.815 -0.511 -5.796 1.00 85.94 417 ARG A N 1
ATOM 3275 C CA . ARG A 1 417 ? 6.871 -1.440 -5.166 1.00 85.94 417 ARG A CA 1
ATOM 3276 C C . ARG A 1 417 ? 6.427 -0.942 -3.793 1.00 85.94 417 ARG A C 1
ATOM 3278 O O . ARG A 1 417 ? 5.228 -0.946 -3.537 1.00 85.94 417 ARG A O 1
ATOM 3285 N N . ASP A 1 418 ? 7.372 -0.505 -2.961 1.00 85.44 418 ASP A N 1
ATOM 3286 C CA . ASP A 1 418 ? 7.114 0.094 -1.644 1.00 85.44 418 ASP A CA 1
ATOM 3287 C C . ASP A 1 418 ? 6.179 1.301 -1.786 1.00 85.44 418 ASP A C 1
ATOM 3289 O O . ASP A 1 418 ? 5.089 1.307 -1.223 1.00 85.44 418 ASP A O 1
ATOM 3293 N N . TYR A 1 419 ? 6.522 2.239 -2.677 1.00 82.38 419 TYR A N 1
ATOM 3294 C CA . TYR A 1 419 ? 5.692 3.410 -2.960 1.00 82.38 419 TYR A CA 1
ATOM 3295 C C . TYR A 1 419 ? 4.267 3.044 -3.408 1.00 82.38 419 TYR A C 1
ATOM 3297 O O . TYR A 1 419 ? 3.302 3.610 -2.899 1.00 82.38 419 TYR A O 1
ATOM 3305 N N . LYS A 1 420 ? 4.110 2.067 -4.314 1.00 79.75 420 LYS A N 1
ATOM 3306 C CA . LYS A 1 420 ? 2.791 1.597 -4.785 1.00 79.75 420 LYS A CA 1
ATOM 3307 C C . LYS A 1 420 ? 1.960 0.912 -3.698 1.00 79.75 420 LYS A C 1
ATOM 3309 O O . LYS A 1 420 ? 0.736 0.956 -3.764 1.00 79.75 420 LYS A O 1
ATOM 3314 N N . GLN A 1 421 ? 2.598 0.234 -2.746 1.00 81.19 421 GLN A N 1
ATOM 3315 C CA . GLN A 1 421 ? 1.902 -0.421 -1.636 1.00 81.19 421 GLN A CA 1
ATOM 3316 C C . GLN A 1 421 ? 1.456 0.590 -0.584 1.00 81.19 421 GLN A C 1
ATOM 3318 O O . GLN A 1 421 ? 0.351 0.461 -0.063 1.00 81.19 421 GLN A O 1
ATOM 3323 N N . THR A 1 422 ? 2.288 1.595 -0.303 1.00 76.88 422 THR A N 1
ATOM 3324 C CA . THR A 1 422 ? 1.975 2.630 0.682 1.00 76.88 422 THR A CA 1
ATOM 3325 C C . THR A 1 422 ? 0.955 3.632 0.160 1.00 76.88 422 THR A C 1
ATOM 3327 O O . THR A 1 422 ? -0.004 3.895 0.861 1.00 76.88 422 THR A O 1
ATOM 3330 N N . ALA A 1 423 ? 1.107 4.149 -1.067 1.00 65.81 423 ALA A N 1
ATOM 3331 C CA . ALA A 1 423 ? 0.336 5.293 -1.584 1.00 65.81 423 ALA A CA 1
ATOM 3332 C C . ALA A 1 423 ? -1.151 5.008 -1.889 1.00 65.81 423 ALA A C 1
ATOM 3334 O O . ALA A 1 423 ? -1.871 5.885 -2.365 1.00 65.81 423 ALA A O 1
ATOM 3335 N N . GLY A 1 424 ? -1.628 3.781 -1.656 1.00 57.88 424 GLY A N 1
ATOM 3336 C CA . GLY A 1 424 ? -2.947 3.351 -2.113 1.00 57.88 424 GLY A CA 1
ATOM 3337 C C . GLY A 1 424 ? -3.087 3.408 -3.644 1.00 57.88 424 GLY A C 1
ATOM 3338 O O . GLY A 1 424 ? -2.194 3.827 -4.375 1.00 57.88 424 GLY A O 1
ATOM 3339 N N . HIS A 1 425 ? -4.222 2.943 -4.167 1.00 51.97 425 HIS A N 1
ATOM 3340 C CA . HIS A 1 425 ? -4.483 2.962 -5.615 1.00 51.97 425 HIS A CA 1
ATOM 3341 C C . HIS A 1 425 ? -4.897 4.349 -6.152 1.00 51.97 425 HIS A C 1
ATOM 3343 O O . HIS A 1 425 ? -5.042 4.488 -7.368 1.00 51.97 425 HIS A O 1
ATOM 3349 N N . ASP A 1 426 ? -5.058 5.347 -5.272 1.00 47.69 426 ASP A N 1
ATOM 3350 C CA . ASP A 1 426 ? -5.732 6.619 -5.572 1.00 47.69 426 ASP A CA 1
ATOM 3351 C C . ASP A 1 426 ? -4.818 7.859 -5.560 1.00 47.69 426 ASP A C 1
ATOM 3353 O O . ASP A 1 426 ? -5.268 8.928 -5.968 1.00 47.69 426 ASP A O 1
ATOM 3357 N N . ASP A 1 427 ? -3.546 7.767 -5.141 1.00 49.78 427 ASP A N 1
ATOM 3358 C CA . ASP A 1 427 ? -2.696 8.966 -5.063 1.00 49.78 427 ASP A CA 1
ATOM 3359 C C . ASP A 1 427 ? -1.956 9.297 -6.373 1.00 49.78 427 ASP A C 1
ATOM 3361 O O . ASP A 1 427 ? -1.446 8.423 -7.079 1.00 49.78 427 ASP A O 1
ATOM 3365 N N . ASN A 1 428 ? -1.863 10.600 -6.662 1.00 51.34 428 ASN A N 1
ATOM 3366 C CA . ASN A 1 428 ? -1.589 11.254 -7.947 1.00 51.34 428 ASN A CA 1
ATOM 3367 C C . ASN A 1 428 ? -0.090 11.532 -8.241 1.00 51.34 428 ASN A C 1
ATOM 3369 O O . ASN A 1 428 ? 0.237 12.010 -9.324 1.00 51.34 428 ASN A O 1
ATOM 3373 N N . GLY A 1 429 ? 0.857 11.147 -7.368 1.00 56.22 429 GLY A N 1
ATOM 3374 C CA . GLY A 1 429 ? 2.282 11.535 -7.484 1.00 56.22 429 GLY A CA 1
ATOM 3375 C C . GLY A 1 429 ? 3.324 10.676 -8.250 1.00 56.22 429 GLY A C 1
ATOM 3376 O O . GLY A 1 429 ? 4.359 11.231 -8.607 1.00 56.22 429 GLY A O 1
ATOM 3377 N N . GLY A 1 430 ? 3.150 9.371 -8.510 1.00 70.75 430 GLY A N 1
ATOM 3378 C CA . GLY A 1 430 ? 4.225 8.507 -9.051 1.00 70.75 430 GLY A CA 1
ATOM 3379 C C . GLY A 1 430 ? 3.988 7.821 -10.402 1.00 70.75 430 GLY A C 1
ATOM 3380 O O . GLY A 1 430 ? 2.890 7.788 -10.946 1.00 70.75 430 GLY A O 1
ATOM 3381 N N . VAL A 1 431 ? 5.060 7.245 -10.954 1.00 83.19 431 VAL A N 1
ATOM 3382 C CA . VAL A 1 431 ? 5.050 6.513 -12.234 1.00 83.19 431 VAL A CA 1
ATOM 3383 C C . VAL A 1 431 ? 4.469 5.112 -12.039 1.00 83.19 431 VAL A C 1
ATOM 3385 O O . VAL A 1 431 ? 4.969 4.321 -11.246 1.00 83.19 431 VAL A O 1
ATOM 3388 N N . GLU A 1 432 ? 3.435 4.755 -12.795 1.00 86.44 432 GLU A N 1
ATOM 3389 C CA . GLU A 1 432 ? 2.802 3.435 -12.698 1.00 86.44 432 GLU A CA 1
ATOM 3390 C C . GLU A 1 432 ? 3.398 2.418 -13.672 1.00 86.44 432 GLU A C 1
ATOM 3392 O O . GLU A 1 432 ? 3.477 1.227 -13.352 1.00 86.44 432 GLU A O 1
ATOM 3397 N N . ARG A 1 433 ? 3.824 2.891 -14.845 1.00 90.56 433 ARG A N 1
ATOM 3398 C CA . ARG A 1 433 ? 4.324 2.084 -15.961 1.00 90.56 433 ARG A CA 1
ATOM 3399 C C . ARG A 1 433 ? 5.513 2.786 -16.606 1.00 90.56 433 ARG A C 1
ATOM 3401 O O . ARG A 1 433 ? 5.432 3.983 -16.866 1.00 90.56 433 ARG A O 1
ATOM 3408 N N . ILE A 1 434 ? 6.576 2.044 -16.905 1.00 92.31 434 ILE A N 1
ATOM 3409 C CA . ILE A 1 434 ? 7.719 2.551 -17.671 1.00 92.31 434 ILE A CA 1
ATOM 3410 C C . ILE A 1 434 ? 7.740 1.835 -19.020 1.00 92.31 434 ILE A C 1
ATOM 3412 O O . ILE A 1 434 ? 7.773 0.604 -19.067 1.00 92.31 434 ILE A O 1
ATOM 3416 N N . VAL A 1 435 ? 7.700 2.606 -20.105 1.00 94.31 435 VAL A N 1
ATOM 3417 C CA . VAL A 1 435 ? 7.763 2.110 -21.482 1.00 94.31 435 VAL A CA 1
ATOM 3418 C C . VAL A 1 435 ? 9.051 2.615 -22.116 1.00 94.31 435 VAL A C 1
ATOM 3420 O O . VAL A 1 435 ? 9.261 3.822 -22.197 1.00 94.31 435 VAL A O 1
ATOM 3423 N N . LEU A 1 436 ? 9.914 1.699 -22.544 1.00 94.38 436 LEU A N 1
ATOM 3424 C CA . LEU A 1 436 ? 11.184 1.999 -23.194 1.00 94.38 436 LEU A CA 1
ATOM 3425 C C . LEU A 1 436 ? 11.089 1.669 -24.684 1.00 94.38 436 LEU A C 1
ATOM 3427 O O . LEU A 1 436 ? 10.946 0.507 -25.053 1.00 94.38 436 LEU A O 1
ATOM 3431 N N . TYR A 1 437 ? 11.208 2.681 -25.533 1.00 94.44 437 TYR A N 1
ATOM 3432 C CA . TYR A 1 437 ? 11.278 2.544 -26.982 1.00 94.44 437 TYR A CA 1
ATOM 3433 C C . TYR A 1 437 ? 12.739 2.558 -27.419 1.00 94.44 437 TYR A C 1
ATOM 3435 O O . TYR A 1 437 ? 13.445 3.531 -27.155 1.00 94.44 437 TYR A O 1
ATOM 3443 N N . ILE A 1 438 ? 13.188 1.502 -28.090 1.00 91.44 438 ILE A N 1
ATOM 3444 C CA . ILE A 1 438 ? 14.549 1.363 -28.606 1.00 91.44 438 ILE A CA 1
ATOM 3445 C C . ILE A 1 438 ? 14.494 1.312 -30.132 1.00 91.44 438 ILE A C 1
ATOM 3447 O O . ILE A 1 438 ? 13.870 0.413 -30.696 1.00 91.44 438 ILE A O 1
ATOM 3451 N N . ASP A 1 439 ? 15.145 2.267 -30.790 1.00 90.50 439 ASP A N 1
ATOM 3452 C CA . ASP A 1 439 ? 15.069 2.459 -32.244 1.00 90.50 439 ASP A CA 1
ATOM 3453 C C . ASP A 1 439 ? 16.456 2.512 -32.910 1.00 90.50 439 ASP A C 1
ATOM 3455 O O . ASP A 1 439 ? 17.480 2.649 -32.231 1.00 90.50 439 ASP A O 1
ATOM 3459 N N . ASP A 1 440 ? 16.466 2.415 -34.243 1.00 85.69 440 ASP A N 1
ATOM 3460 C CA . ASP A 1 440 ? 17.645 2.461 -35.122 1.00 85.69 440 ASP A CA 1
ATOM 3461 C C . ASP A 1 440 ? 18.732 1.403 -34.803 1.00 85.69 440 ASP A C 1
ATOM 3463 O O . ASP A 1 440 ? 19.918 1.613 -35.070 1.00 85.69 440 ASP A O 1
ATOM 3467 N N . LEU A 1 441 ? 18.350 0.224 -34.280 1.00 84.81 441 LEU A N 1
ATOM 3468 C CA . LEU A 1 441 ? 19.281 -0.911 -34.117 1.00 84.81 441 LEU A CA 1
ATOM 3469 C C . LEU A 1 441 ? 19.886 -1.354 -35.453 1.00 84.81 441 LEU A C 1
ATOM 3471 O O . LEU A 1 441 ? 21.030 -1.795 -35.500 1.00 84.81 441 LEU A O 1
ATOM 3475 N N . ASP A 1 442 ? 19.123 -1.245 -36.537 1.00 83.50 442 ASP A N 1
ATOM 3476 C CA . ASP A 1 442 ? 19.533 -1.596 -37.896 1.00 83.50 442 ASP A CA 1
ATOM 3477 C C . ASP A 1 442 ? 20.640 -0.688 -38.462 1.00 83.50 442 ASP A C 1
ATOM 3479 O O . ASP A 1 442 ? 21.242 -1.026 -39.477 1.00 83.50 442 ASP A O 1
ATOM 3483 N N . ARG A 1 443 ? 20.970 0.426 -37.791 1.00 84.88 443 ARG A N 1
ATOM 3484 C CA . ARG A 1 443 ? 22.098 1.309 -38.154 1.00 84.88 443 ARG A CA 1
ATOM 3485 C C . ARG A 1 443 ? 23.362 1.063 -37.332 1.00 84.88 443 ARG A C 1
ATOM 3487 O O . ARG A 1 443 ? 24.394 1.678 -37.595 1.00 84.88 443 ARG A O 1
ATOM 3494 N N . CYS A 1 444 ? 23.282 0.207 -36.321 1.00 85.19 444 CYS A N 1
ATOM 3495 C CA . CYS A 1 444 ? 24.400 -0.119 -35.450 1.00 85.19 444 CYS A CA 1
ATOM 3496 C C . CYS A 1 444 ? 25.280 -1.218 -36.055 1.00 85.19 444 CYS A C 1
ATOM 3498 O O . CYS A 1 444 ? 24.798 -2.119 -36.742 1.00 85.19 444 CYS A O 1
ATOM 3500 N N . GLU A 1 445 ? 26.573 -1.190 -35.728 1.00 87.00 445 GLU A N 1
ATOM 3501 C CA . GLU A 1 445 ? 27.489 -2.292 -36.034 1.00 87.00 445 GLU A CA 1
ATOM 3502 C C . GLU A 1 445 ? 27.040 -3.600 -35.345 1.00 87.00 445 GLU A C 1
ATOM 3504 O O . GLU A 1 445 ? 26.495 -3.537 -34.237 1.00 87.00 445 GLU A O 1
ATOM 3509 N N . PRO A 1 446 ? 27.321 -4.790 -35.917 1.00 86.38 446 PRO A N 1
ATOM 3510 C CA . PRO A 1 446 ? 26.894 -6.084 -35.368 1.00 86.38 446 PRO A CA 1
ATOM 3511 C C . PRO A 1 446 ? 27.168 -6.280 -33.873 1.00 86.38 446 PRO A C 1
ATOM 3513 O O . PRO A 1 446 ? 26.300 -6.719 -33.116 1.00 86.38 446 PRO A O 1
ATOM 3516 N N . LYS A 1 447 ? 28.361 -5.879 -33.422 1.00 83.75 447 LYS A N 1
ATOM 3517 C CA . LYS A 1 447 ? 28.749 -5.930 -32.010 1.00 83.75 447 LYS A CA 1
ATOM 3518 C C . LYS A 1 447 ? 27.834 -5.077 -31.124 1.00 83.75 447 LYS A C 1
ATOM 3520 O O . LYS A 1 447 ? 27.429 -5.511 -30.050 1.00 83.75 447 LYS A O 1
ATOM 3525 N N . ARG A 1 448 ? 27.472 -3.876 -31.580 1.00 82.75 448 ARG A N 1
ATOM 3526 C CA . ARG A 1 448 ? 26.584 -2.963 -30.847 1.00 82.75 448 ARG A CA 1
ATOM 3527 C C . ARG A 1 448 ? 25.153 -3.477 -30.807 1.00 82.75 448 ARG A C 1
ATOM 3529 O O . ARG A 1 448 ? 24.516 -3.384 -29.764 1.00 82.75 448 ARG A O 1
ATOM 3536 N N . VAL A 1 449 ? 24.668 -4.075 -31.896 1.00 85.56 449 VAL A N 1
ATOM 3537 C CA . VAL A 1 449 ? 23.357 -4.745 -31.912 1.00 85.56 449 VAL A CA 1
ATOM 3538 C C . VAL A 1 449 ? 23.295 -5.814 -30.819 1.00 85.56 449 VAL A C 1
ATOM 3540 O O . VAL A 1 449 ? 22.340 -5.847 -30.047 1.00 85.56 449 VAL A O 1
ATOM 3543 N N . TYR A 1 450 ? 24.340 -6.636 -30.691 1.00 84.31 450 TYR A N 1
ATOM 3544 C CA . TYR A 1 450 ? 24.422 -7.651 -29.642 1.00 84.31 450 TYR A CA 1
ATOM 3545 C C . TYR A 1 450 ? 24.429 -7.050 -28.223 1.00 84.31 450 TYR A C 1
ATOM 3547 O O . TYR A 1 450 ? 23.674 -7.503 -27.364 1.00 84.31 450 TYR A O 1
ATOM 3555 N N . GLU A 1 451 ? 25.202 -5.986 -27.980 1.00 81.12 451 GLU A N 1
ATOM 3556 C CA . GLU A 1 451 ? 25.222 -5.273 -26.691 1.00 81.12 451 GLU A CA 1
ATOM 3557 C C . GLU A 1 451 ? 23.846 -4.680 -26.317 1.00 81.12 451 GLU A C 1
ATOM 3559 O O . GLU A 1 451 ? 23.425 -4.792 -25.164 1.00 81.12 451 GLU A O 1
ATOM 3564 N N . VAL A 1 452 ? 23.103 -4.113 -27.279 1.00 82.75 452 VAL A N 1
ATOM 3565 C CA . VAL A 1 452 ? 21.729 -3.616 -27.053 1.00 82.75 452 VAL A CA 1
ATOM 3566 C C . VAL A 1 452 ? 20.796 -4.759 -26.657 1.00 82.75 452 VAL A C 1
ATOM 3568 O O . VAL A 1 452 ? 19.999 -4.610 -25.733 1.00 82.75 452 VAL A O 1
ATOM 3571 N N . LEU A 1 453 ? 20.886 -5.916 -27.315 1.00 83.56 453 LEU A N 1
ATOM 3572 C CA . LEU A 1 453 ? 20.045 -7.070 -26.981 1.00 83.56 453 LEU A CA 1
ATOM 3573 C C . LEU A 1 453 ? 20.365 -7.631 -25.595 1.00 83.56 453 LEU A C 1
ATOM 3575 O O . LEU A 1 453 ? 19.448 -8.024 -24.874 1.00 83.56 453 LEU A O 1
ATOM 3579 N N . GLN A 1 454 ? 21.637 -7.619 -25.186 1.00 81.12 454 GLN A N 1
ATOM 3580 C CA . GLN A 1 454 ? 22.012 -7.943 -23.808 1.00 81.12 454 GLN A CA 1
ATOM 3581 C C . GLN A 1 454 ? 21.411 -6.944 -22.810 1.00 81.12 454 GLN A C 1
ATOM 3583 O O . GLN A 1 454 ? 20.936 -7.353 -21.748 1.00 81.12 454 GLN A O 1
ATOM 3588 N N . ALA A 1 455 ? 21.369 -5.655 -23.162 1.00 79.31 455 ALA A N 1
ATOM 3589 C CA . ALA A 1 455 ? 20.703 -4.631 -22.361 1.00 79.31 455 ALA A CA 1
ATOM 3590 C C . ALA A 1 455 ? 19.207 -4.874 -22.223 1.00 79.31 455 ALA A C 1
ATOM 3592 O O . ALA A 1 455 ? 18.689 -4.886 -21.105 1.00 79.31 455 ALA A O 1
ATOM 3593 N N . VAL A 1 456 ? 18.528 -5.176 -23.327 1.00 82.38 456 VAL A N 1
ATOM 3594 C CA . VAL A 1 456 ? 17.120 -5.576 -23.301 1.00 82.38 456 VAL A CA 1
ATOM 3595 C C . VAL A 1 456 ? 16.929 -6.811 -22.423 1.00 82.38 456 VAL A C 1
ATOM 3597 O O . VAL A 1 456 ? 16.033 -6.816 -21.586 1.00 82.38 456 VAL A O 1
ATOM 3600 N N . HIS A 1 457 ? 17.788 -7.826 -22.533 1.00 83.00 457 HIS A N 1
ATOM 3601 C CA . HIS A 1 457 ? 17.698 -9.027 -21.703 1.00 83.00 457 HIS A CA 1
ATOM 3602 C C . HIS A 1 457 ? 17.810 -8.722 -20.199 1.00 83.00 457 HIS A C 1
ATOM 3604 O O . HIS A 1 457 ? 17.008 -9.236 -19.420 1.00 83.00 457 HIS A O 1
ATOM 3610 N N . LEU A 1 458 ? 18.740 -7.851 -19.784 1.00 79.94 458 LEU A N 1
ATOM 3611 C CA . LEU A 1 458 ? 18.855 -7.433 -18.381 1.00 79.94 458 LEU A CA 1
ATOM 3612 C C . LEU A 1 458 ? 17.614 -6.663 -17.912 1.00 79.94 458 LEU A C 1
ATOM 3614 O O . LEU A 1 458 ? 17.121 -6.910 -16.814 1.00 79.94 458 LEU A O 1
ATOM 3618 N N . LEU A 1 459 ? 17.087 -5.757 -18.739 1.00 80.31 459 LEU A N 1
ATOM 3619 C CA . LEU A 1 459 ? 15.870 -5.007 -18.416 1.00 80.31 459 LEU A CA 1
ATOM 3620 C C . LEU A 1 459 ? 14.652 -5.929 -18.284 1.00 80.31 459 LEU A C 1
ATOM 3622 O O . LEU A 1 459 ? 13.801 -5.694 -17.431 1.00 80.31 459 LEU A O 1
ATOM 3626 N N . LEU A 1 460 ? 14.587 -6.993 -19.088 1.00 81.94 460 LEU A N 1
ATOM 3627 C CA . LEU A 1 460 ? 13.549 -8.022 -19.005 1.00 81.94 460 LEU A CA 1
ATOM 3628 C C . LEU A 1 460 ? 13.743 -8.987 -17.829 1.00 81.94 460 LEU A C 1
ATOM 3630 O O . LEU A 1 460 ? 12.809 -9.707 -17.493 1.00 81.94 460 LEU A O 1
ATOM 3634 N N . ALA A 1 461 ? 14.907 -9.006 -17.176 1.00 82.06 461 ALA A N 1
ATOM 3635 C CA . ALA A 1 461 ? 15.089 -9.749 -15.930 1.00 82.06 461 ALA A CA 1
ATOM 3636 C C . ALA A 1 461 ? 14.393 -9.068 -14.737 1.00 82.06 461 ALA A C 1
ATOM 3638 O O . ALA A 1 461 ? 14.245 -9.683 -13.682 1.00 82.06 461 ALA A O 1
ATOM 3639 N N . LEU A 1 462 ? 13.956 -7.814 -14.901 1.00 80.50 462 LEU A N 1
ATOM 3640 C CA . LEU A 1 462 ? 13.311 -7.019 -13.865 1.00 80.50 462 LEU A CA 1
ATOM 3641 C C . LEU A 1 462 ? 11.862 -6.708 -14.264 1.00 80.50 462 LEU A C 1
ATOM 3643 O O . LEU A 1 462 ? 11.627 -6.203 -15.365 1.00 80.50 462 LEU A O 1
ATOM 3647 N N . PRO A 1 463 ? 10.866 -6.944 -13.390 1.00 84.31 463 PRO A N 1
ATOM 3648 C CA . PRO A 1 463 ? 9.451 -6.704 -13.675 1.00 84.31 463 PRO A CA 1
ATOM 3649 C C . PRO A 1 463 ? 9.092 -5.210 -13.588 1.00 84.31 463 PRO A C 1
ATOM 3651 O O . PRO A 1 463 ? 8.186 -4.803 -12.863 1.00 84.31 463 PRO A O 1
ATOM 3654 N N . LEU A 1 464 ? 9.829 -4.379 -14.324 1.00 85.69 464 LEU A N 1
ATOM 3655 C CA . LEU A 1 464 ? 9.723 -2.921 -14.326 1.00 85.69 464 LEU A CA 1
ATOM 3656 C C . LEU A 1 464 ? 9.288 -2.367 -15.684 1.00 85.69 464 LEU A C 1
ATOM 3658 O O . LEU A 1 464 ? 8.458 -1.457 -15.741 1.00 85.69 464 LEU A O 1
ATOM 3662 N N . PHE A 1 465 ? 9.847 -2.905 -16.769 1.00 90.88 465 PHE A N 1
ATOM 3663 C CA . PHE A 1 465 ? 9.802 -2.269 -18.083 1.00 90.88 465 PHE A CA 1
ATOM 3664 C C . PHE A 1 465 ? 8.861 -2.976 -19.055 1.00 90.88 465 PHE A C 1
ATOM 3666 O O . PHE A 1 465 ? 8.772 -4.205 -19.107 1.00 90.88 465 PHE A O 1
ATOM 3673 N N . VAL A 1 466 ? 8.201 -2.172 -19.883 1.00 94.44 466 VAL A N 1
ATOM 3674 C CA . VAL A 1 466 ? 7.669 -2.605 -21.173 1.00 94.44 466 VAL A CA 1
ATOM 3675 C C . VAL A 1 466 ? 8.608 -2.074 -22.246 1.00 94.44 466 VAL A C 1
ATOM 3677 O O . VAL A 1 466 ? 8.779 -0.866 -22.363 1.00 94.44 466 VAL A O 1
ATOM 3680 N N . VAL A 1 467 ? 9.255 -2.953 -22.999 1.00 93.94 467 VAL A N 1
ATOM 3681 C CA . VAL A 1 467 ? 10.268 -2.583 -23.990 1.00 93.94 467 VAL A CA 1
ATOM 3682 C C . VAL A 1 467 ? 9.697 -2.772 -25.390 1.00 93.94 467 VAL A C 1
ATOM 3684 O O . VAL A 1 467 ? 9.230 -3.858 -25.719 1.00 93.94 467 VAL A O 1
ATOM 3687 N N . VAL A 1 468 ? 9.761 -1.738 -26.224 1.00 94.50 468 VAL A N 1
ATOM 3688 C CA . VAL A 1 468 ? 9.399 -1.779 -27.644 1.00 94.50 468 VAL A CA 1
ATOM 3689 C C . VAL A 1 468 ? 10.675 -1.589 -28.456 1.00 94.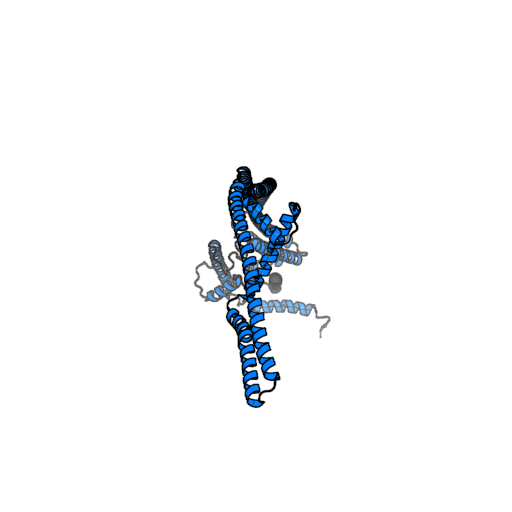50 468 VAL A C 1
ATOM 3691 O O . VAL A 1 468 ? 11.306 -0.543 -28.355 1.00 94.50 468 VAL A O 1
ATOM 3694 N N . VAL A 1 469 ? 11.074 -2.585 -29.245 1.00 92.56 469 VAL A N 1
ATOM 3695 C CA . VAL A 1 469 ? 12.334 -2.567 -30.006 1.00 92.56 469 VAL A CA 1
ATOM 3696 C C . VAL A 1 469 ? 12.047 -2.628 -31.497 1.00 92.56 469 VAL A C 1
ATOM 3698 O O . VAL A 1 469 ? 11.363 -3.536 -31.961 1.00 92.56 469 VAL A O 1
ATOM 3701 N N . GLY A 1 470 ? 12.585 -1.677 -32.252 1.00 91.12 470 GLY A N 1
ATOM 3702 C CA . GLY A 1 470 ? 12.504 -1.631 -33.709 1.00 91.12 470 GLY A CA 1
ATOM 3703 C C . GLY A 1 470 ? 13.740 -2.266 -34.316 1.00 91.12 470 GLY A C 1
ATOM 3704 O O . GLY A 1 470 ? 14.855 -1.853 -34.008 1.00 91.12 470 GLY A O 1
ATOM 3705 N N . VAL A 1 471 ? 13.557 -3.276 -35.168 1.00 88.56 471 VAL A N 1
ATOM 3706 C CA . VAL A 1 471 ? 14.690 -4.011 -35.735 1.00 88.56 471 VAL A CA 1
ATOM 3707 C C . VAL A 1 471 ? 14.394 -4.551 -37.134 1.00 88.56 471 VAL A C 1
ATOM 3709 O O . VAL A 1 471 ? 13.276 -4.960 -37.447 1.00 88.56 471 VAL A O 1
ATOM 3712 N N . ASP A 1 472 ? 15.411 -4.560 -37.994 1.00 89.75 472 ASP A N 1
ATOM 3713 C CA . ASP A 1 472 ? 15.395 -5.333 -39.237 1.00 89.75 472 ASP A CA 1
ATOM 3714 C C . ASP A 1 472 ? 15.782 -6.789 -38.929 1.00 89.75 472 ASP A C 1
ATOM 3716 O O . ASP A 1 472 ? 16.869 -7.064 -38.415 1.00 89.75 472 ASP A O 1
ATOM 3720 N N . ALA A 1 473 ? 14.887 -7.733 -39.231 1.00 85.88 473 ALA A N 1
ATOM 3721 C CA . ALA A 1 473 ? 15.081 -9.147 -38.915 1.00 85.88 473 ALA A CA 1
ATOM 3722 C C . ALA A 1 473 ? 16.319 -9.755 -39.598 1.00 85.88 473 ALA A C 1
ATOM 3724 O O . ALA A 1 473 ? 16.981 -10.615 -39.016 1.00 85.88 473 ALA A O 1
ATOM 3725 N N . ARG A 1 474 ? 16.653 -9.309 -40.815 1.00 86.50 474 ARG A N 1
ATOM 3726 C CA . ARG A 1 474 ? 17.805 -9.819 -41.574 1.00 86.50 474 ARG A CA 1
ATOM 3727 C C . ARG A 1 474 ? 19.100 -9.285 -40.982 1.00 86.50 474 ARG A C 1
ATOM 3729 O O . ARG A 1 474 ? 20.042 -10.051 -40.787 1.00 86.50 474 ARG A O 1
ATOM 3736 N N . TRP A 1 475 ? 19.127 -7.991 -40.653 1.00 86.88 475 TRP A N 1
ATOM 3737 C CA . TRP A 1 475 ? 20.281 -7.367 -40.003 1.00 86.88 475 TRP A CA 1
ATOM 3738 C C . TRP A 1 475 ? 20.547 -7.972 -38.626 1.00 86.88 475 TRP A C 1
ATOM 3740 O O . TRP A 1 475 ? 21.691 -8.281 -38.293 1.00 86.88 475 TRP A O 1
ATOM 3750 N N . LEU A 1 476 ? 19.485 -8.206 -37.851 1.00 86.12 476 LEU A N 1
ATOM 3751 C CA . LEU A 1 476 ? 19.557 -8.871 -36.555 1.00 86.12 476 LEU A CA 1
ATOM 3752 C C . LEU A 1 476 ? 20.171 -10.267 -36.672 1.00 86.12 476 LEU A C 1
ATOM 3754 O O . LEU A 1 476 ? 21.123 -10.570 -35.958 1.00 86.12 476 LEU A O 1
ATOM 3758 N N . HIS A 1 477 ? 19.656 -11.092 -37.587 1.00 86.12 477 HIS A N 1
ATOM 3759 C CA . HIS A 1 477 ? 20.159 -12.449 -37.799 1.00 86.12 477 HIS A CA 1
ATOM 3760 C C . HIS A 1 477 ?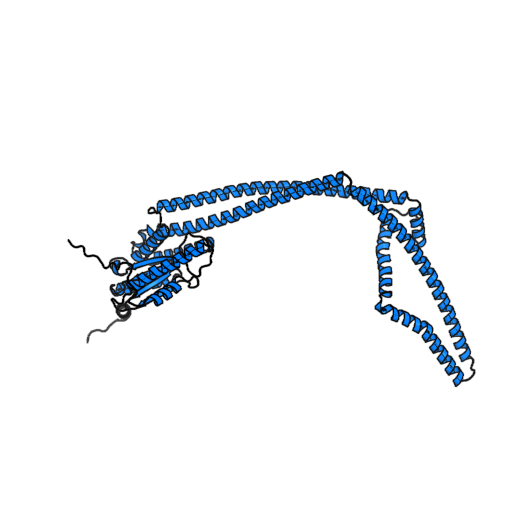 21.637 -12.436 -38.202 1.00 86.12 477 HIS A C 1
ATOM 3762 O O . HIS A 1 477 ? 22.450 -13.110 -37.580 1.00 86.12 477 HIS A O 1
ATOM 3768 N N . SER A 1 478 ? 22.006 -11.599 -39.176 1.00 85.12 478 SER A N 1
ATOM 3769 C CA . SER A 1 478 ? 23.398 -11.467 -39.617 1.00 85.12 478 SER A CA 1
ATOM 3770 C C . SER A 1 478 ? 24.324 -10.972 -38.502 1.00 85.12 478 SER A C 1
ATOM 3772 O O . SER A 1 478 ? 25.480 -11.388 -38.433 1.00 85.12 478 SER A O 1
ATOM 3774 N N . SER A 1 479 ? 23.836 -10.077 -37.639 1.00 86.06 479 SER A N 1
ATOM 3775 C CA . SER A 1 479 ? 24.618 -9.535 -36.525 1.00 86.06 479 SER A CA 1
ATOM 3776 C C . SER A 1 479 ? 24.865 -10.583 -35.443 1.00 86.06 479 SER A C 1
ATOM 3778 O O . SER A 1 479 ? 25.974 -10.682 -34.918 1.00 86.06 479 SER A O 1
ATOM 3780 N N . LEU A 1 480 ? 23.842 -11.384 -35.134 1.00 85.44 480 LEU A N 1
ATOM 3781 C CA . LEU A 1 480 ? 23.938 -12.488 -34.184 1.00 85.44 480 LEU A CA 1
ATOM 3782 C C . LEU A 1 480 ? 24.843 -13.604 -34.707 1.00 85.44 480 LEU A C 1
ATOM 3784 O O . LEU A 1 480 ? 25.702 -14.057 -33.959 1.00 85.44 480 LEU A O 1
ATOM 3788 N N . ASP A 1 481 ? 24.709 -13.997 -35.975 1.00 85.56 481 ASP A N 1
ATOM 3789 C CA . ASP A 1 481 ? 25.555 -15.031 -36.585 1.00 85.56 481 ASP A CA 1
ATOM 3790 C C . ASP A 1 481 ? 27.032 -14.638 -36.578 1.00 85.56 481 ASP A C 1
ATOM 3792 O O . ASP A 1 481 ? 27.887 -15.455 -36.252 1.00 85.56 481 ASP A O 1
ATOM 3796 N N . SER A 1 482 ? 27.339 -13.377 -36.893 1.00 85.00 482 SER A N 1
ATOM 3797 C CA . SER A 1 482 ? 28.713 -12.873 -36.861 1.00 85.00 482 SER A CA 1
ATOM 3798 C C . SER A 1 482 ? 29.319 -12.956 -35.457 1.00 85.00 482 SER A C 1
ATOM 3800 O O . SER A 1 482 ? 30.445 -13.418 -35.314 1.00 85.00 482 SER A O 1
ATOM 3802 N N . GLN A 1 483 ? 28.584 -12.551 -34.416 1.00 82.12 483 GLN A N 1
ATOM 3803 C CA . GLN A 1 483 ? 29.103 -12.523 -33.042 1.00 82.12 483 GLN A CA 1
ATOM 3804 C C . GLN A 1 483 ? 29.119 -13.907 -32.374 1.00 82.12 483 GLN A C 1
ATOM 3806 O O . GLN A 1 483 ? 30.069 -14.250 -31.672 1.00 82.12 483 GLN A O 1
ATOM 3811 N N . LEU A 1 484 ? 28.080 -14.721 -32.584 1.00 76.38 484 LEU A N 1
ATOM 3812 C CA . LEU A 1 484 ? 28.000 -16.078 -32.036 1.00 76.38 484 LEU A CA 1
ATOM 3813 C C . LEU A 1 484 ? 28.915 -17.045 -32.797 1.00 76.38 484 LEU A C 1
ATOM 3815 O O . LEU A 1 484 ? 29.493 -17.934 -32.180 1.00 76.38 484 LEU A O 1
ATOM 3819 N N . GLY A 1 485 ? 29.096 -16.851 -34.106 1.00 69.25 485 GLY A N 1
ATOM 3820 C CA . GLY A 1 485 ? 30.070 -17.587 -34.912 1.00 69.25 485 GLY A CA 1
ATOM 3821 C C . GLY A 1 485 ? 31.504 -17.336 -34.447 1.00 69.25 485 GLY A C 1
ATOM 3822 O O . GLY A 1 485 ? 32.232 -18.293 -34.199 1.00 69.25 485 GLY A O 1
ATOM 3823 N N . GLU A 1 486 ? 31.880 -16.073 -34.211 1.00 63.53 486 GLU A N 1
ATOM 3824 C CA . GLU A 1 486 ? 33.184 -15.720 -33.625 1.00 63.53 486 GLU A CA 1
ATOM 3825 C C . GLU A 1 486 ? 33.381 -16.313 -32.217 1.00 63.53 486 GLU A C 1
ATOM 3827 O O . GLU A 1 486 ? 34.474 -16.777 -31.891 1.00 63.53 486 GLU A O 1
ATOM 3832 N N . ALA A 1 487 ? 32.334 -16.349 -31.383 1.00 58.69 487 ALA A N 1
ATOM 3833 C CA . ALA A 1 487 ? 32.403 -16.943 -30.045 1.00 58.69 487 ALA A CA 1
ATOM 3834 C C . ALA A 1 487 ? 32.601 -18.472 -30.082 1.00 58.69 487 ALA A C 1
ATOM 3836 O O . ALA A 1 487 ? 33.366 -19.015 -29.285 1.00 58.69 487 ALA A O 1
ATOM 3837 N N . ILE A 1 488 ? 31.952 -19.161 -31.026 1.00 55.97 488 ILE A N 1
ATOM 3838 C CA . ILE A 1 488 ? 32.056 -20.618 -31.201 1.00 55.97 488 ILE A CA 1
ATOM 3839 C C . ILE A 1 488 ? 33.399 -21.008 -31.843 1.00 55.97 488 ILE A C 1
ATOM 3841 O O . ILE A 1 488 ? 34.011 -21.993 -31.429 1.00 55.97 488 ILE A O 1
ATOM 3845 N N . GLU A 1 489 ? 33.899 -20.237 -32.812 1.00 56.50 489 GLU A N 1
ATOM 3846 C CA . GLU A 1 489 ? 35.227 -20.459 -33.406 1.00 56.50 489 GLU A CA 1
ATOM 3847 C C . GLU A 1 489 ? 36.368 -20.125 -32.425 1.00 56.50 489 GLU A C 1
ATOM 3849 O O . GLU A 1 489 ? 37.407 -20.789 -32.432 1.00 56.50 489 GLU A O 1
ATOM 3854 N N . GLY A 1 490 ? 36.161 -19.155 -31.526 1.00 53.62 490 GLY A N 1
ATOM 3855 C CA . GLY A 1 490 ? 37.112 -18.771 -30.478 1.00 53.62 490 GLY A CA 1
ATOM 3856 C C . GLY A 1 490 ? 37.281 -19.795 -29.345 1.00 53.62 490 GLY A C 1
ATOM 3857 O O . GLY A 1 490 ? 38.371 -19.893 -28.780 1.00 53.62 490 GLY A O 1
ATOM 3858 N N . GLU A 1 491 ? 36.257 -20.599 -29.035 1.00 50.09 491 GLU A N 1
ATOM 3859 C CA . GLU A 1 491 ? 36.344 -21.693 -28.047 1.00 50.09 491 GLU A CA 1
ATOM 3860 C C . GLU A 1 491 ? 36.806 -23.037 -28.651 1.00 50.09 491 GLU A C 1
ATOM 3862 O O . GLU A 1 491 ? 37.056 -23.997 -27.917 1.00 50.09 491 GLU A O 1
ATOM 3867 N N . GLY A 1 492 ? 36.986 -23.121 -29.975 1.00 52.00 492 GLY A N 1
ATOM 3868 C CA . GLY A 1 492 ? 37.177 -24.392 -30.672 1.00 52.00 492 GLY A CA 1
ATOM 3869 C C . GLY A 1 492 ? 38.170 -24.384 -31.830 1.00 52.00 492 GLY A C 1
ATOM 3870 O O . GLY A 1 492 ? 37.784 -24.751 -32.934 1.00 52.00 492 GLY A O 1
ATOM 3871 N N . ALA A 1 493 ? 39.459 -24.092 -31.597 1.00 39.09 493 ALA A N 1
ATOM 3872 C CA . ALA A 1 493 ? 40.518 -24.543 -32.517 1.00 39.09 493 ALA A CA 1
ATOM 3873 C C . ALA A 1 493 ? 41.947 -24.590 -31.922 1.00 39.09 493 ALA A C 1
ATOM 3875 O O . ALA A 1 493 ? 42.738 -23.667 -32.130 1.00 39.09 493 ALA A O 1
ATOM 3876 N N . PRO A 1 494 ? 42.398 -25.713 -31.328 1.00 45.38 494 PRO A N 1
ATOM 3877 C CA . PRO A 1 494 ? 43.783 -26.131 -31.465 1.00 45.38 494 PRO A CA 1
ATOM 3878 C C . PRO A 1 494 ? 43.926 -26.924 -32.774 1.00 45.38 494 PRO A C 1
ATOM 3880 O O . PRO A 1 494 ? 43.575 -28.096 -32.859 1.00 45.38 494 PRO A O 1
ATOM 3883 N N . GLY A 1 495 ? 44.479 -26.276 -33.799 1.00 50.34 495 GLY A N 1
ATOM 3884 C CA . GLY A 1 495 ? 45.142 -26.959 -34.911 1.00 50.34 495 GLY A CA 1
ATOM 3885 C C . GLY A 1 495 ? 44.263 -27.410 -36.080 1.00 50.34 495 GLY A C 1
ATOM 3886 O O . GLY A 1 495 ? 43.883 -28.572 -36.191 1.00 50.34 495 GLY A O 1
ATOM 3887 N N . ARG A 1 496 ? 44.162 -26.550 -37.094 1.00 38.41 496 ARG A N 1
ATOM 3888 C CA . ARG A 1 496 ? 44.320 -27.005 -38.481 1.00 38.41 496 ARG A CA 1
ATOM 3889 C C . ARG A 1 496 ? 45.480 -26.251 -39.112 1.00 38.41 496 ARG A C 1
ATOM 3891 O O . ARG A 1 496 ? 45.334 -25.167 -39.660 1.00 38.41 496 ARG A O 1
ATOM 3898 N N . ALA A 1 497 ? 46.659 -26.847 -38.956 1.00 41.56 497 ALA A N 1
ATOM 3899 C CA . ALA A 1 497 ? 47.820 -26.519 -39.758 1.00 41.56 497 ALA A CA 1
ATOM 3900 C C . ALA A 1 497 ? 47.515 -26.796 -41.236 1.00 41.56 497 ALA A C 1
ATOM 3902 O O . ALA A 1 497 ? 46.838 -27.770 -41.570 1.00 41.56 497 ALA A O 1
ATOM 3903 N N . ALA A 1 498 ? 48.048 -25.914 -42.075 1.00 40.09 498 ALA A N 1
ATOM 3904 C CA . ALA A 1 498 ? 48.055 -25.961 -43.525 1.00 40.09 498 ALA A CA 1
ATOM 3905 C C . ALA A 1 498 ? 48.187 -27.375 -44.108 1.00 40.09 498 ALA A C 1
ATOM 3907 O O . ALA A 1 498 ? 49.115 -28.099 -43.742 1.00 40.09 498 ALA A O 1
ATOM 3908 N N . ARG A 1 499 ? 47.326 -27.692 -45.080 1.00 35.72 499 ARG A N 1
ATOM 3909 C CA . ARG A 1 499 ? 47.665 -28.409 -46.315 1.00 35.72 499 ARG A CA 1
ATOM 3910 C C . ARG A 1 499 ? 46.724 -27.994 -47.429 1.00 35.72 499 ARG A C 1
ATOM 3912 O O . ARG A 1 499 ? 45.512 -27.899 -47.144 1.00 35.72 499 ARG A O 1
#

Nearest PDB structures (foldseek):
  8glv-assembly1_Lo  TM=2.817E-01  e=3.031E-01  Chlamydomonas reinhardtii
  6h2f-assembly1_H  TM=1.867E-01  e=6.302E-02  Aeromonas hydrophila subsp. hydrophila AL09-71
  8i4v-assembly1_B  TM=2.223E-01  e=1.390E+00  Saccharomyces cerevisiae S288C
  3ja6-assembly1_H  TM=1.834E-01  e=8.638E-01  Escherichia coli
  8i21-assembly1_B  TM=2.364E-01  e=3.275E+00  Saccharomyces cerevisiae S288C

Radius of gyration: 52.18 Å; Cα contacts (8 Å, |Δi|>4): 389; chains: 1; bounding box: 125×105×117 Å